Protein AF-0000000074480995 (afdb_homodimer)

Organism: Cyberlindnera jadinii (strain ATCC 18201 / CBS 1600 / BCRC 20928 / JCM 3617 / NBRC 0987 / NRRL Y-1542) (NCBI:txid983966)

Secondary structure (DSSP, 8-state):
--EEEEEGGG--HHHHHHHHH--EEEEEEE-TT--EEEEEEE-EEE-GGGS--SGGGS------TTS----EEEEEEETTSHHHHHHHH--EEEEEEE------------S---HHHHHHHHHHHHHHHS----EEEEEEEEEEE---HHHHHHHHHHHHHH-GGGHHHHSSTTEEEEEEEEEEEEEEETT-------/--EEEEEGGG--HHHHHHHHH--EEEEEEE-TT--EEEEEEE-EEE-GGGS--SGGGS------TTS----EEEEEEETTSHHHHHHHH--EEEEEEE------------S---HHHHHHHHHHHHHHHS-S--EEEEEEEEEEE---HHHHHHHHHHHHHH-GGGHHHHSSTTEEEEEEEEEEEEEEETT-------

Nearest PDB structures (foldseek):
  3tgv-assembly2_D  TM=7.905E-01  e=1.019E-07  Vibrio cholerae O395
  2hq9-assembly1_A  TM=5.924E-01  e=1.533E-06  Mesorhizobium loti
  9fd5-assembly2_C  TM=5.108E-01  e=3.070E-04  Streptomyces albogriseolus
  2r0x-assembly1_A-2  TM=4.442E-01  e=2.552E-04  Histophilus somni 129PT
  4aip-assembly1_C  TM=2.684E-01  e=5.194E+00  Neisseria meningitidis

pLDDT: mean 74.57, std 23.09, range [20.23, 98.88]

InterPro domains:
  IPR012349 FMN-binding split barrel [G3DSA:2.30.110.10] (9-196)
  IPR052841 Pyridoxamine phosphate oxidase-like [PTHR28040] (7-197)

Foldseek 3Di:
DDKDKDFQQDDDPVVVVLLQPDFKKWKWFAAPVRRIDTDIDGKHKDWPVLADDPCVVPVDDPPCPVPDGWTKMKDKDFCPDPRNVRCVHPQKMKIKTFQQQQQLLPPDQDPDPDPVSVVVVVVSVCSNPDPSPQKMKMWIWGKDWDDDPVNLVSVLVVVCVVPVVCCVRSDDPRMIMMMITTGMMIMGGPPPPPPPPD/DDKDKDFQQDDDPVVVVLLQPDFKKWKWFAAPVRRIDTDIDGKHKDWPVLADDPCVVPVDDPPCVCPDGWTKMKDKDFCPDPRNVRCVHPQKMKIKTFQQQQQLLPPPQDPDPDPVSVVVVVVSVCRNPDPSPQKMKMWIWGKDWDDDPVSLVSVLVVVCVVPVVCCVRSDDPRMIMMMITTGMMIMGGPVPPPPPPD

Structure (mmCIF, N/CA/C/O backbone):
data_AF-0000000074480995-model_v1
#
loop_
_entity.id
_entity.type
_entity.pdbx_description
1 polymer 'Uncharacterized protein'
#
loop_
_atom_site.group_PDB
_atom_site.id
_atom_site.type_symbol
_atom_site.label_atom_id
_atom_site.label_alt_id
_atom_site.label_comp_id
_atom_site.label_asym_id
_atom_site.label_entity_id
_atom_site.label_seq_id
_atom_site.pdbx_PDB_ins_code
_atom_site.Cartn_x
_atom_site.Cartn_y
_atom_site.Cartn_z
_atom_site.occupancy
_atom_site.B_iso_or_equiv
_atom_site.auth_seq_id
_atom_site.auth_comp_id
_atom_site.auth_asym_id
_atom_site.auth_atom_id
_atom_site.pdbx_PDB_model_num
ATOM 1 N N . MET A 1 1 ? 15.031 -2.41 -11.156 1 35.12 1 MET A N 1
ATOM 2 C CA . MET A 1 1 ? 14.844 -0.976 -10.961 1 35.12 1 MET A CA 1
ATOM 3 C C . MET A 1 1 ? 15.703 -0.469 -9.805 1 35.12 1 MET A C 1
ATOM 5 O O . MET A 1 1 ? 15.758 -1.095 -8.742 1 35.12 1 MET A O 1
ATOM 9 N N . SER A 1 2 ? 16.734 0.336 -10.188 1 44.62 2 SER A N 1
ATOM 10 C CA . SER A 1 2 ? 17.625 0.863 -9.164 1 44.62 2 SER A CA 1
ATOM 11 C C . SER A 1 2 ? 16.891 1.773 -8.195 1 44.62 2 SER A C 1
ATOM 13 O O . SER A 1 2 ? 16.031 2.553 -8.602 1 44.62 2 SER A O 1
ATOM 15 N N . SER A 1 3 ? 16.688 1.456 -6.961 1 51.78 3 SER A N 1
ATOM 16 C CA . SER A 1 3 ? 16.109 2.342 -5.953 1 51.78 3 SER A CA 1
ATOM 17 C C . SER A 1 3 ? 17.203 3.088 -5.191 1 51.78 3 SER A C 1
ATOM 19 O O . SER A 1 3 ? 18.312 2.566 -5.004 1 51.78 3 SER A O 1
ATOM 21 N N . VAL A 1 4 ? 17.156 4.461 -5.191 1 59.94 4 VAL A N 1
ATOM 22 C CA . VAL A 1 4 ? 18.031 5.289 -4.379 1 59.94 4 VAL A CA 1
ATOM 23 C C . VAL A 1 4 ? 17.344 5.676 -3.08 1 59.94 4 VAL A C 1
ATOM 25 O O . VAL A 1 4 ? 16.141 5.988 -3.078 1 59.94 4 VAL A O 1
ATOM 28 N N . THR A 1 5 ? 17.984 5.496 -1.944 1 64.06 5 THR A N 1
ATOM 29 C CA . THR A 1 5 ? 17.453 5.887 -0.646 1 64.06 5 THR A CA 1
ATOM 30 C C . THR A 1 5 ? 17.922 7.285 -0.263 1 64.06 5 THR A C 1
ATOM 32 O O . THR A 1 5 ? 19.125 7.586 -0.352 1 64.06 5 THR A O 1
ATOM 35 N N . TYR A 1 6 ? 17.016 8.125 -0.044 1 67.69 6 TYR A N 1
ATOM 36 C CA . TYR A 1 6 ? 17.312 9.492 0.361 1 67.69 6 TYR A CA 1
ATOM 37 C C . TYR A 1 6 ? 16.969 9.719 1.827 1 67.69 6 TYR A C 1
ATOM 39 O O . TYR A 1 6 ? 16.031 9.094 2.35 1 67.69 6 TYR A O 1
ATOM 47 N N . LYS A 1 7 ? 17.891 10.617 2.375 1 69.06 7 LYS A N 1
ATOM 48 C CA . LYS A 1 7 ? 17.547 11.062 3.721 1 69.06 7 LYS A CA 1
ATOM 49 C C . LYS A 1 7 ? 16.375 12.039 3.684 1 69.06 7 LYS A C 1
ATOM 51 O O . LYS A 1 7 ? 16.109 12.672 2.658 1 69.06 7 LYS A O 1
ATOM 56 N N . HIS A 1 8 ? 15.688 12.125 4.793 1 66.81 8 HIS A N 1
ATOM 57 C CA . HIS A 1 8 ? 14.453 12.891 4.918 1 66.81 8 HIS A CA 1
ATOM 58 C C . HIS A 1 8 ? 14.648 14.344 4.492 1 66.81 8 HIS A C 1
ATOM 60 O O . HIS A 1 8 ? 13.719 14.984 4.012 1 66.81 8 HIS A O 1
ATOM 66 N N . ASP A 1 9 ? 15.742 14.82 4.629 1 65.44 9 ASP A N 1
ATOM 67 C CA . ASP A 1 9 ? 15.992 16.234 4.355 1 65.44 9 ASP A CA 1
ATOM 68 C C . ASP A 1 9 ? 16.547 16.438 2.949 1 65.44 9 ASP A C 1
ATOM 70 O O . ASP A 1 9 ? 16.891 17.547 2.564 1 65.44 9 ASP A O 1
ATOM 74 N N . GLN A 1 10 ? 16.594 15.367 2.209 1 73.38 10 GLN A N 1
ATOM 75 C CA . GLN A 1 10 ? 17.188 15.438 0.875 1 73.38 10 GLN A CA 1
ATOM 76 C C . GLN A 1 10 ? 16.312 14.742 -0.154 1 73.38 10 GLN A C 1
ATOM 78 O O . GLN A 1 10 ? 16.812 14.031 -1.031 1 73.38 10 GLN A O 1
ATOM 83 N N . LEU A 1 11 ? 15.062 15 -0.008 1 78.88 11 LEU A N 1
ATOM 84 C CA . LEU A 1 11 ? 14.203 14.352 -0.989 1 78.88 11 LEU A CA 1
ATOM 85 C C . LEU A 1 11 ? 14.367 14.984 -2.365 1 78.88 11 LEU A C 1
ATOM 87 O O . LEU A 1 11 ? 14.359 16.219 -2.49 1 78.88 11 LEU A O 1
ATOM 91 N N . PRO A 1 12 ? 14.648 14.125 -3.338 1 81.38 12 PRO A N 1
ATOM 92 C CA . PRO A 1 12 ? 14.75 14.703 -4.68 1 81.38 12 PRO A CA 1
ATOM 93 C C . PRO A 1 12 ? 13.484 15.445 -5.105 1 81.38 12 PRO A C 1
ATOM 95 O O . PRO A 1 12 ? 12.406 15.195 -4.555 1 81.38 12 PRO A O 1
ATOM 98 N N . GLN A 1 13 ? 13.648 16.297 -6.023 1 82.44 13 GLN A N 1
ATOM 99 C CA . GLN A 1 13 ? 12.547 17.141 -6.496 1 82.44 13 GLN A CA 1
ATOM 100 C C . GLN A 1 13 ? 11.414 16.281 -7.051 1 82.44 13 GLN A C 1
ATOM 102 O O . GLN A 1 13 ? 10.242 16.656 -6.945 1 82.44 13 GLN A O 1
ATOM 107 N N . SER A 1 14 ? 11.75 15.156 -7.621 1 80.81 14 SER A N 1
ATOM 108 C CA . SER A 1 14 ? 10.719 14.273 -8.164 1 80.81 14 SER A CA 1
ATOM 109 C C . SER A 1 14 ? 9.781 13.773 -7.07 1 80.81 14 SER A C 1
ATOM 111 O O . SER A 1 14 ? 8.57 13.68 -7.281 1 80.81 14 SER A O 1
ATOM 113 N N . VAL A 1 15 ? 10.383 13.531 -5.941 1 84.25 15 VAL A N 1
ATOM 114 C CA . VAL A 1 15 ? 9.57 13.055 -4.824 1 84.25 15 VAL A CA 1
ATOM 115 C C . VAL A 1 15 ? 8.719 14.203 -4.277 1 84.25 15 VAL A C 1
ATOM 117 O O . VAL A 1 15 ? 7.535 14.023 -3.998 1 84.25 15 VAL A O 1
ATOM 120 N N . ILE A 1 16 ? 9.352 15.336 -4.172 1 83.94 16 ILE A N 1
ATOM 121 C CA . ILE A 1 16 ? 8.617 16.5 -3.68 1 83.94 16 ILE A CA 1
ATOM 122 C C . ILE A 1 16 ? 7.438 16.797 -4.605 1 83.94 16 ILE A C 1
ATOM 124 O O . ILE A 1 16 ? 6.328 17.062 -4.141 1 83.94 16 ILE A O 1
ATOM 128 N N . SER A 1 17 ? 7.652 16.719 -5.898 1 83.69 17 SER A N 1
ATOM 129 C CA . SER A 1 17 ? 6.586 16.938 -6.871 1 83.69 17 SER A CA 1
ATOM 130 C C . SER A 1 17 ? 5.477 15.898 -6.719 1 83.69 17 SER A C 1
ATOM 132 O O . SER A 1 17 ? 4.293 16.219 -6.824 1 83.69 17 SER A O 1
ATOM 134 N N . LEU A 1 18 ? 5.902 14.703 -6.469 1 84.75 18 LEU A N 1
ATOM 135 C CA . LEU A 1 18 ? 4.945 13.625 -6.254 1 84.75 18 LEU A CA 1
ATOM 136 C C . LEU A 1 18 ? 4.066 13.914 -5.039 1 84.75 18 LEU A C 1
ATOM 138 O O . LEU A 1 18 ? 2.844 13.766 -5.102 1 84.75 18 LEU A O 1
ATOM 142 N N . LEU A 1 19 ? 4.672 14.375 -3.98 1 88.81 19 LEU A N 1
ATOM 143 C CA . LEU A 1 19 ? 3.949 14.664 -2.748 1 88.81 19 LEU A CA 1
ATOM 144 C C . LEU A 1 19 ? 3.018 15.859 -2.93 1 88.81 19 LEU A C 1
ATOM 146 O O . LEU A 1 19 ? 1.911 15.875 -2.387 1 88.81 19 LEU A O 1
ATOM 150 N N . GLU A 1 20 ? 3.441 16.734 -3.719 1 85.31 20 GLU A N 1
ATOM 151 C CA . GLU A 1 20 ? 2.684 17.969 -3.893 1 85.31 20 GLU A CA 1
ATOM 152 C C . GLU A 1 20 ? 1.492 17.766 -4.824 1 85.31 20 GLU A C 1
ATOM 154 O O . GLU A 1 20 ? 0.444 18.391 -4.652 1 85.31 20 GLU A O 1
ATOM 159 N N . THR A 1 21 ? 1.636 16.875 -5.75 1 80.12 21 THR A N 1
ATOM 160 C CA . THR A 1 21 ? 0.613 16.75 -6.785 1 80.12 21 THR A CA 1
ATOM 161 C C . THR A 1 21 ? -0.286 15.547 -6.52 1 80.12 21 THR A C 1
ATOM 163 O O . THR A 1 21 ? -1.387 15.453 -7.066 1 80.12 21 THR A O 1
ATOM 166 N N . GLY A 1 22 ? 0.29 14.688 -5.695 1 79.06 22 GLY A N 1
ATOM 167 C CA . GLY A 1 22 ? -0.488 13.484 -5.438 1 79.06 22 GLY A CA 1
ATOM 168 C C . GLY A 1 22 ? -1.705 13.742 -4.566 1 79.06 22 GLY A C 1
ATOM 169 O O . GLY A 1 22 ? -1.766 14.742 -3.852 1 79.06 22 GLY A O 1
ATOM 170 N N . LYS A 1 23 ? -2.691 12.773 -4.742 1 79.88 23 LYS A N 1
ATOM 171 C CA . LYS A 1 23 ? -3.924 12.891 -3.965 1 79.88 23 LYS A CA 1
ATOM 172 C C . LYS A 1 23 ? -4.035 11.758 -2.945 1 79.88 23 LYS A C 1
ATOM 174 O O . LYS A 1 23 ? -4.602 11.945 -1.866 1 79.88 23 LYS A O 1
ATOM 179 N N . TYR A 1 24 ? -3.422 10.656 -3.305 1 86.38 24 TYR A N 1
ATOM 180 C CA . TYR A 1 24 ? -3.609 9.461 -2.492 1 86.38 24 TYR A CA 1
ATOM 181 C C . TYR A 1 24 ? -2.268 8.883 -2.066 1 86.38 24 TYR A C 1
ATOM 183 O O . TYR A 1 24 ? -1.26 9.055 -2.756 1 86.38 24 TYR A O 1
ATOM 191 N N . VAL A 1 25 ? -2.344 8.258 -0.978 1 92.69 25 VAL A N 1
ATOM 192 C CA . VAL A 1 25 ? -1.184 7.535 -0.46 1 92.69 25 VAL A CA 1
ATOM 193 C C . VAL A 1 25 ? -1.6 6.137 -0.01 1 92.69 25 VAL A C 1
ATOM 195 O O . VAL A 1 25 ? -2.715 5.941 0.48 1 92.69 25 VAL A O 1
ATOM 198 N N . HIS A 1 26 ? -0.788 5.219 -0.279 1 96.06 26 HIS A N 1
ATOM 199 C CA . HIS A 1 26 ? -0.907 3.904 0.344 1 96.06 26 HIS A CA 1
ATOM 200 C C . HIS A 1 26 ? -0.115 3.838 1.646 1 96.06 26 HIS A C 1
ATOM 202 O O . HIS A 1 26 ? 1.117 3.855 1.629 1 96.06 26 HIS A O 1
ATOM 208 N N . LEU A 1 27 ? -0.831 3.686 2.727 1 98.31 27 LEU A N 1
ATOM 209 C CA . LEU A 1 27 ? -0.235 3.705 4.059 1 98.31 27 LEU A CA 1
ATOM 210 C C . LEU A 1 27 ? -0.086 2.289 4.605 1 98.31 27 LEU A C 1
ATOM 212 O O . LEU A 1 27 ? -1.069 1.552 4.707 1 98.31 27 LEU A O 1
ATOM 216 N N . GLY A 1 28 ? 1.158 1.971 4.918 1 98.81 28 GLY A N 1
ATOM 217 C CA . GLY A 1 28 ? 1.419 0.731 5.633 1 98.81 28 GLY A CA 1
ATOM 218 C C . GLY A 1 28 ? 1.6 0.931 7.125 1 98.81 28 GLY A C 1
ATOM 219 O O . GLY A 1 28 ? 2.387 1.777 7.555 1 98.81 28 GLY A O 1
ATOM 220 N N . THR A 1 29 ? 0.859 0.236 7.906 1 98.88 29 THR A N 1
ATOM 221 C CA . THR A 1 29 ? 0.983 0.194 9.359 1 98.88 29 THR A CA 1
ATOM 222 C C . THR A 1 29 ? 1.094 -1.246 9.852 1 98.88 29 THR A C 1
ATOM 224 O O . THR A 1 29 ? 0.904 -2.188 9.078 1 98.88 29 THR A O 1
ATOM 227 N N . ALA A 1 30 ? 1.484 -1.447 11.102 1 98.88 30 ALA A N 1
ATOM 228 C CA . ALA A 1 30 ? 1.49 -2.76 11.742 1 98.88 30 ALA A CA 1
ATOM 229 C C . ALA A 1 30 ? 1.148 -2.646 13.227 1 98.88 30 ALA A C 1
ATOM 231 O O . ALA A 1 30 ? 1.499 -1.658 13.875 1 98.88 30 ALA A O 1
ATOM 232 N N . ASN A 1 31 ? 0.464 -3.639 13.688 1 98.56 31 ASN A N 1
ATOM 233 C CA . ASN A 1 31 ? 0.218 -3.643 15.125 1 98.56 31 ASN A CA 1
ATOM 234 C C . ASN A 1 31 ? 1.404 -4.215 15.898 1 98.56 31 ASN A C 1
ATOM 236 O O . ASN A 1 31 ? 2.467 -4.453 15.32 1 98.56 31 ASN A O 1
ATOM 240 N N . GLU A 1 32 ? 1.258 -4.402 17.141 1 97.44 32 GLU A N 1
ATOM 241 C CA . GLU A 1 32 ? 2.35 -4.848 18 1 97.44 32 GLU A CA 1
ATOM 242 C C . GLU A 1 32 ? 2.76 -6.281 17.672 1 97.44 32 GLU A C 1
ATOM 244 O O . GLU A 1 32 ? 3.885 -6.691 17.969 1 97.44 32 GLU A O 1
ATOM 249 N N . ASP A 1 33 ? 1.876 -7.062 17.078 1 98.12 33 ASP A N 1
ATOM 250 C CA . ASP A 1 33 ? 2.166 -8.445 16.703 1 98.12 33 ASP A CA 1
ATOM 251 C C . ASP A 1 33 ? 2.742 -8.523 15.297 1 98.12 33 ASP A C 1
ATOM 253 O O . ASP A 1 33 ? 2.812 -9.602 14.711 1 98.12 33 ASP A O 1
ATOM 257 N N . ALA A 1 34 ? 3.053 -7.398 14.711 1 98.44 34 ALA A N 1
ATOM 258 C CA . ALA A 1 34 ? 3.682 -7.273 13.398 1 98.44 34 ALA A CA 1
ATOM 259 C C . ALA A 1 34 ? 2.732 -7.723 12.289 1 98.44 34 ALA A C 1
ATOM 261 O O . ALA A 1 34 ? 3.168 -8.281 11.281 1 98.44 34 ALA A O 1
ATOM 262 N N . ILE A 1 35 ? 1.424 -7.574 12.539 1 98.75 35 ILE A N 1
ATOM 263 C CA . ILE A 1 35 ? 0.452 -7.797 11.477 1 98.75 35 ILE A CA 1
ATOM 264 C C . ILE A 1 35 ? 0.298 -6.527 10.648 1 98.75 35 ILE A C 1
ATOM 266 O O . ILE A 1 35 ? -0.182 -5.508 11.141 1 98.75 35 ILE A O 1
ATOM 270 N N . PRO A 1 36 ? 0.683 -6.57 9.406 1 98.81 36 PRO A N 1
ATOM 271 C CA . PRO A 1 36 ? 0.648 -5.359 8.578 1 98.81 36 PRO A CA 1
ATOM 272 C C . PRO A 1 36 ? -0.74 -5.07 8.016 1 98.81 36 PRO A C 1
ATOM 274 O O . PRO A 1 36 ? -1.557 -5.984 7.875 1 98.81 36 PRO A O 1
ATOM 277 N N . GLU A 1 37 ? -0.996 -3.838 7.738 1 98.38 37 GLU A N 1
ATOM 278 C CA . GLU A 1 37 ? -2.209 -3.35 7.086 1 98.38 37 GLU A CA 1
ATOM 279 C C . GLU A 1 37 ? -1.894 -2.217 6.113 1 98.38 37 GLU A C 1
ATOM 281 O O . GLU A 1 37 ? -1.164 -1.282 6.457 1 98.38 37 GLU A O 1
ATOM 286 N N . VAL A 1 38 ? -2.395 -2.375 4.918 1 98.31 38 VAL A N 1
ATOM 287 C CA . VAL A 1 38 ? -2.258 -1.297 3.945 1 98.31 38 VAL A CA 1
ATOM 288 C C . VAL A 1 38 ? -3.604 -0.598 3.756 1 98.31 38 VAL A C 1
ATOM 290 O O . VAL A 1 38 ? -4.641 -1.255 3.639 1 98.31 38 VAL A O 1
ATOM 293 N N . SER A 1 39 ? -3.6 0.676 3.727 1 95 39 SER A N 1
ATOM 294 C CA . SER A 1 39 ? -4.797 1.478 3.488 1 95 39 SER A CA 1
ATOM 295 C C . SER A 1 39 ? -4.547 2.535 2.418 1 95 39 SER A C 1
ATOM 297 O O . SER A 1 39 ? -3.443 3.074 2.314 1 95 39 SER A O 1
ATOM 299 N N . LEU A 1 40 ? -5.562 2.744 1.692 1 91.5 40 LEU A N 1
ATOM 300 C CA . LEU A 1 40 ? -5.586 3.842 0.733 1 91.5 40 LEU A CA 1
ATOM 301 C C . LEU A 1 40 ? -6.316 5.051 1.308 1 91.5 40 LEU A C 1
ATOM 303 O O . LEU A 1 40 ? -7.453 4.934 1.771 1 91.5 40 LEU A O 1
ATOM 307 N N . MET A 1 41 ? -5.633 6.215 1.267 1 87.75 41 MET A N 1
ATOM 308 C CA . MET A 1 41 ? -6.297 7.379 1.849 1 87.75 41 MET A CA 1
ATOM 309 C C . MET A 1 41 ? -5.723 8.672 1.28 1 87.75 41 MET A C 1
ATOM 311 O O . MET A 1 41 ? -4.68 8.656 0.624 1 87.75 41 MET A O 1
ATOM 315 N N . ASN A 1 42 ? -6.418 9.719 1.479 1 86.75 42 ASN A N 1
ATOM 316 C CA . ASN A 1 42 ? -5.902 11.055 1.164 1 86.75 42 ASN A CA 1
ATOM 317 C C . ASN A 1 42 ? -4.832 11.492 2.158 1 86.75 42 ASN A C 1
ATOM 319 O O . ASN A 1 42 ? -4.777 10.984 3.281 1 86.75 42 ASN A O 1
ATOM 323 N N . TYR A 1 43 ? -4.02 12.398 1.658 1 89.44 43 TYR A N 1
ATOM 324 C CA . TYR A 1 43 ? -2.979 12.961 2.51 1 89.44 43 TYR A CA 1
ATOM 325 C C . TYR A 1 43 ? -2.766 14.438 2.205 1 89.44 43 TYR A C 1
ATOM 327 O O . TYR A 1 43 ? -3.275 14.953 1.207 1 89.44 43 TYR A O 1
ATOM 335 N N . TYR A 1 44 ? -2.037 15.078 3.152 1 89.06 44 TYR A N 1
ATOM 336 C CA . TYR A 1 44 ? -1.602 16.453 2.943 1 89.06 44 TYR A CA 1
ATOM 337 C C . TYR A 1 44 ? -0.105 16.594 3.189 1 89.06 44 TYR A C 1
ATOM 339 O O . TYR A 1 44 ? 0.392 16.234 4.258 1 89.06 44 TYR A O 1
ATOM 347 N N . TYR A 1 45 ? 0.511 17.047 2.154 1 90.88 45 TYR A N 1
ATOM 348 C CA . TYR A 1 45 ? 1.933 17.344 2.285 1 90.88 45 TYR A CA 1
ATOM 349 C C . TYR A 1 45 ? 2.148 18.625 3.078 1 90.88 45 TYR A C 1
ATOM 351 O O . TYR A 1 45 ? 1.524 19.641 2.797 1 90.88 45 TYR A O 1
ATOM 359 N N . LEU A 1 46 ? 3.002 18.562 4.086 1 88.44 46 LEU A N 1
ATOM 360 C CA . LEU A 1 46 ? 3.287 19.703 4.957 1 88.44 46 LEU A CA 1
ATOM 361 C C . LEU A 1 46 ? 4.773 20.047 4.938 1 88.44 46 LEU A C 1
ATOM 363 O O . LEU A 1 46 ? 5.574 19.375 5.602 1 88.44 46 LEU A O 1
ATOM 367 N N . PRO A 1 47 ? 5.105 21.109 4.262 1 80.69 47 PRO A N 1
ATOM 368 C CA . PRO A 1 47 ? 6.504 21.531 4.32 1 80.69 47 PRO A CA 1
ATOM 369 C C . PRO A 1 47 ? 6.953 21.906 5.734 1 80.69 47 PRO A C 1
ATOM 371 O O . PRO A 1 47 ? 6.137 22.344 6.551 1 80.69 47 PRO A O 1
ATOM 374 N N . SER A 1 48 ? 8.211 21.797 5.988 1 80.56 48 SER A N 1
ATOM 375 C CA . SER A 1 48 ? 8.766 22 7.32 1 80.56 48 SER A CA 1
ATOM 376 C C . SER A 1 48 ? 8.422 23.375 7.863 1 80.56 48 SER A C 1
ATOM 378 O O . SER A 1 48 ? 8.172 23.547 9.055 1 80.56 48 SER A O 1
ATOM 380 N N . LYS A 1 49 ? 8.383 24.391 6.965 1 78.75 49 LYS A N 1
ATOM 381 C CA . LYS A 1 49 ? 8.148 25.766 7.387 1 78.75 49 LYS A CA 1
ATOM 382 C C . LYS A 1 49 ? 6.719 25.938 7.898 1 78.75 49 LYS A C 1
ATOM 384 O O . LYS A 1 49 ? 6.418 26.922 8.578 1 78.75 49 LYS A O 1
ATOM 389 N N . GLU A 1 50 ? 5.867 25 7.598 1 86.38 50 GLU A N 1
ATOM 390 C CA . GLU A 1 50 ? 4.465 25.109 7.98 1 86.38 50 GLU A CA 1
ATOM 391 C C . GLU A 1 50 ? 4.156 24.219 9.195 1 86.38 50 GLU A C 1
ATOM 393 O O . GLU A 1 50 ? 2.992 24.062 9.57 1 86.38 50 GLU A O 1
ATOM 398 N N . LEU A 1 51 ? 5.121 23.688 9.812 1 89.88 51 LEU A N 1
ATOM 399 C CA . LEU A 1 51 ? 4.914 22.906 11.023 1 89.88 51 LEU A CA 1
ATOM 400 C C . LEU A 1 51 ? 4.418 23.797 12.164 1 89.88 51 LEU A C 1
ATOM 402 O O . LEU A 1 51 ? 4.906 24.906 12.344 1 89.88 51 LEU A O 1
ATOM 406 N N . TYR A 1 52 ? 3.523 23.281 12.938 1 90.88 52 TYR A N 1
ATOM 407 C CA . TYR A 1 52 ? 3.006 23.984 14.102 1 90.88 52 TYR A CA 1
ATOM 408 C C . TYR A 1 52 ? 4.113 24.266 15.117 1 90.88 52 TYR A C 1
ATOM 410 O O . TYR A 1 52 ? 4.906 23.375 15.43 1 90.88 52 TYR A O 1
ATOM 418 N N . SER A 1 53 ? 4.293 25.484 15.492 1 85.38 53 SER A N 1
ATOM 419 C CA . SER A 1 53 ? 5.168 25.906 16.578 1 85.38 53 SER A CA 1
ATOM 420 C C . SER A 1 53 ? 4.414 26.75 17.609 1 85.38 53 SER A C 1
ATOM 422 O O . SER A 1 53 ? 3.773 27.75 17.25 1 85.38 53 SER A O 1
ATOM 424 N N . PRO A 1 54 ? 4.34 26.234 18.859 1 76.06 54 PRO A N 1
ATOM 425 C CA . PRO A 1 54 ? 3.654 27.062 19.859 1 76.06 54 PRO A CA 1
ATOM 426 C C . PRO A 1 54 ? 4.176 28.5 19.891 1 76.06 54 PRO A C 1
ATOM 428 O O . PRO A 1 54 ? 3.404 29.438 20.109 1 76.06 54 PRO A O 1
ATOM 431 N N . GLU A 1 55 ? 5.59 28.594 19.969 1 59.06 55 GLU A N 1
ATOM 432 C CA . GLU A 1 55 ? 6.152 29.938 20.016 1 59.06 55 GLU A CA 1
ATOM 433 C C . GLU A 1 55 ? 5.871 30.703 18.734 1 59.06 55 GLU A C 1
ATOM 435 O O . GLU A 1 55 ? 6.039 31.922 18.688 1 59.06 55 GLU A O 1
ATOM 440 N N . ALA A 1 56 ? 5.758 30.094 17.656 1 53.38 56 ALA A N 1
ATOM 441 C CA . ALA A 1 56 ? 5.543 30.797 16.391 1 53.38 56 ALA A CA 1
ATOM 442 C C . ALA A 1 56 ? 4.348 31.734 16.484 1 53.38 56 ALA A C 1
ATOM 444 O O . ALA A 1 56 ? 4.082 32.5 15.555 1 53.38 56 ALA A O 1
ATOM 445 N N . GLU A 1 57 ? 3.391 31.516 17.469 1 45.22 57 GLU A N 1
ATOM 446 C CA . GLU A 1 57 ? 2.467 32.625 17.656 1 45.22 57 GLU A CA 1
ATOM 447 C C . GLU A 1 57 ? 3.217 33.938 17.859 1 45.22 57 GLU A C 1
ATOM 449 O O . GLU A 1 57 ? 2.646 35.031 17.688 1 45.22 57 GLU A O 1
ATOM 454 N N . GLU A 1 58 ? 4.352 33.969 18.641 1 41.34 58 GLU A N 1
ATOM 455 C CA . GLU A 1 58 ? 5.047 35.25 18.781 1 41.34 58 GLU A CA 1
ATOM 456 C C . GLU A 1 58 ? 6.02 35.469 17.625 1 41.34 58 GLU A C 1
ATOM 458 O O . GLU A 1 58 ? 6.688 34.531 17.172 1 41.34 58 GLU A O 1
ATOM 463 N N . GLU A 1 59 ? 5.727 36.406 16.672 1 40.19 59 GLU A N 1
ATOM 464 C CA . GLU A 1 59 ? 6.453 36.938 15.523 1 40.19 59 GLU A CA 1
ATOM 465 C C . GLU A 1 59 ? 7.961 36.875 15.758 1 40.19 59 GLU A C 1
ATOM 467 O O . GLU A 1 59 ? 8.586 37.938 15.961 1 40.19 59 GLU A O 1
ATOM 472 N N . GLY A 1 60 ? 8.461 36.312 16.875 1 39.25 60 GLY A N 1
ATOM 473 C CA . GLY A 1 60 ? 9.891 36.562 16.953 1 39.25 60 GLY A CA 1
ATOM 474 C C . GLY A 1 60 ? 10.656 36 15.773 1 39.25 60 GLY A C 1
ATOM 475 O O . GLY A 1 60 ? 10.07 35.375 14.883 1 39.25 60 GLY A O 1
ATOM 476 N N . PRO A 1 61 ? 12.055 36.406 15.82 1 40.16 61 PRO A N 1
ATOM 477 C CA . PRO A 1 61 ? 12.953 36.281 14.672 1 40.16 61 PRO A CA 1
ATOM 478 C C . PRO A 1 61 ? 12.922 34.875 14.055 1 40.16 61 PRO A C 1
ATOM 480 O O . PRO A 1 61 ? 12.594 33.906 14.742 1 40.16 61 PRO A O 1
ATOM 483 N N . GLU A 1 62 ? 12.977 34.875 12.805 1 42.47 62 GLU A N 1
ATOM 484 C CA . GLU A 1 62 ? 13.195 33.688 11.969 1 42.47 62 GLU A CA 1
ATOM 485 C C . GLU A 1 62 ? 14.109 32.688 12.656 1 42.47 62 GLU A C 1
ATOM 487 O O . GLU A 1 62 ? 15.305 32.938 12.82 1 42.47 62 GLU A O 1
ATOM 492 N N . VAL A 1 63 ? 13.828 32.344 13.938 1 41.31 63 VAL A N 1
ATOM 493 C CA . VAL A 1 63 ? 14.727 31.266 14.367 1 41.31 63 VAL A CA 1
ATOM 494 C C . VAL A 1 63 ? 15.188 30.453 13.156 1 41.31 63 VAL A C 1
ATOM 496 O O . VAL A 1 63 ? 14.383 30.156 12.266 1 41.31 63 VAL A O 1
ATOM 499 N N . ASP A 1 64 ? 16.391 30.641 12.812 1 42.47 64 ASP A N 1
ATOM 500 C CA . ASP A 1 64 ? 17.188 29.891 11.836 1 42.47 64 ASP A CA 1
ATOM 501 C C . ASP A 1 64 ? 16.734 28.438 11.773 1 42.47 64 ASP A C 1
ATOM 503 O O . ASP A 1 64 ? 17.344 27.562 12.406 1 42.47 64 ASP A O 1
ATOM 507 N N . VAL A 1 65 ? 15.609 28.266 12.055 1 40.28 65 VAL A N 1
ATOM 508 C CA . VAL A 1 65 ? 15.156 26.891 11.906 1 40.28 65 VAL A CA 1
ATOM 509 C C . VAL A 1 65 ? 15.672 26.312 10.586 1 40.28 65 VAL A C 1
ATOM 511 O O . VAL A 1 65 ? 14.953 26.297 9.586 1 40.28 65 VAL A O 1
ATOM 514 N N . ILE A 1 66 ? 16.578 27.031 10.008 1 42.16 66 ILE A N 1
ATOM 515 C CA . ILE A 1 66 ? 17.344 26.422 8.914 1 42.16 66 ILE A CA 1
ATOM 516 C C . ILE A 1 66 ? 17.391 24.906 9.094 1 42.16 66 ILE A C 1
ATOM 518 O O . ILE A 1 66 ? 17.672 24.172 8.148 1 42.16 66 ILE A O 1
ATOM 522 N N . SER A 1 67 ? 17.719 24.469 10.398 1 47.22 67 SER A N 1
ATOM 523 C CA . SER A 1 67 ? 18.203 23.109 10.531 1 47.22 67 SER A CA 1
ATOM 524 C C . SER A 1 67 ? 17.281 22.125 9.812 1 47.22 67 SER A C 1
ATOM 526 O O . SER A 1 67 ? 17.453 21.891 8.609 1 47.22 67 SER A O 1
ATOM 528 N N . LYS A 1 68 ? 16.656 21.094 10.695 1 53.38 68 LYS A N 1
ATOM 529 C CA . LYS A 1 68 ? 16.344 19.75 10.227 1 53.38 68 LYS A CA 1
ATOM 530 C C . LYS A 1 68 ? 15.07 19.734 9.383 1 53.38 68 LYS A C 1
ATOM 532 O O . LYS A 1 68 ? 13.969 19.641 9.922 1 53.38 68 LYS A O 1
ATOM 537 N N . GLN A 1 69 ? 15.195 20.422 8.203 1 69 69 GLN A N 1
ATOM 538 C CA . GLN A 1 69 ? 14.086 20.359 7.258 1 69 69 GLN A CA 1
ATOM 539 C C . GLN A 1 69 ? 13.555 18.938 7.121 1 69 69 GLN A C 1
ATOM 541 O O . GLN A 1 69 ? 14.305 18.016 6.758 1 69 69 GLN A O 1
ATOM 546 N N . HIS A 1 70 ? 12.586 18.75 7.906 1 79.5 70 HIS A N 1
ATOM 547 C CA . HIS A 1 70 ? 11.93 17.453 7.773 1 79.5 70 HIS A CA 1
ATOM 548 C C . HIS A 1 70 ? 10.688 17.562 6.887 1 79.5 70 HIS A C 1
ATOM 550 O O . HIS A 1 70 ? 10.141 18.641 6.699 1 79.5 70 HIS A O 1
ATOM 556 N N . THR A 1 71 ? 10.516 16.547 6.25 1 86.62 71 THR A N 1
ATOM 557 C CA . THR A 1 71 ? 9.281 16.422 5.48 1 86.62 71 THR A CA 1
ATOM 558 C C . THR A 1 71 ? 8.18 15.789 6.324 1 86.62 71 THR A C 1
ATOM 560 O O . THR A 1 71 ? 8.438 14.828 7.062 1 86.62 71 THR A O 1
ATOM 563 N N . TYR A 1 72 ? 6.988 16.469 6.246 1 92.62 72 TYR A N 1
ATOM 564 C CA . TYR A 1 72 ? 5.863 15.93 7.004 1 92.62 72 TYR A CA 1
ATOM 565 C C . TYR A 1 72 ? 4.668 15.672 6.102 1 92.62 72 TYR A C 1
ATOM 567 O O . TYR A 1 72 ? 4.508 16.328 5.066 1 92.62 72 TYR A O 1
ATOM 575 N N . VAL A 1 73 ? 3.875 14.727 6.551 1 94.62 73 VAL A N 1
ATOM 576 C CA . VAL A 1 73 ? 2.588 14.406 5.945 1 94.62 73 VAL A CA 1
ATOM 577 C C . VAL A 1 73 ? 1.502 14.375 7.02 1 94.62 73 VAL A C 1
ATOM 579 O O . VAL A 1 73 ? 1.714 13.852 8.109 1 94.62 73 VAL A O 1
ATOM 582 N N . ILE A 1 74 ? 0.398 15.008 6.672 1 95.06 74 ILE A N 1
ATOM 583 C CA . ILE A 1 74 ? -0.742 14.953 7.578 1 95.06 74 ILE A CA 1
ATOM 584 C C . ILE A 1 74 ? -1.792 13.984 7.035 1 95.06 74 ILE A C 1
ATOM 586 O O . ILE A 1 74 ? -2.109 14.008 5.844 1 95.06 74 ILE A O 1
ATOM 590 N N . LEU A 1 75 ? -2.293 13.164 7.969 1 93.94 75 LEU A N 1
ATOM 591 C CA . LEU A 1 75 ? -3.375 12.234 7.664 1 93.94 75 LEU A CA 1
ATOM 592 C C . LEU A 1 75 ? -4.566 12.461 8.586 1 93.94 75 LEU A C 1
ATOM 594 O O . LEU A 1 75 ? -4.398 12.898 9.727 1 93.94 75 LEU A O 1
ATOM 598 N N . ALA A 1 76 ? -5.754 12.18 8.047 1 92.94 76 ALA A N 1
ATOM 599 C CA . ALA A 1 76 ? -6.973 12.133 8.844 1 92.94 76 ALA A CA 1
ATOM 600 C C . ALA A 1 76 ? -7.598 10.734 8.82 1 92.94 76 ALA A C 1
ATOM 602 O O . ALA A 1 76 ? -7.742 10.133 7.754 1 92.94 76 ALA A O 1
ATOM 603 N N . SER A 1 77 ? -7.891 10.234 9.984 1 92.62 77 SER A N 1
ATOM 604 C CA . SER A 1 77 ? -8.406 8.867 10.062 1 92.62 77 SER A CA 1
ATOM 605 C C . SER A 1 77 ? -9.438 8.734 11.18 1 92.62 77 SER A C 1
ATOM 607 O O . SER A 1 77 ? -9.305 9.359 12.234 1 92.62 77 SER A O 1
ATOM 609 N N . SER A 1 78 ? -10.445 7.91 10.891 1 93.62 78 SER A N 1
ATOM 610 C CA . SER A 1 78 ? -11.367 7.539 11.969 1 93.62 78 SER A CA 1
ATOM 611 C C . SER A 1 78 ? -10.641 6.789 13.078 1 93.62 78 SER A C 1
ATOM 613 O O . SER A 1 78 ? -9.773 5.949 12.805 1 93.62 78 SER A O 1
ATOM 615 N N . LYS A 1 79 ? -11.062 7.039 14.312 1 96.06 79 LYS A N 1
ATOM 616 C CA . LYS A 1 79 ? -10.477 6.359 15.461 1 96.06 79 LYS A CA 1
ATOM 617 C C . LYS A 1 79 ? -10.883 4.887 15.492 1 96.06 79 LYS A C 1
ATOM 619 O O . LYS A 1 79 ? -10.305 4.098 16.25 1 96.06 79 LYS A O 1
ATOM 624 N N . LEU A 1 80 ? -11.781 4.48 14.648 1 94.06 80 LEU A N 1
ATOM 625 C CA . LEU A 1 80 ? -12.242 3.098 14.594 1 94.06 80 LEU A CA 1
ATOM 626 C C . LEU A 1 80 ? -11.445 2.303 13.562 1 94.06 80 LEU A C 1
ATOM 628 O O . LEU A 1 80 ? -11.516 1.072 13.539 1 94.06 80 LEU A O 1
ATOM 632 N N . SER A 1 81 ? -10.703 2.979 12.742 1 93 81 SER A N 1
ATOM 633 C CA . SER A 1 81 ? -9.977 2.32 11.664 1 93 81 SER A CA 1
ATOM 634 C C . SER A 1 81 ? -8.82 1.48 12.203 1 93 81 SER A C 1
ATOM 636 O O . SER A 1 81 ? -8.305 1.753 13.289 1 93 81 SER A O 1
ATOM 638 N N . LEU A 1 82 ? -8.422 0.542 11.5 1 95.31 82 LEU A N 1
ATOM 639 C CA . LEU A 1 82 ? -7.281 -0.287 11.867 1 95.31 82 LEU A CA 1
ATOM 640 C C . LEU A 1 82 ? -5.992 0.522 11.844 1 95.31 82 LEU A C 1
ATOM 642 O O . LEU A 1 82 ? -5.113 0.332 12.688 1 95.31 82 LEU A O 1
ATOM 646 N N . LYS A 1 83 ? -5.867 1.408 10.844 1 96.38 83 LYS A N 1
ATOM 647 C CA . LYS A 1 83 ? -4.645 2.205 10.766 1 96.38 83 LYS A CA 1
ATOM 648 C C . LYS A 1 83 ? -4.473 3.062 12.023 1 96.38 83 LYS A C 1
ATOM 650 O O . LYS A 1 83 ? -3.365 3.184 12.547 1 96.38 83 LYS A O 1
ATOM 655 N N . TYR A 1 84 ? -5.59 3.578 12.531 1 97.44 84 TYR A N 1
ATOM 656 C CA . TYR A 1 84 ? -5.52 4.352 13.766 1 97.44 84 TYR A CA 1
ATOM 657 C C . TYR A 1 84 ? -5.098 3.469 14.938 1 97.44 84 TYR A C 1
ATOM 659 O O . TYR A 1 84 ? -4.211 3.834 15.711 1 97.44 84 TYR A O 1
ATOM 667 N N . LYS A 1 85 ? -5.738 2.385 15.031 1 98.44 85 LYS A N 1
ATOM 668 C CA . LYS A 1 85 ? -5.422 1.463 16.109 1 98.44 85 LYS A CA 1
ATOM 669 C C . LYS A 1 85 ? -3.965 1.015 16.047 1 98.44 85 LYS A C 1
ATOM 671 O O . LYS A 1 85 ? -3.275 0.968 17.062 1 98.44 85 LYS A O 1
ATOM 676 N N . ASN A 1 86 ? -3.496 0.712 14.906 1 98.75 86 ASN A N 1
ATOM 677 C CA . ASN A 1 86 ? -2.105 0.305 14.734 1 98.75 86 ASN A CA 1
ATOM 678 C C . ASN A 1 86 ? -1.144 1.417 15.141 1 98.75 86 ASN A C 1
ATOM 680 O O . ASN A 1 86 ? -0.198 1.182 15.898 1 98.75 86 ASN A O 1
ATOM 684 N N . ILE A 1 87 ? -1.417 2.621 14.664 1 98.69 87 ILE A N 1
ATOM 685 C CA . ILE A 1 87 ? -0.534 3.756 14.906 1 98.69 87 ILE A CA 1
ATOM 686 C C . ILE A 1 87 ? -0.509 4.078 16.391 1 98.69 87 ILE A C 1
ATOM 688 O O . ILE A 1 87 ? 0.521 4.492 16.938 1 98.69 87 ILE A O 1
ATOM 692 N N . SER A 1 88 ? -1.581 3.834 17.062 1 98.56 88 SER A N 1
ATOM 693 C CA . SER A 1 88 ? -1.672 4.117 18.5 1 98.56 88 SER A CA 1
ATOM 694 C C . SER A 1 88 ? -0.699 3.256 19.297 1 98.56 88 SER A C 1
ATOM 696 O O . SER A 1 88 ? -0.321 3.611 20.422 1 98.56 88 SER A O 1
ATOM 698 N N . VAL A 1 89 ? -0.234 2.096 18.75 1 98.56 89 VAL A N 1
ATOM 699 C CA . VAL A 1 89 ? 0.615 1.189 19.516 1 98.56 89 VAL A CA 1
ATOM 700 C C . VAL A 1 89 ? 1.965 1.035 18.828 1 98.56 89 VAL A C 1
ATOM 702 O O . VAL A 1 89 ? 2.924 0.535 19.422 1 98.56 89 VAL A O 1
ATOM 705 N N . ASN A 1 90 ? 2.082 1.414 17.578 1 98.75 90 ASN A N 1
ATOM 706 C CA . ASN A 1 90 ? 3.277 1.328 16.75 1 98.75 90 ASN A CA 1
ATOM 707 C C . ASN A 1 90 ? 3.393 2.521 15.805 1 98.75 90 ASN A C 1
ATOM 709 O O . ASN A 1 90 ? 2.693 2.59 14.789 1 98.75 90 ASN A O 1
ATOM 713 N N . PRO A 1 91 ? 4.258 3.445 16.109 1 98.75 91 PRO A N 1
ATOM 714 C CA . PRO A 1 91 ? 4.309 4.699 15.344 1 98.75 91 PRO A CA 1
ATOM 715 C C . PRO A 1 91 ? 4.953 4.531 13.969 1 98.75 91 PRO A C 1
ATOM 717 O O . PRO A 1 91 ? 4.914 5.449 13.148 1 98.75 91 PRO A O 1
ATOM 720 N N . HIS A 1 92 ? 5.574 3.387 13.734 1 98.81 92 HIS A N 1
ATOM 721 C CA . HIS A 1 92 ? 6.246 3.189 12.453 1 98.81 92 HIS A CA 1
ATOM 722 C C . HIS A 1 92 ? 5.238 3.035 11.32 1 98.81 92 HIS A C 1
ATOM 724 O O . HIS A 1 92 ? 4.277 2.271 11.438 1 98.81 92 HIS A O 1
ATOM 730 N N . VAL A 1 93 ? 5.465 3.797 10.258 1 98.88 93 VAL A N 1
ATOM 731 C CA . VAL A 1 93 ? 4.594 3.691 9.094 1 98.88 93 VAL A CA 1
ATOM 732 C C . VAL A 1 93 ? 5.43 3.684 7.816 1 98.88 93 VAL A C 1
ATOM 734 O O . VAL A 1 93 ? 6.59 4.105 7.824 1 98.88 93 VAL A O 1
ATOM 737 N N . SER A 1 94 ? 4.93 3.146 6.781 1 98.75 94 SER A N 1
ATOM 738 C CA . SER A 1 94 ? 5.441 3.209 5.414 1 98.75 94 SER A CA 1
ATOM 739 C C . SER A 1 94 ? 4.434 3.875 4.48 1 98.75 94 SER A C 1
ATOM 741 O O . SER A 1 94 ? 3.24 3.578 4.531 1 98.75 94 SER A O 1
ATOM 743 N N . LEU A 1 95 ? 4.871 4.77 3.682 1 97.88 95 LEU A N 1
ATOM 744 C CA . LEU A 1 95 ? 4.027 5.523 2.76 1 97.88 95 LEU A CA 1
ATOM 745 C C . LEU A 1 95 ? 4.496 5.34 1.32 1 97.88 95 LEU A C 1
ATOM 747 O O . LEU A 1 95 ? 5.641 5.66 0.99 1 97.88 95 LEU A O 1
ATOM 751 N N . LEU A 1 96 ? 3.629 4.812 0.521 1 96.44 96 LEU A N 1
ATOM 752 C CA . LEU A 1 96 ? 3.965 4.66 -0.891 1 96.44 96 LEU A CA 1
ATOM 753 C C . LEU A 1 96 ? 3.139 5.609 -1.752 1 96.44 96 LEU A C 1
ATOM 755 O O . LEU A 1 96 ? 1.908 5.605 -1.687 1 96.44 96 LEU A O 1
ATOM 759 N N . PHE A 1 97 ? 3.85 6.418 -2.432 1 92.38 97 PHE A N 1
ATOM 760 C CA . PHE A 1 97 ? 3.283 7.359 -3.393 1 92.38 97 PHE A CA 1
ATOM 761 C C . PHE A 1 97 ? 3.584 6.922 -4.82 1 92.38 97 PHE A C 1
ATOM 763 O O . PHE A 1 97 ? 4.699 6.496 -5.125 1 92.38 97 PHE A O 1
ATOM 770 N N . HIS A 1 98 ? 2.535 6.926 -5.555 1 84.38 98 HIS A N 1
ATOM 771 C CA . HIS A 1 98 ? 2.693 6.543 -6.953 1 84.38 98 HIS A CA 1
ATOM 772 C C . HIS A 1 98 ? 1.85 7.422 -7.867 1 84.38 98 HIS A C 1
ATOM 774 O O . HIS A 1 98 ? 0.693 7.719 -7.555 1 84.38 98 HIS A O 1
ATOM 780 N N . ASP A 1 99 ? 2.424 7.918 -8.875 1 74.5 99 ASP A N 1
ATOM 781 C CA . ASP A 1 99 ? 1.695 8.688 -9.875 1 74.5 99 ASP A CA 1
ATOM 782 C C . ASP A 1 99 ? 1.011 7.766 -10.883 1 74.5 99 ASP A C 1
ATOM 784 O O . ASP A 1 99 ? 1.658 7.242 -11.797 1 74.5 99 ASP A O 1
ATOM 788 N N . TRP A 1 100 ? -0.314 7.461 -10.641 1 64.81 100 TRP A N 1
ATOM 789 C CA . TRP A 1 100 ? -1.059 6.539 -11.492 1 64.81 100 TRP A CA 1
ATOM 790 C C . TRP A 1 100 ? -1.61 7.254 -12.719 1 64.81 100 TRP A C 1
ATOM 792 O O . TRP A 1 100 ? -2.176 6.621 -13.617 1 64.81 100 TRP A O 1
ATOM 802 N N . THR A 1 101 ? -1.725 8.477 -12.797 1 55.62 101 THR A N 1
ATOM 803 C CA . THR A 1 101 ? -2.359 9.25 -13.859 1 55.62 101 THR A CA 1
ATOM 804 C C . THR A 1 101 ? -1.795 8.859 -15.219 1 55.62 101 THR A C 1
ATOM 806 O O . THR A 1 101 ? -2.01 9.562 -16.219 1 55.62 101 THR A O 1
ATOM 809 N N . THR A 1 102 ? -1.593 7.371 -15.234 1 44.84 102 THR A N 1
ATOM 810 C CA . THR A 1 102 ? -1.24 7.117 -16.625 1 44.84 102 THR A CA 1
ATOM 811 C C . THR A 1 102 ? -2.463 7.258 -17.531 1 44.84 102 THR A C 1
ATOM 813 O O . THR A 1 102 ? -3.59 6.996 -17.094 1 44.84 102 THR A O 1
ATOM 816 N N . ALA A 1 103 ? -2.498 7.922 -18.578 1 40.53 103 ALA A N 1
ATOM 817 C CA . ALA A 1 103 ? -3.441 8.07 -19.672 1 40.53 103 ALA A CA 1
ATOM 818 C C . ALA A 1 103 ? -3.873 6.707 -20.219 1 40.53 103 ALA A C 1
ATOM 820 O O . ALA A 1 103 ? -3.059 5.961 -20.766 1 40.53 103 ALA A O 1
ATOM 821 N N . LYS A 1 104 ? -4.613 5.754 -19.438 1 37.41 104 LYS A N 1
ATOM 822 C CA . LYS A 1 104 ? -5.062 4.586 -20.188 1 37.41 104 LYS A CA 1
ATOM 823 C C . LYS A 1 104 ? -5.82 5 -21.453 1 37.41 104 LYS A C 1
ATOM 825 O O . LYS A 1 104 ? -6.906 5.582 -21.359 1 37.41 104 LYS A O 1
ATOM 830 N N . SER A 1 105 ? -5.48 5.582 -22.406 1 34.75 105 SER A N 1
ATOM 831 C CA . SER A 1 105 ? -6.27 5.812 -23.609 1 34.75 105 SER A CA 1
ATOM 832 C C . SER A 1 105 ? -6.562 4.508 -24.344 1 34.75 105 SER A C 1
ATOM 834 O O . SER A 1 105 ? -5.652 3.883 -24.891 1 34.75 105 SER A O 1
ATOM 836 N N . ASN A 1 106 ? -7.328 3.602 -23.719 1 35.78 106 ASN A N 1
ATOM 837 C CA . ASN A 1 106 ? -7.809 2.525 -24.578 1 35.78 106 ASN A CA 1
ATOM 838 C C . ASN A 1 106 ? -8.617 3.066 -25.75 1 35.78 106 ASN A C 1
ATOM 840 O O . ASN A 1 106 ? -9.844 3.135 -25.688 1 35.78 106 ASN A O 1
ATOM 844 N N . PHE A 1 107 ? -8.344 4.059 -26.391 1 34.56 107 PHE A N 1
ATOM 845 C CA . PHE A 1 107 ? -9.156 4.426 -27.547 1 34.56 107 PHE A CA 1
ATOM 846 C C . PHE A 1 107 ? -9.07 3.365 -28.625 1 34.56 107 PHE A C 1
ATOM 848 O O . PHE A 1 107 ? -7.98 3.059 -29.125 1 34.56 107 PHE A O 1
ATOM 855 N N . LYS A 1 108 ? -9.914 2.465 -28.531 1 36.25 108 LYS A N 1
ATOM 856 C CA . LYS A 1 108 ? -10.156 1.675 -29.734 1 36.25 108 LYS A CA 1
ATOM 857 C C . LYS A 1 108 ? -10.375 2.574 -30.938 1 36.25 108 LYS A C 1
ATOM 859 O O . LYS A 1 108 ? -11.203 3.488 -30.906 1 36.25 108 LYS A O 1
ATOM 864 N N . ALA A 1 109 ? -9.477 2.562 -31.906 1 37.75 109 ALA A N 1
ATOM 865 C CA . ALA A 1 109 ? -9.562 3.301 -33.156 1 37.75 109 ALA A CA 1
ATOM 866 C C . ALA A 1 109 ? -10.914 3.092 -33.812 1 37.75 109 ALA A C 1
ATOM 868 O O . ALA A 1 109 ? -11.391 1.959 -33.938 1 37.75 109 ALA A O 1
ATOM 869 N N . PRO A 1 110 ? -11.773 4.113 -33.812 1 39.28 110 PRO A N 1
ATOM 870 C CA . PRO A 1 110 ? -12.867 3.812 -34.75 1 39.28 110 PRO A CA 1
ATOM 871 C C . PRO A 1 110 ? -12.367 3.32 -36.125 1 39.28 110 PRO A C 1
ATOM 873 O O . PRO A 1 110 ? -11.25 3.656 -36.531 1 39.28 110 PRO A O 1
ATOM 876 N N . SER A 1 111 ? -12.844 2.234 -36.594 1 39.28 111 SER A N 1
ATOM 877 C CA . SER A 1 111 ? -12.602 1.603 -37.906 1 39.28 111 SER A CA 1
ATOM 878 C C . SER A 1 111 ? -12.492 2.643 -39 1 39.28 111 SER A C 1
ATOM 880 O O . SER A 1 111 ? -12.227 2.299 -40.156 1 39.28 111 SER A O 1
ATOM 882 N N . ASP A 1 112 ? -13.133 3.844 -38.875 1 43.28 112 ASP A N 1
ATOM 883 C CA . ASP A 1 112 ? -13.234 4.562 -40.156 1 43.28 112 ASP A CA 1
ATOM 884 C C . ASP A 1 112 ? -11.906 5.23 -40.5 1 43.28 112 ASP A C 1
ATOM 886 O O . ASP A 1 112 ? -11.234 5.793 -39.625 1 43.28 112 ASP A O 1
ATOM 890 N N . ASN A 1 113 ? -11.227 4.93 -41.719 1 43.91 113 ASN A N 1
ATOM 891 C CA . ASN A 1 113 ? -10.039 5.195 -42.531 1 43.91 113 ASN A CA 1
ATOM 892 C C . ASN A 1 113 ? -9.719 6.688 -42.562 1 43.91 113 ASN A C 1
ATOM 894 O O . ASN A 1 113 ? -8.953 7.133 -43.438 1 43.91 113 ASN A O 1
ATOM 898 N N . SER A 1 114 ? -10.586 7.598 -42.031 1 47.06 114 SER A N 1
ATOM 899 C CA . SER A 1 114 ? -10.141 8.922 -42.438 1 47.06 114 SER A CA 1
ATOM 900 C C . SER A 1 114 ? -8.914 9.375 -41.656 1 47.06 114 SER A C 1
ATOM 902 O O . SER A 1 114 ? -8.68 8.906 -40.562 1 47.06 114 SER A O 1
ATOM 904 N N . GLU A 1 115 ? -7.922 10.07 -42.344 1 49.5 115 GLU A N 1
ATOM 905 C CA . GLU A 1 115 ? -6.641 10.633 -41.906 1 49.5 115 GLU A CA 1
ATOM 906 C C . GLU A 1 115 ? -6.734 11.211 -40.5 1 49.5 115 GLU A C 1
ATOM 908 O O . GLU A 1 115 ? -5.793 11.094 -39.719 1 49.5 115 GLU A O 1
ATOM 913 N N . ASP A 1 116 ? -7.832 11.797 -40.281 1 49.53 116 ASP A N 1
ATOM 914 C CA . ASP A 1 116 ? -8.039 12.492 -39 1 49.53 116 ASP A CA 1
ATOM 915 C C . ASP A 1 116 ? -8.125 11.5 -37.844 1 49.53 116 ASP A C 1
ATOM 917 O O . ASP A 1 116 ? -7.727 11.812 -36.719 1 49.53 116 ASP A O 1
ATOM 921 N N . GLN A 1 117 ? -8.523 10.32 -38.156 1 48.44 117 GLN A N 1
ATOM 922 C CA . GLN A 1 117 ? -8.688 9.297 -37.156 1 48.44 117 GLN A CA 1
ATOM 923 C C . GLN A 1 117 ? -7.34 8.711 -36.719 1 48.44 117 GLN A C 1
ATOM 925 O O . GLN A 1 117 ? -7.141 8.375 -35.562 1 48.44 117 GLN A O 1
ATOM 930 N N . SER A 1 118 ? -6.391 8.688 -37.656 1 52.16 118 SER A N 1
ATOM 931 C CA . SER A 1 118 ? -5.062 8.172 -37.344 1 52.16 118 SER A CA 1
ATOM 932 C C . SER A 1 118 ? -4.383 9 -36.281 1 52.16 118 SER A C 1
ATOM 934 O O . SER A 1 118 ? -3.74 8.453 -35.375 1 52.16 118 SER A O 1
ATOM 936 N N . ASN A 1 119 ? -4.453 10.375 -36.438 1 50.56 119 ASN A N 1
ATOM 937 C CA . ASN A 1 119 ? -3.803 11.242 -35.469 1 50.56 119 ASN A CA 1
ATOM 938 C C . ASN A 1 119 ? -4.457 11.117 -34.094 1 50.56 119 ASN A C 1
ATOM 940 O O . ASN A 1 119 ? -3.768 11.117 -33.062 1 50.56 119 ASN A O 1
ATOM 944 N N . ILE A 1 120 ? -5.723 10.984 -34 1 47.44 120 ILE A N 1
ATOM 945 C CA . ILE A 1 120 ? -6.418 10.844 -32.719 1 47.44 120 ILE A CA 1
ATOM 946 C C . ILE A 1 120 ? -6.082 9.484 -32.094 1 47.44 120 ILE A C 1
ATOM 948 O O . ILE A 1 120 ? -5.824 9.391 -30.906 1 47.44 120 ILE A O 1
ATOM 952 N N . LEU A 1 121 ? -5.926 8.516 -33.031 1 48.16 121 LEU A N 1
ATOM 953 C CA . LEU A 1 121 ? -5.539 7.195 -32.562 1 48.16 121 LEU A CA 1
ATOM 954 C C . LEU A 1 121 ? -4.137 7.227 -31.953 1 48.16 121 LEU A C 1
ATOM 956 O O . LEU A 1 121 ? -3.891 6.617 -30.906 1 48.16 121 LEU A O 1
ATOM 960 N N . THR A 1 122 ? -3.227 7.758 -32.75 1 48.88 122 THR A N 1
ATOM 961 C CA . THR A 1 122 ? -1.873 7.891 -32.219 1 48.88 122 THR A CA 1
ATOM 962 C C . THR A 1 122 ? -1.875 8.68 -30.922 1 48.88 122 THR A C 1
ATOM 964 O O . THR A 1 122 ? -1.162 8.336 -29.984 1 48.88 122 THR A O 1
ATOM 967 N N . LEU A 1 123 ? -2.656 9.719 -30.844 1 44.62 123 LEU A N 1
ATOM 968 C CA . LEU A 1 123 ? -2.74 10.5 -29.609 1 44.62 123 LEU A CA 1
ATOM 969 C C . LEU A 1 123 ? -3.363 9.68 -28.484 1 44.62 123 LEU A C 1
ATOM 971 O O . LEU A 1 123 ? -2.859 9.68 -27.359 1 44.62 123 LEU A O 1
ATOM 975 N N . LEU A 1 124 ? -4.359 9.008 -28.891 1 46.56 124 LEU A N 1
ATOM 976 C CA . LEU A 1 124 ? -5.043 8.195 -27.891 1 46.56 124 LEU A CA 1
ATOM 977 C C . LEU A 1 124 ? -4.176 7.02 -27.453 1 46.56 124 LEU A C 1
ATOM 979 O O . LEU A 1 124 ? -4.152 6.664 -26.281 1 46.56 124 LEU A O 1
ATOM 983 N N . LYS A 1 125 ? -3.566 6.395 -28.438 1 45.84 125 LYS A N 1
ATOM 984 C CA . LYS A 1 125 ? -2.582 5.359 -28.125 1 45.84 125 LYS A CA 1
ATOM 985 C C . LYS A 1 125 ? -1.485 5.902 -27.203 1 45.84 125 LYS A C 1
ATOM 987 O O . LYS A 1 125 ? -1.026 5.207 -26.297 1 45.84 125 LYS A O 1
ATOM 992 N N . ASN A 1 126 ? -0.927 7.047 -27.609 1 44.03 126 ASN A N 1
ATOM 993 C CA . ASN A 1 126 ? 0.079 7.676 -26.766 1 44.03 126 ASN A CA 1
ATOM 994 C C . ASN A 1 126 ? -0.479 8.008 -25.375 1 44.03 126 ASN A C 1
ATOM 996 O O . ASN A 1 126 ? 0.247 7.957 -24.391 1 44.03 126 ASN A O 1
ATOM 1000 N N . LEU A 1 127 ? -1.709 8.336 -25.359 1 41.47 127 LEU A N 1
ATOM 1001 C CA . LEU A 1 127 ? -2.355 8.594 -24.078 1 41.47 127 LEU A CA 1
ATOM 1002 C C . LEU A 1 127 ? -2.438 7.316 -23.25 1 41.47 127 LEU A C 1
ATOM 1004 O O . LEU A 1 127 ? -2.244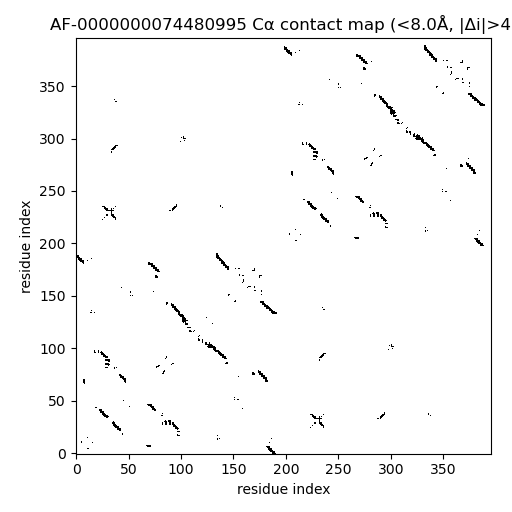 7.348 -22.031 1 41.47 127 LEU A O 1
ATOM 1008 N N . ASN A 1 128 ? -2.949 6.184 -23.844 1 39.44 128 ASN A N 1
ATOM 1009 C CA . ASN A 1 128 ? -3.062 4.918 -23.125 1 39.44 128 ASN A CA 1
ATOM 1010 C C . ASN A 1 128 ? -1.7 4.418 -22.656 1 39.44 128 ASN A C 1
ATOM 1012 O O . ASN A 1 128 ? -1.598 3.807 -21.594 1 39.44 128 ASN A O 1
ATOM 1016 N N . GLN A 1 129 ? -0.797 4.223 -23.531 1 39.47 129 GLN A N 1
ATOM 1017 C CA . GLN A 1 129 ? 0.54 3.717 -23.25 1 39.47 129 GLN A CA 1
ATOM 1018 C C . GLN A 1 129 ? 1.277 4.637 -22.281 1 39.47 129 GLN A C 1
ATOM 1020 O O . GLN A 1 129 ? 2.391 4.324 -21.844 1 39.47 129 GLN A O 1
ATOM 1025 N N . SER A 1 130 ? 0.893 5.98 -22.469 1 35.78 130 SER A N 1
ATOM 1026 C CA . SER A 1 130 ? 1.776 6.879 -21.734 1 35.78 130 SER A CA 1
ATOM 1027 C C . SER A 1 130 ? 2.027 6.371 -20.328 1 35.78 130 SER A C 1
ATOM 1029 O O . SER A 1 130 ? 1.416 5.391 -19.891 1 35.78 130 SER A O 1
ATOM 1031 N N . GLU A 1 131 ? 1.97 7.547 -19.297 1 38.03 131 GLU A N 1
ATOM 1032 C CA . GLU A 1 131 ? 2.771 7.914 -18.125 1 38.03 131 GLU A CA 1
ATOM 1033 C C . GLU A 1 131 ? 2.346 7.125 -16.891 1 38.03 131 GLU A C 1
ATOM 1035 O O . GLU A 1 131 ? 1.482 7.57 -16.141 1 38.03 131 GLU A O 1
ATOM 1040 N N . LEU A 1 132 ? 1.583 6.109 -17.094 1 42.69 132 LEU A N 1
ATOM 1041 C CA . LEU A 1 1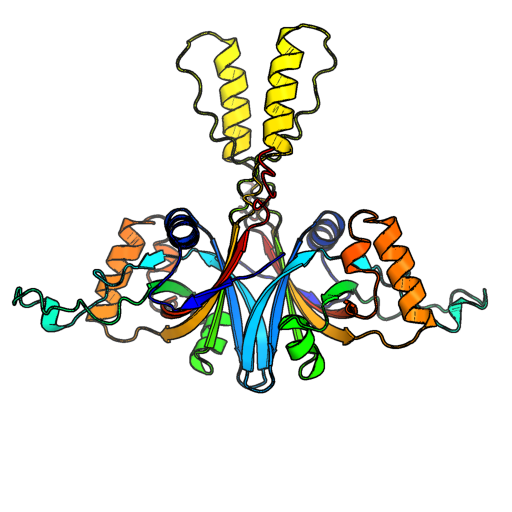32 ? 1.629 5.66 -15.703 1 42.69 132 LEU A CA 1
ATOM 1042 C C . LEU A 1 132 ? 2.93 6.09 -15.031 1 42.69 132 LEU A C 1
ATOM 1044 O O . LEU A 1 132 ? 4.016 5.758 -15.508 1 42.69 132 LEU A O 1
ATOM 1048 N N . SER A 1 133 ? 2.852 7.258 -14.773 1 47.97 133 SER A N 1
ATOM 1049 C CA . SER A 1 133 ? 3.939 7.969 -14.102 1 47.97 133 SER A CA 1
ATOM 1050 C C . SER A 1 133 ? 4.746 7.027 -13.211 1 47.97 133 SER A C 1
ATOM 1052 O O . SER A 1 133 ? 4.184 6.176 -12.531 1 47.97 133 SER A O 1
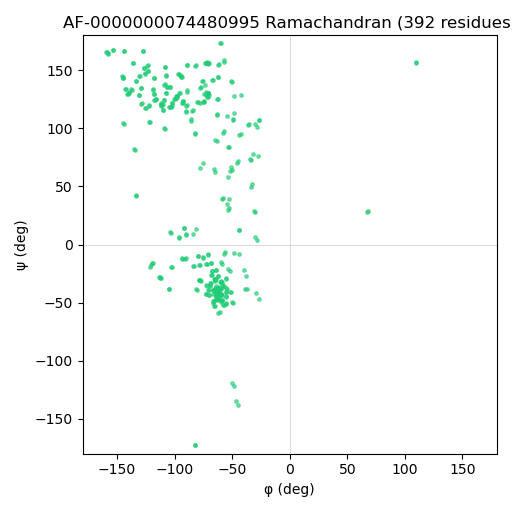ATOM 1054 N N . ARG A 1 134 ? 5.957 6.617 -13.781 1 58.06 134 ARG A N 1
ATOM 1055 C CA . ARG A 1 134 ? 7.062 5.707 -13.508 1 58.06 134 ARG A CA 1
ATOM 1056 C C . ARG A 1 134 ? 7.688 6 -12.148 1 58.06 134 ARG A C 1
ATOM 1058 O O . ARG A 1 134 ? 8.57 5.266 -11.695 1 58.06 134 ARG A O 1
ATOM 1065 N N . VAL A 1 135 ? 7.129 7.234 -11.508 1 72.12 135 VAL A N 1
ATOM 1066 C CA . VAL A 1 135 ? 7.91 7.469 -10.297 1 72.12 135 VAL A CA 1
ATOM 1067 C C . VAL A 1 135 ? 7.121 7.008 -9.078 1 72.12 135 VAL A C 1
ATOM 1069 O O . VAL A 1 135 ? 5.934 7.32 -8.945 1 72.12 135 VAL A O 1
ATOM 1072 N N . SER A 1 136 ? 7.617 6.152 -8.438 1 84.31 136 SER A N 1
ATOM 1073 C CA . SER A 1 136 ? 7.07 5.777 -7.137 1 84.31 136 SER A CA 1
ATOM 1074 C C . SER A 1 136 ? 8.086 6.02 -6.023 1 84.31 136 SER A C 1
ATOM 1076 O O . SER A 1 136 ? 9.289 6.035 -6.27 1 84.31 136 SER A O 1
ATOM 1078 N N . ALA A 1 137 ? 7.602 6.418 -4.953 1 91.31 137 ALA A N 1
ATOM 1079 C CA . ALA A 1 137 ? 8.445 6.609 -3.775 1 91.31 137 ALA A CA 1
ATOM 1080 C C . ALA A 1 137 ? 7.84 5.938 -2.549 1 91.31 137 ALA A C 1
ATOM 1082 O O . ALA A 1 137 ? 6.645 6.074 -2.285 1 91.31 137 ALA A O 1
ATOM 1083 N N . THR A 1 138 ? 8.641 5.168 -1.91 1 94.06 138 THR A N 1
ATOM 1084 C CA . THR A 1 138 ? 8.273 4.621 -0.61 1 94.06 138 THR A CA 1
ATOM 1085 C C . THR A 1 138 ? 9.016 5.34 0.512 1 94.06 138 THR A C 1
ATOM 1087 O O . THR A 1 138 ? 10.25 5.305 0.571 1 94.06 138 THR A O 1
ATOM 1090 N N . LEU A 1 139 ? 8.273 5.945 1.327 1 95.31 139 LEU A N 1
ATOM 1091 C CA . LEU A 1 139 ? 8.844 6.703 2.434 1 95.31 139 LEU A CA 1
ATOM 1092 C C . LEU A 1 139 ? 8.594 5.996 3.762 1 95.31 139 LEU A C 1
ATOM 1094 O O . LEU A 1 139 ? 7.512 5.457 3.992 1 95.31 139 LEU A O 1
ATOM 1098 N N . SER A 1 140 ? 9.586 5.977 4.586 1 96.5 140 SER A N 1
ATOM 1099 C CA . SER A 1 140 ? 9.414 5.562 5.977 1 96.5 140 SER A CA 1
ATOM 1100 C C . SER A 1 140 ? 9.172 6.766 6.883 1 96.5 140 SER A C 1
ATOM 1102 O O . SER A 1 140 ? 9.719 7.844 6.652 1 96.5 140 SER A O 1
ATOM 1104 N N . GLY A 1 141 ? 8.297 6.469 7.887 1 97.38 141 GLY A N 1
ATOM 1105 C CA . GLY A 1 141 ? 8.008 7.59 8.766 1 97.38 141 GLY A CA 1
ATOM 1106 C C . GLY A 1 141 ? 7.602 7.16 10.164 1 97.38 141 GLY A C 1
ATOM 1107 O O . GLY A 1 141 ? 7.398 5.969 10.422 1 97.38 141 GLY A O 1
ATOM 1108 N N . LEU A 1 142 ? 7.602 8.188 11.031 1 98.25 142 LEU A N 1
ATOM 1109 C CA . LEU A 1 142 ? 7.078 8.062 12.391 1 98.25 142 LEU A CA 1
ATOM 1110 C C . LEU A 1 142 ? 5.805 8.875 12.562 1 98.25 142 LEU A C 1
ATOM 1112 O O . LEU A 1 142 ? 5.82 10.102 12.398 1 98.25 142 LEU A O 1
ATOM 1116 N N . ALA A 1 143 ? 4.746 8.172 12.883 1 98.69 143 ALA A N 1
ATOM 1117 C CA . ALA A 1 143 ? 3.436 8.805 13.016 1 98.69 143 ALA A CA 1
ATOM 1118 C C . ALA A 1 143 ? 3.148 9.18 14.469 1 98.69 143 ALA A C 1
ATOM 1120 O O . ALA A 1 143 ? 3.523 8.453 15.391 1 98.69 143 ALA A O 1
ATOM 1121 N N . ARG A 1 144 ? 2.469 10.273 14.602 1 97.94 144 ARG A N 1
ATOM 1122 C CA . ARG A 1 144 ? 1.984 10.727 15.898 1 97.94 144 ARG A CA 1
ATOM 1123 C C . ARG A 1 144 ? 0.551 11.242 15.797 1 97.94 144 ARG A C 1
ATOM 1125 O O . ARG A 1 144 ? 0.216 11.992 14.883 1 97.94 144 ARG A O 1
ATOM 1132 N N . ILE A 1 145 ? -0.238 10.781 16.734 1 98.06 145 ILE A N 1
ATOM 1133 C CA . ILE A 1 145 ? -1.601 11.297 16.812 1 98.06 145 ILE A CA 1
ATOM 1134 C C . ILE A 1 145 ? -1.597 12.656 17.5 1 98.06 145 ILE A C 1
ATOM 1136 O O . ILE A 1 145 ? -1.118 12.781 18.641 1 98.06 145 ILE A O 1
ATOM 1140 N N . VAL A 1 146 ? -2.111 13.664 16.828 1 97.25 146 VAL A N 1
ATOM 1141 C CA . VAL A 1 146 ? -2.119 15.023 17.375 1 97.25 146 VAL A CA 1
ATOM 1142 C C . VAL A 1 146 ? -3.182 15.133 18.469 1 97.25 146 VAL A C 1
ATOM 1144 O O . VAL A 1 146 ? -4.359 14.859 18.234 1 97.25 146 VAL A O 1
ATOM 1147 N N . SER A 1 147 ? -2.816 15.508 19.609 1 94.12 147 SER A N 1
ATOM 1148 C CA . SER A 1 147 ? -3.748 15.547 20.734 1 94.12 147 SER A CA 1
ATOM 1149 C C . SER A 1 147 ? -3.855 16.953 21.312 1 94.12 147 SER A C 1
ATOM 1151 O O . SER A 1 147 ? -4.828 17.266 22 1 94.12 147 SER A O 1
ATOM 1153 N N . ASN A 1 148 ? -2.898 17.812 21.047 1 92 148 ASN A N 1
ATOM 1154 C CA . ASN A 1 148 ? -2.938 19.203 21.5 1 92 148 ASN A CA 1
ATOM 1155 C C . ASN A 1 148 ? -4.008 20.016 20.766 1 92 148 ASN A C 1
ATOM 1157 O O . ASN A 1 148 ? -4.023 20.047 19.547 1 92 148 ASN A O 1
ATOM 1161 N N . GLY A 1 149 ? -4.801 20.672 21.531 1 92.44 149 GLY A N 1
ATOM 1162 C CA . GLY A 1 149 ? -5.934 21.391 20.938 1 92.44 149 GLY A CA 1
ATOM 1163 C C . GLY A 1 149 ? -5.523 22.438 19.922 1 92.44 149 GLY A C 1
ATOM 1164 O O . GLY A 1 149 ? -6.078 22.484 18.828 1 92.44 149 GLY A O 1
ATOM 1165 N N . ALA A 1 150 ? -4.535 23.297 20.312 1 93.56 150 ALA A N 1
ATOM 1166 C CA . ALA A 1 150 ? -4.094 24.375 19.422 1 93.56 150 ALA A CA 1
ATOM 1167 C C . ALA A 1 150 ? -3.469 23.812 18.156 1 93.56 150 ALA A C 1
ATOM 1169 O O . ALA A 1 150 ? -3.746 24.281 17.047 1 93.56 150 ALA A O 1
ATOM 1170 N N . GLU A 1 151 ? -2.617 22.844 18.297 1 94.19 151 GLU A N 1
ATOM 1171 C CA . GLU A 1 151 ? -1.986 22.188 17.156 1 94.19 151 GLU A CA 1
ATOM 1172 C C . GLU A 1 151 ? -3.023 21.5 16.266 1 94.19 151 GLU A C 1
ATOM 1174 O O . GLU A 1 151 ? -2.959 21.609 15.039 1 94.19 151 GLU A O 1
ATOM 1179 N N . LEU A 1 152 ? -3.959 20.828 16.922 1 94.56 152 LEU A N 1
ATOM 1180 C CA . LEU A 1 152 ? -5.035 20.141 16.203 1 94.56 152 LEU A CA 1
ATOM 1181 C C . LEU A 1 152 ? -5.828 21.125 15.352 1 94.56 152 LEU A C 1
ATOM 1183 O O . LEU A 1 152 ? -6.07 20.875 14.164 1 94.56 152 LEU A O 1
ATOM 1187 N N . ASN A 1 153 ? -6.188 22.219 15.945 1 92.25 153 ASN A N 1
ATOM 1188 C CA . ASN A 1 153 ? -6.953 23.234 15.219 1 92.25 153 ASN A CA 1
ATOM 1189 C C . ASN A 1 153 ? -6.156 23.812 14.055 1 92.25 153 ASN A C 1
ATOM 1191 O O . ASN A 1 153 ? -6.715 24.094 12.992 1 92.25 153 ASN A O 1
ATOM 1195 N N . TYR A 1 154 ? -4.938 24.016 14.281 1 92.81 154 TYR A N 1
ATOM 1196 C CA . TYR A 1 154 ? -4.055 24.531 13.242 1 92.81 154 TYR A CA 1
ATOM 1197 C C . TYR A 1 154 ? -4.066 23.625 12.016 1 92.81 154 TYR A C 1
ATOM 1199 O O . TYR A 1 154 ? -4.316 24.078 10.898 1 92.81 154 TYR A O 1
ATOM 1207 N N . TYR A 1 155 ? -3.836 22.328 12.211 1 93.31 155 TYR A N 1
ATOM 1208 C CA . TYR A 1 155 ? -3.756 21.391 11.094 1 93.31 155 TYR A CA 1
ATOM 1209 C C . TYR A 1 155 ? -5.129 21.172 10.469 1 93.31 155 TYR A C 1
ATOM 1211 O O . TYR A 1 155 ? -5.246 21.031 9.25 1 93.31 155 TYR A O 1
ATOM 1219 N N . LYS A 1 156 ? -6.172 21.094 11.25 1 91.06 156 LYS A N 1
ATOM 1220 C CA . LYS A 1 156 ? -7.516 20.969 10.703 1 91.06 156 LYS A CA 1
ATOM 1221 C C . LYS A 1 156 ? -7.836 22.094 9.734 1 91.06 156 LYS A C 1
ATOM 1223 O O . LYS A 1 156 ? -8.406 21.875 8.664 1 91.06 156 LYS A O 1
ATOM 1228 N N . THR A 1 157 ? -7.477 23.312 10.148 1 87.88 157 THR A N 1
ATOM 1229 C CA . THR A 1 157 ? -7.715 24.484 9.312 1 87.88 157 THR A CA 1
ATOM 1230 C C . THR A 1 157 ? -6.969 24.359 7.984 1 87.88 157 THR A C 1
ATOM 1232 O O . THR A 1 157 ? -7.523 24.656 6.926 1 87.88 157 THR A O 1
ATOM 1235 N N . LYS A 1 158 ? -5.773 23.922 8.047 1 85.88 158 LYS A N 1
ATOM 1236 C CA . LYS A 1 158 ? -4.965 23.75 6.84 1 85.88 158 LYS A CA 1
ATOM 1237 C C . LYS A 1 158 ? -5.57 22.688 5.926 1 85.88 158 LYS A C 1
ATOM 1239 O O . LYS A 1 158 ? -5.652 22.875 4.711 1 85.88 158 LYS A O 1
ATOM 1244 N N . LEU A 1 159 ? -6 21.547 6.5 1 85.12 159 LEU A N 1
ATOM 1245 C CA . LEU A 1 159 ? -6.574 20.438 5.75 1 85.12 159 LEU A CA 1
ATOM 1246 C C . LEU A 1 159 ? -7.871 20.859 5.07 1 85.12 159 LEU A C 1
ATOM 1248 O O . LEU A 1 159 ? -8.102 20.531 3.904 1 85.12 159 LEU A O 1
ATOM 1252 N N . LEU A 1 160 ? -8.648 21.609 5.762 1 84.56 160 LEU A N 1
ATOM 1253 C CA . LEU A 1 160 ? -9.953 22.016 5.25 1 84.56 160 LEU A CA 1
ATOM 1254 C C . LEU A 1 160 ? -9.797 23.062 4.145 1 84.56 160 LEU A C 1
ATOM 1256 O O . LEU A 1 160 ? -10.609 23.109 3.217 1 84.56 160 LEU A O 1
ATOM 1260 N N . LYS A 1 161 ? -8.789 23.922 4.285 1 81.25 161 LYS A N 1
ATOM 1261 C CA . LYS A 1 161 ? -8.508 24.891 3.236 1 81.25 161 LYS A CA 1
ATOM 1262 C C . LYS A 1 161 ? -8.156 24.203 1.921 1 81.25 161 LYS A C 1
ATOM 1264 O O . LYS A 1 161 ? -8.594 24.625 0.852 1 81.25 161 LYS A O 1
ATOM 1269 N N . GLU A 1 162 ? -7.422 23.109 2.021 1 74.31 162 GLU A N 1
ATOM 1270 C CA . GLU A 1 162 ? -6.973 22.391 0.838 1 74.31 162 GLU A CA 1
ATOM 1271 C C . GLU A 1 162 ? -8.07 21.469 0.3 1 74.31 162 GLU A C 1
ATOM 1273 O O . GLU A 1 162 ? -8.18 21.266 -0.911 1 74.31 162 GLU A O 1
ATOM 1278 N N . ASN A 1 163 ? -8.789 20.859 1.207 1 75.94 163 ASN A N 1
ATOM 1279 C CA . ASN A 1 163 ? -9.867 19.953 0.814 1 75.94 163 ASN A CA 1
ATOM 1280 C C . ASN A 1 163 ? -11.133 20.188 1.629 1 75.94 163 ASN A C 1
ATOM 1282 O O . ASN A 1 163 ? -11.461 19.406 2.521 1 75.94 163 ASN A O 1
ATOM 1286 N N . PRO A 1 164 ? -11.875 21.156 1.225 1 78 164 PRO A N 1
ATOM 1287 C CA . PRO A 1 164 ? -13.086 21.484 1.976 1 78 164 PRO A CA 1
ATOM 1288 C C . PRO A 1 164 ? -14.094 20.328 1.991 1 78 164 PRO A C 1
ATOM 1290 O O . PRO A 1 164 ? -14.836 20.172 2.961 1 78 164 PRO A O 1
ATOM 1293 N N . GLU A 1 165 ? -14.047 19.5 0.97 1 72.56 165 GLU A N 1
ATOM 1294 C CA . GLU A 1 165 ? -15.008 18.406 0.846 1 72.56 165 GLU A CA 1
ATOM 1295 C C . GLU A 1 165 ? -14.719 17.297 1.86 1 72.56 165 GLU A C 1
ATOM 1297 O O . GLU A 1 165 ? -15.594 16.484 2.158 1 72.56 165 GLU A O 1
ATOM 1302 N N . ALA A 1 166 ? -13.57 17.359 2.363 1 73.19 166 ALA A N 1
ATOM 1303 C CA . ALA A 1 166 ? -13.18 16.297 3.289 1 73.19 166 ALA A CA 1
ATOM 1304 C C . ALA A 1 166 ? -13.508 16.672 4.73 1 73.19 166 ALA A C 1
ATOM 1306 O O . ALA A 1 166 ? -13.008 16.047 5.672 1 73.19 166 ALA A O 1
ATOM 1307 N N . LYS A 1 167 ? -14.32 17.703 4.898 1 80.88 167 LYS A N 1
ATOM 1308 C CA . LYS A 1 167 ? -14.648 18.219 6.227 1 80.88 167 LYS A CA 1
ATOM 1309 C C . LYS A 1 167 ? -15.203 17.109 7.121 1 80.88 167 LYS A C 1
ATOM 1311 O O . LYS A 1 167 ? -14.859 17.031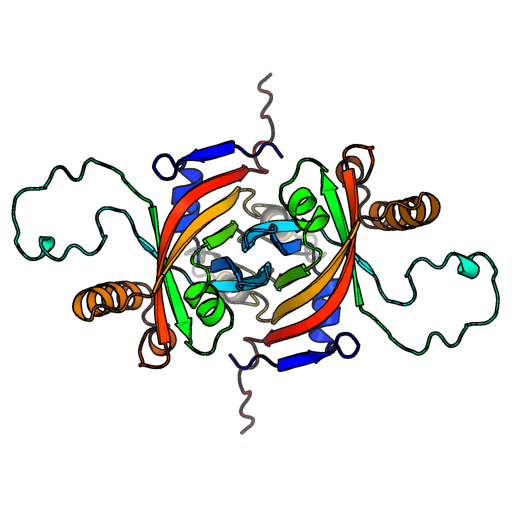 8.305 1 80.88 167 LYS A O 1
ATOM 1316 N N . VAL A 1 168 ? -15.984 16.234 6.559 1 78.44 168 VAL A N 1
ATOM 1317 C CA . VAL A 1 168 ? -16.641 15.188 7.336 1 78.44 168 VAL A CA 1
ATOM 1318 C C . VAL A 1 168 ? -15.586 14.242 7.91 1 78.44 168 VAL A C 1
ATOM 1320 O O . VAL A 1 168 ? -15.781 13.672 8.984 1 78.44 168 VAL A O 1
ATOM 1323 N N . TYR A 1 169 ? -14.445 14.047 7.262 1 79.19 169 TYR A N 1
ATOM 1324 C CA . TYR A 1 169 ? -13.406 13.125 7.699 1 79.19 169 TYR A CA 1
ATOM 1325 C C . TYR A 1 169 ? -12.398 13.828 8.594 1 79.19 169 TYR A C 1
ATOM 1327 O O . TYR A 1 169 ? -11.539 13.188 9.203 1 79.19 169 TYR A O 1
ATOM 1335 N N . ILE A 1 170 ? -12.477 15.062 8.609 1 84.69 170 ILE A N 1
ATOM 1336 C CA . ILE A 1 170 ? -11.469 15.844 9.32 1 84.69 170 ILE A CA 1
ATOM 1337 C C . ILE A 1 170 ? -12.062 16.359 10.633 1 84.69 170 ILE A C 1
ATOM 1339 O O . ILE A 1 170 ? -11.422 16.281 11.68 1 84.69 170 ILE A O 1
ATOM 1343 N N . ASP A 1 171 ? -13.328 16.688 10.367 1 82.88 171 ASP A N 1
ATOM 1344 C CA . ASP A 1 171 ? -13.977 17.266 11.539 1 82.88 171 ASP A CA 1
ATOM 1345 C C . ASP A 1 171 ? -14.633 16.188 12.391 1 82.88 171 ASP A C 1
ATOM 1347 O O . ASP A 1 171 ? -14.82 15.055 11.938 1 82.88 171 ASP A O 1
ATOM 1351 N N . GLY A 1 172 ? -14.836 16.359 13.688 1 86.12 172 GLY A N 1
ATOM 1352 C CA . GLY A 1 172 ? -15.523 15.445 14.586 1 86.12 172 GLY A CA 1
ATOM 1353 C C . GLY A 1 172 ? -14.594 14.766 15.57 1 86.12 172 GLY A C 1
ATOM 1354 O O . GLY A 1 172 ? -13.445 14.445 15.234 1 86.12 172 GLY A O 1
ATOM 1355 N N . ASP A 1 173 ? -15.164 14.352 16.594 1 89.62 173 ASP A N 1
ATOM 1356 C CA . ASP A 1 173 ? -14.391 13.734 17.656 1 89.62 173 ASP A CA 1
ATOM 1357 C C . ASP A 1 173 ? -14.039 12.289 17.328 1 89.62 173 ASP A C 1
ATOM 1359 O O . ASP A 1 173 ? -13.141 11.703 17.938 1 89.62 173 ASP A O 1
ATOM 1363 N N . GLU A 1 174 ? -14.711 11.727 16.406 1 93.19 174 GLU A N 1
ATOM 1364 C CA . GLU A 1 174 ? -14.469 10.352 16 1 93.19 174 GLU A CA 1
ATOM 1365 C C . GLU A 1 174 ? -13.266 10.242 15.07 1 93.19 174 GLU A C 1
ATOM 1367 O O . GLU A 1 174 ? -12.773 9.148 14.812 1 93.19 174 GLU A O 1
ATOM 1372 N N . ASN A 1 175 ? -12.82 11.398 14.664 1 93.62 175 ASN A N 1
ATOM 1373 C CA . ASN A 1 175 ? -11.68 11.422 13.75 1 93.62 175 ASN A CA 1
ATOM 1374 C C . ASN A 1 175 ? -10.414 11.922 14.438 1 93.62 175 ASN A C 1
ATOM 1376 O O . ASN A 1 175 ? -10.492 12.625 15.445 1 93.62 175 ASN A O 1
ATOM 1380 N N . ALA A 1 176 ? -9.312 11.5 13.953 1 95.94 176 ALA A N 1
ATOM 1381 C CA . ALA A 1 176 ? -8.016 11.922 14.469 1 95.94 176 ALA A CA 1
ATOM 1382 C C . ALA A 1 176 ? -7.145 12.492 13.352 1 95.94 176 ALA A C 1
ATOM 1384 O O . ALA A 1 176 ? -7.258 12.086 12.195 1 95.94 176 ALA A O 1
ATOM 1385 N N . ILE A 1 177 ? -6.336 13.453 13.727 1 95.94 177 ILE A N 1
ATOM 1386 C CA . ILE A 1 177 ? -5.285 13.969 12.859 1 95.94 177 ILE A CA 1
ATOM 1387 C C . ILE A 1 177 ? -3.951 13.32 13.219 1 95.94 177 ILE A C 1
ATOM 1389 O O . ILE A 1 177 ? -3.576 13.258 14.391 1 95.94 177 ILE A O 1
ATOM 1393 N N . ILE A 1 178 ? -3.338 12.805 12.227 1 97.5 178 ILE A N 1
ATOM 1394 C CA . ILE A 1 178 ? -2.068 12.109 12.398 1 97.5 178 ILE A CA 1
ATOM 1395 C C . ILE A 1 178 ? -0.965 12.859 11.648 1 97.5 178 ILE A C 1
ATOM 1397 O O . ILE A 1 178 ? -1.108 13.164 10.469 1 97.5 178 ILE A O 1
ATOM 1401 N N . LEU A 1 179 ? 0.07 13.195 12.336 1 97.12 179 LEU A N 1
ATOM 1402 C CA . LEU A 1 179 ? 1.257 13.812 11.75 1 97.12 179 LEU A CA 1
ATOM 1403 C C . LEU A 1 179 ? 2.363 12.781 11.555 1 97.12 179 LEU A C 1
ATOM 1405 O O . LEU A 1 179 ? 2.76 12.102 12.5 1 97.12 179 LEU A O 1
ATOM 1409 N N . VAL A 1 180 ? 2.832 12.688 10.352 1 97.44 180 VAL A N 1
ATOM 1410 C CA . VAL A 1 180 ? 3.889 11.727 10.055 1 97.44 180 VAL A CA 1
ATOM 1411 C C . VAL A 1 180 ? 5.184 12.469 9.734 1 97.44 180 VAL A C 1
ATOM 1413 O O . VAL A 1 180 ? 5.234 13.258 8.789 1 97.44 180 VAL A O 1
ATOM 1416 N N . LYS A 1 181 ? 6.16 12.195 10.477 1 95 181 LYS A N 1
ATOM 1417 C CA . LYS A 1 181 ? 7.512 12.672 10.188 1 95 181 LYS A CA 1
ATOM 1418 C C . LYS A 1 181 ? 8.266 11.68 9.305 1 95 181 LYS A C 1
ATOM 1420 O O . LYS A 1 181 ? 8.508 10.539 9.703 1 95 181 LYS A O 1
ATOM 1425 N N . ILE A 1 182 ? 8.688 12.109 8.125 1 94 182 ILE A N 1
ATOM 1426 C CA . ILE A 1 182 ? 9.375 11.219 7.195 1 94 182 ILE A CA 1
ATOM 1427 C C . ILE A 1 182 ? 10.828 11.039 7.637 1 94 182 ILE A C 1
ATOM 1429 O O . ILE A 1 182 ? 11.516 12.016 7.949 1 94 182 ILE A O 1
ATOM 1433 N N . THR A 1 183 ? 11.297 9.836 7.629 1 93.06 183 THR A N 1
ATOM 1434 C CA . THR A 1 183 ? 12.641 9.539 8.109 1 93.06 183 THR A CA 1
ATOM 1435 C C . THR A 1 183 ? 13.539 9.086 6.965 1 93.06 183 THR A C 1
ATOM 1437 O O . THR A 1 183 ? 14.758 9.273 7.02 1 93.06 183 THR A O 1
ATOM 1440 N N . SER A 1 184 ? 12.969 8.469 5.926 1 90.94 184 SER A N 1
ATOM 1441 C CA . SER A 1 184 ? 13.734 8.039 4.758 1 90.94 184 SER A CA 1
ATOM 1442 C C . SER A 1 184 ? 12.828 7.848 3.549 1 90.94 184 SER A C 1
ATOM 1444 O O . SER A 1 184 ? 11.602 7.828 3.68 1 90.94 184 SER A O 1
ATOM 1446 N N . ALA A 1 185 ? 13.5 7.762 2.416 1 90.25 185 ALA A N 1
ATOM 1447 C CA . ALA A 1 185 ? 12.758 7.59 1.168 1 90.25 185 ALA A CA 1
ATOM 1448 C C . ALA A 1 185 ? 13.5 6.656 0.216 1 90.25 185 ALA A C 1
ATOM 1450 O O . ALA A 1 185 ? 14.727 6.727 0.102 1 90.25 185 ALA A O 1
ATOM 1451 N N . 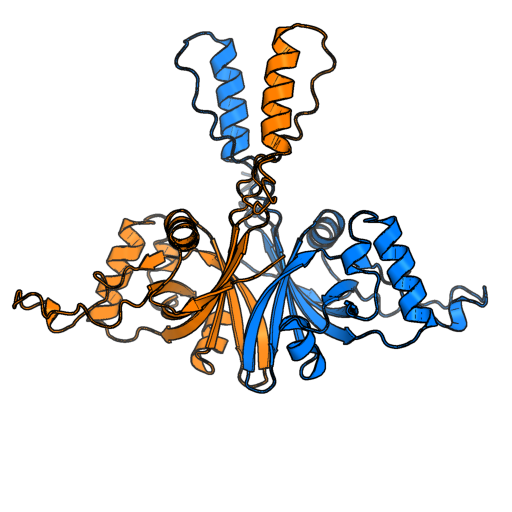LYS A 1 186 ? 12.766 5.75 -0.329 1 89.12 186 LYS A N 1
ATOM 1452 C CA . LYS A 1 186 ? 13.203 4.938 -1.459 1 89.12 186 LYS A CA 1
ATOM 1453 C C . LYS A 1 186 ? 12.461 5.316 -2.734 1 89.12 186 LYS A C 1
ATOM 1455 O O . LYS A 1 186 ? 11.227 5.254 -2.777 1 89.12 186 LYS A O 1
ATOM 1460 N N . VAL A 1 187 ? 13.188 5.645 -3.76 1 85.69 187 VAL A N 1
ATOM 1461 C CA . VAL A 1 187 ? 12.562 6.156 -4.977 1 85.69 187 VAL A CA 1
ATOM 1462 C C . VAL A 1 187 ? 12.844 5.207 -6.141 1 85.69 187 VAL A C 1
ATOM 1464 O O . VAL A 1 187 ? 13.984 4.793 -6.348 1 85.69 187 VAL A O 1
ATOM 1467 N N . CYS A 1 188 ? 11.711 4.762 -6.766 1 77.31 188 CYS A N 1
ATOM 1468 C CA . CYS A 1 188 ? 11.805 3.961 -7.98 1 77.31 188 CYS A CA 1
ATOM 1469 C C . CYS A 1 188 ? 11.32 4.75 -9.195 1 77.31 188 CYS A C 1
ATOM 1471 O O . CYS A 1 188 ? 10.211 5.285 -9.188 1 77.31 188 CYS A O 1
ATOM 1473 N N . ASP A 1 189 ? 12.211 5.012 -10.117 1 61.88 189 ASP A N 1
ATOM 1474 C CA . ASP A 1 189 ? 11.875 5.719 -11.352 1 61.88 189 ASP A CA 1
ATOM 1475 C C . ASP A 1 189 ? 11.906 4.777 -12.555 1 61.88 189 ASP A C 1
ATOM 1477 O O . ASP A 1 189 ? 12.969 4.258 -12.906 1 61.88 189 ASP A O 1
ATOM 1481 N N . GLU A 1 190 ? 10.812 4.293 -13.008 1 53.56 190 GLU A N 1
ATOM 1482 C CA . GLU A 1 190 ? 10.828 3.441 -14.195 1 53.56 190 GLU A CA 1
ATOM 1483 C C . GLU A 1 190 ? 11.305 4.215 -15.422 1 53.56 190 GLU A C 1
ATOM 1485 O O . GLU A 1 190 ? 11.82 3.621 -16.375 1 53.56 190 GLU A O 1
ATOM 1490 N N . GLN A 1 191 ? 10.945 5.539 -15.531 1 45.91 191 GLN A N 1
ATOM 1491 C CA . GLN A 1 191 ? 11.445 6.25 -16.703 1 45.91 191 GLN A CA 1
ATOM 1492 C C . GLN A 1 191 ? 12.969 6.242 -16.75 1 45.91 191 GLN A C 1
ATOM 1494 O O . GLN A 1 191 ? 13.57 6.75 -17.703 1 45.91 191 GLN A O 1
ATOM 1499 N N . ASN A 1 192 ? 13.664 5.934 -15.773 1 37.78 192 ASN A N 1
ATOM 1500 C CA . ASN A 1 192 ? 15.07 5.953 -16.156 1 37.78 192 ASN A CA 1
ATOM 1501 C C . ASN A 1 192 ? 15.336 5.07 -17.375 1 37.78 192 ASN A C 1
ATOM 1503 O O . ASN A 1 192 ? 15.719 3.908 -17.234 1 37.78 192 ASN A O 1
ATOM 1507 N N . ASN A 1 193 ? 14.523 4.953 -18.266 1 34.75 193 ASN A N 1
ATOM 1508 C CA . ASN A 1 193 ? 15.078 4.688 -19.578 1 34.75 193 ASN A CA 1
ATOM 1509 C C . ASN A 1 193 ? 16.391 5.422 -19.797 1 34.75 193 ASN A C 1
ATOM 1511 O O . ASN A 1 193 ? 16.5 6.617 -19.5 1 34.75 193 ASN A O 1
ATOM 1515 N N . PHE A 1 194 ? 17.469 4.801 -19.719 1 29.78 194 PHE A N 1
ATOM 1516 C CA . PHE A 1 194 ? 18.797 5.117 -20.266 1 29.78 194 PHE A CA 1
ATOM 1517 C C . PHE A 1 194 ? 18.672 5.828 -21.609 1 29.78 194 PHE A C 1
ATOM 1519 O O . PHE A 1 194 ? 18.094 5.285 -22.562 1 29.78 194 PHE A O 1
ATOM 1526 N N . THR A 1 195 ? 18.297 6.969 -21.703 1 27.98 195 THR A N 1
ATOM 1527 C CA . THR A 1 195 ? 18.688 7.727 -22.891 1 27.98 195 THR A CA 1
ATOM 1528 C C . THR A 1 195 ? 20.172 7.52 -23.203 1 27.98 195 THR A C 1
ATOM 1530 O O . THR A 1 195 ? 21.031 7.938 -22.422 1 27.98 195 THR A O 1
ATOM 1533 N N . VAL A 1 196 ? 20.516 6.414 -23.656 1 23.42 196 VAL A N 1
ATOM 1534 C CA . VAL A 1 196 ? 21.797 6.32 -24.344 1 23.42 196 VAL A CA 1
ATOM 1535 C C . VAL A 1 196 ? 21.875 7.371 -25.453 1 23.42 196 VAL A C 1
ATOM 1537 O O . VAL A 1 196 ? 21.062 7.355 -26.375 1 23.42 196 VAL A O 1
ATOM 1540 N N . TYR A 1 197 ? 22.25 8.492 -24.953 1 20.23 197 TYR A N 1
ATOM 1541 C CA . TYR A 1 197 ? 22.766 9.414 -25.969 1 20.23 197 TYR A CA 1
ATOM 1542 C C . TYR A 1 197 ? 23.938 8.812 -26.719 1 20.23 197 TYR A C 1
ATOM 1544 O O . TYR A 1 197 ? 24.891 8.312 -26.109 1 20.23 197 TYR A O 1
ATOM 1552 N N . HIS A 1 198 ? 23.609 8.227 -27.875 1 22.73 198 HIS A N 1
ATOM 1553 C CA . HIS A 1 198 ? 24.688 8.195 -28.844 1 22.73 198 HIS A CA 1
ATOM 1554 C C . HIS A 1 198 ? 25.016 9.594 -29.359 1 22.73 198 HIS A C 1
ATOM 1556 O O . HIS A 1 198 ? 24.125 10.414 -29.547 1 22.73 198 HIS A O 1
ATOM 1562 N N . MET B 1 1 ? -17.109 5.34 4.273 1 36.06 1 MET B N 1
ATOM 1563 C CA . MET B 1 1 ? -17.219 4.227 3.336 1 36.06 1 MET B CA 1
ATOM 1564 C C . MET B 1 1 ? -17.391 2.906 4.082 1 36.06 1 MET B C 1
ATOM 1566 O O . MET B 1 1 ? -16.672 2.637 5.047 1 36.06 1 MET B O 1
ATOM 1570 N N . SER B 1 2 ? -18.625 2.338 3.951 1 44.62 2 SER B N 1
ATOM 1571 C CA . SER B 1 2 ? -18.891 1.075 4.633 1 44.62 2 SER B CA 1
ATOM 1572 C C . SER B 1 2 ? -18 -0.041 4.105 1 44.62 2 SER B C 1
ATOM 1574 O O . SER B 1 2 ? -17.734 -0.118 2.904 1 44.62 2 SER B O 1
ATOM 1576 N N . SER B 1 3 ? -17.078 -0.577 4.812 1 51.44 3 SER B N 1
ATOM 1577 C CA . SER B 1 3 ? -16.281 -1.733 4.422 1 51.44 3 SER B CA 1
ATOM 1578 C C . SER B 1 3 ? -16.891 -3.031 4.93 1 51.44 3 SER B C 1
ATOM 1580 O O . SER B 1 3 ? -17.531 -3.051 5.988 1 51.44 3 SER B O 1
ATOM 1582 N N . VAL B 1 4 ? -17.188 -3.996 4.004 1 59.62 4 VAL B N 1
ATOM 1583 C CA . VAL B 1 4 ? -17.625 -5.336 4.371 1 59.62 4 VAL B CA 1
ATOM 1584 C C . VAL B 1 4 ? -16.438 -6.289 4.383 1 59.62 4 VAL B C 1
ATOM 1586 O O . VAL B 1 4 ? -15.57 -6.227 3.504 1 59.62 4 VAL B O 1
ATOM 1589 N N . THR B 1 5 ? -16.266 -7.066 5.441 1 63.09 5 THR B N 1
ATOM 1590 C CA . THR B 1 5 ? -15.211 -8.062 5.539 1 63.09 5 THR B CA 1
ATOM 1591 C C . THR B 1 5 ? -15.711 -9.43 5.082 1 63.09 5 THR B C 1
ATOM 1593 O O . THR B 1 5 ? -16.766 -9.883 5.512 1 63.09 5 THR B O 1
ATOM 1596 N N . TYR B 1 6 ? -15.086 -9.945 4.129 1 67.25 6 TYR B N 1
ATOM 1597 C CA . TYR B 1 6 ? -15.414 -11.266 3.6 1 67.25 6 TYR B CA 1
ATOM 1598 C C . TYR B 1 6 ? -14.367 -12.297 3.99 1 67.25 6 TYR B C 1
ATOM 1600 O O . TYR B 1 6 ? -13.188 -11.961 4.137 1 67.25 6 TYR B O 1
ATOM 1608 N N . LYS B 1 7 ? -15 -13.531 4.207 1 68.44 7 LYS B N 1
ATOM 1609 C CA . LYS B 1 7 ? -14.07 -14.648 4.383 1 68.44 7 LYS B CA 1
ATOM 1610 C C . LYS B 1 7 ? -13.414 -15.031 3.061 1 68.44 7 LYS B C 1
ATOM 1612 O O . LYS B 1 7 ? -13.953 -14.75 1.989 1 68.44 7 LYS B O 1
ATOM 1617 N N . HIS B 1 8 ? -12.273 -15.641 3.168 1 66.25 8 HIS B N 1
ATOM 1618 C CA . HIS B 1 8 ? -11.414 -15.953 2.029 1 66.25 8 HIS B CA 1
ATOM 1619 C C . HIS B 1 8 ? -12.172 -16.75 0.977 1 66.25 8 HIS B C 1
ATOM 1621 O O . HIS B 1 8 ? -11.875 -16.656 -0.216 1 66.25 8 HIS B O 1
ATOM 1627 N N . ASP B 1 9 ? -13.062 -17.469 1.346 1 65.06 9 ASP B N 1
ATOM 1628 C CA . ASP B 1 9 ? -13.758 -18.359 0.417 1 65.06 9 ASP B CA 1
ATOM 1629 C C . ASP B 1 9 ? -15.047 -17.719 -0.093 1 65.06 9 ASP B C 1
ATOM 1631 O O . ASP B 1 9 ? -15.82 -18.344 -0.822 1 65.06 9 ASP B O 1
ATOM 1635 N N . GLN B 1 10 ? -15.25 -16.5 0.255 1 73.06 10 GLN B N 1
ATOM 1636 C CA . GLN B 1 10 ? -16.484 -15.812 -0.119 1 73.06 10 GLN B CA 1
ATOM 1637 C C . GLN B 1 10 ? -16.203 -14.422 -0.681 1 73.06 10 GLN B C 1
ATOM 1639 O O . GLN B 1 10 ? -16.922 -13.469 -0.384 1 73.06 10 GLN B O 1
ATOM 1644 N N . LEU B 1 11 ? -15.203 -14.398 -1.476 1 78.62 11 LEU B N 1
ATOM 1645 C CA . LEU B 1 11 ? -14.922 -13.078 -2.027 1 78.62 11 LEU B CA 1
ATOM 1646 C C . LEU B 1 11 ? -15.984 -12.672 -3.043 1 78.62 11 LEU B C 1
ATOM 1648 O O . LEU B 1 11 ? -16.344 -13.469 -3.914 1 78.62 11 LEU B O 1
ATOM 1652 N N . PRO B 1 12 ? -16.547 -11.484 -2.805 1 80.94 12 PRO B N 1
ATOM 1653 C CA . PRO B 1 12 ? -17.531 -11.039 -3.797 1 80.94 12 PRO B CA 1
ATOM 1654 C C . PRO B 1 12 ? -16.953 -10.977 -5.211 1 80.94 12 PRO B C 1
ATOM 1656 O O . PRO B 1 12 ? -15.727 -10.898 -5.379 1 80.94 12 PRO B O 1
ATOM 1659 N N . GLN B 1 13 ? -17.812 -11.047 -6.152 1 82.19 13 GLN B N 1
ATOM 1660 C CA . GLN B 1 13 ? -17.406 -11.062 -7.559 1 82.19 13 GLN B CA 1
ATOM 1661 C C . GLN B 1 13 ? -16.625 -9.805 -7.918 1 82.19 13 GLN B C 1
ATOM 1663 O O . GLN B 1 13 ? -15.727 -9.852 -8.766 1 82.19 13 GLN B O 1
ATOM 1668 N N . SER B 1 14 ? -16.938 -8.703 -7.277 1 80.56 14 SER B N 1
ATOM 1669 C CA . SER B 1 14 ? -16.219 -7.465 -7.555 1 80.56 14 SER B CA 1
ATOM 1670 C C . SER B 1 14 ? -14.742 -7.59 -7.203 1 80.56 14 SER B C 1
ATOM 1672 O O . SER B 1 14 ? -13.875 -7.082 -7.93 1 80.56 14 SER B O 1
ATOM 1674 N N . VAL B 1 15 ? -14.508 -8.312 -6.137 1 83.94 15 VAL B N 1
ATOM 1675 C CA . VAL B 1 15 ? -13.125 -8.5 -5.711 1 83.94 15 VAL B CA 1
ATOM 1676 C C . VAL B 1 15 ? -12.422 -9.461 -6.664 1 83.94 15 VAL B C 1
ATOM 1678 O O . VAL B 1 15 ? -11.281 -9.227 -7.074 1 83.94 15 VAL B O 1
ATOM 1681 N N . ILE B 1 16 ? -13.125 -10.492 -7 1 83.94 16 ILE B N 1
ATOM 1682 C CA . ILE B 1 16 ? -12.555 -11.469 -7.922 1 83.94 16 ILE B CA 1
ATOM 1683 C C . ILE B 1 16 ? -12.219 -10.789 -9.25 1 83.94 16 ILE B C 1
ATOM 1685 O O . ILE B 1 16 ? -11.141 -11.008 -9.812 1 83.94 16 ILE B O 1
ATOM 1689 N N . SER B 1 17 ? -13.109 -9.945 -9.727 1 83.56 17 SER B N 1
ATOM 1690 C CA . SER B 1 17 ? -12.867 -9.203 -10.961 1 83.56 17 SER B CA 1
ATOM 1691 C C . SER B 1 17 ? -11.656 -8.289 -10.828 1 83.56 17 SER B C 1
ATOM 1693 O O . SER B 1 17 ? -10.859 -8.156 -11.766 1 83.56 17 SER B O 1
ATOM 1695 N N . LEU B 1 18 ? -11.562 -7.699 -9.688 1 84.44 18 LEU B N 1
ATOM 1696 C CA . LEU B 1 18 ? -10.43 -6.828 -9.406 1 84.44 18 LEU B CA 1
ATOM 1697 C C . LEU B 1 18 ? -9.117 -7.602 -9.477 1 84.44 18 LEU B C 1
ATOM 1699 O O . LEU B 1 18 ? -8.148 -7.148 -10.102 1 84.44 18 LEU B O 1
ATOM 1703 N N . LEU B 1 19 ? -9.102 -8.781 -8.906 1 88.69 19 LEU B N 1
ATOM 1704 C CA . LEU B 1 19 ? -7.898 -9.609 -8.883 1 88.69 19 LEU B CA 1
ATOM 1705 C C . LEU B 1 19 ? -7.559 -10.117 -10.281 1 88.69 19 LEU B C 1
ATOM 1707 O O . LEU B 1 19 ? -6.387 -10.211 -10.648 1 88.69 19 LEU B O 1
ATOM 1711 N N . GLU B 1 20 ? -8.555 -10.344 -11.016 1 84.88 20 GLU B N 1
ATOM 1712 C CA . GLU B 1 20 ? -8.352 -10.93 -12.336 1 84.88 20 GLU B CA 1
ATOM 1713 C C . GLU B 1 20 ? -7.895 -9.875 -13.336 1 84.88 20 GLU B C 1
ATOM 1715 O O . GLU B 1 20 ? -7.121 -10.172 -14.25 1 84.88 20 GLU B O 1
ATOM 1720 N N . THR B 1 21 ? -8.312 -8.664 -13.141 1 79.81 21 THR B N 1
ATOM 1721 C CA . THR B 1 21 ? -8.062 -7.652 -14.164 1 79.81 21 THR B CA 1
ATOM 1722 C C . THR B 1 21 ? -6.91 -6.742 -13.75 1 79.81 21 THR B C 1
ATOM 1724 O O . THR B 1 21 ? -6.332 -6.047 -14.586 1 79.81 21 THR B O 1
ATOM 1727 N N . GLY B 1 22 ? -6.688 -6.805 -12.453 1 78.88 22 GLY B N 1
ATOM 1728 C CA . GLY B 1 22 ? -5.633 -5.93 -11.977 1 78.88 22 GLY B CA 1
ATOM 1729 C C . GLY B 1 22 ? -4.246 -6.379 -12.391 1 78.88 22 GLY B C 1
ATOM 1730 O O . GLY B 1 22 ? -4.039 -7.551 -12.719 1 78.88 22 GLY B O 1
ATOM 1731 N N . LYS B 1 23 ? -3.344 -5.328 -12.406 1 79.62 23 LYS B N 1
ATOM 1732 C CA . LYS B 1 23 ? -1.962 -5.609 -12.789 1 79.62 23 LYS B CA 1
ATOM 1733 C C . LYS B 1 23 ? -1.021 -5.449 -11.602 1 79.62 23 LYS B C 1
ATOM 1735 O O . LYS B 1 23 ? -0.011 -6.148 -11.5 1 79.62 23 LYS B O 1
ATOM 1740 N N . TYR B 1 24 ? -1.425 -4.574 -10.711 1 86.19 24 TYR B N 1
ATOM 1741 C CA . TYR B 1 24 ? -0.525 -4.211 -9.625 1 86.19 24 TYR B CA 1
ATOM 1742 C C . TYR B 1 24 ? -1.199 -4.402 -8.273 1 86.19 24 TYR B C 1
ATOM 1744 O O . TYR B 1 24 ? -2.426 -4.324 -8.164 1 86.19 24 TYR B O 1
ATOM 1752 N N . VAL B 1 25 ? -0.377 -4.652 -7.352 1 92.62 25 VAL B N 1
ATOM 1753 C CA . VAL B 1 25 ? -0.825 -4.762 -5.969 1 92.62 25 VAL B CA 1
ATOM 1754 C C . VAL B 1 25 ? 0.102 -3.957 -5.059 1 92.62 25 VAL B C 1
ATOM 1756 O O . VAL B 1 25 ? 1.305 -3.867 -5.312 1 92.62 25 VAL B O 1
ATOM 1759 N N . HIS B 1 26 ? -0.464 -3.33 -4.133 1 96.06 26 HIS B N 1
ATOM 1760 C CA . HIS B 1 26 ? 0.306 -2.771 -3.025 1 96.06 26 HIS B CA 1
ATOM 1761 C C . HIS B 1 26 ? 0.433 -3.771 -1.881 1 96.06 26 HIS B C 1
ATOM 1763 O O . HIS B 1 26 ? -0.553 -4.078 -1.208 1 96.06 26 HIS B O 1
ATOM 1769 N N . LEU B 1 27 ? 1.644 -4.191 -1.64 1 98.31 27 LEU B N 1
ATOM 1770 C CA . LEU B 1 27 ? 1.921 -5.223 -0.647 1 98.31 27 LEU B CA 1
ATOM 1771 C C . LEU B 1 27 ? 2.461 -4.609 0.64 1 98.31 27 LEU B C 1
ATOM 1773 O O . LEU B 1 27 ? 3.477 -3.91 0.62 1 98.31 27 LEU B O 1
ATOM 1777 N N . GLY B 1 28 ? 1.73 -4.895 1.707 1 98.81 28 GLY B N 1
ATOM 1778 C CA . GLY B 1 28 ? 2.232 -4.543 3.025 1 98.81 28 GLY B CA 1
ATOM 1779 C C . GLY B 1 28 ? 2.887 -5.707 3.744 1 98.81 28 GLY B C 1
ATOM 1780 O O . GLY B 1 28 ? 2.303 -6.789 3.844 1 98.81 28 GLY B O 1
ATOM 1781 N N . THR B 1 29 ? 4.082 -5.535 4.172 1 98.88 29 THR B N 1
ATOM 1782 C CA . THR B 1 29 ? 4.816 -6.488 5 1 98.88 29 THR B CA 1
ATOM 1783 C C . THR B 1 29 ? 5.363 -5.812 6.254 1 98.88 29 THR B C 1
ATOM 1785 O O . THR B 1 29 ? 5.312 -4.586 6.371 1 98.88 29 THR B O 1
ATOM 1788 N N . ALA B 1 30 ? 5.805 -6.598 7.234 1 98.88 30 ALA B N 1
ATOM 1789 C CA . ALA B 1 30 ? 6.484 -6.082 8.422 1 98.88 30 ALA B CA 1
ATOM 1790 C C . ALA B 1 30 ? 7.566 -7.047 8.898 1 98.88 30 ALA B C 1
ATOM 1792 O O . ALA B 1 30 ? 7.418 -8.266 8.773 1 98.88 30 ALA B O 1
ATOM 1793 N N . ASN B 1 31 ? 8.617 -6.469 9.383 1 98.56 31 ASN B N 1
ATOM 1794 C CA . ASN B 1 31 ? 9.625 -7.344 9.969 1 98.56 31 ASN B CA 1
ATOM 1795 C C . ASN B 1 31 ? 9.266 -7.727 11.406 1 98.56 31 ASN B C 1
ATOM 1797 O O . ASN B 1 31 ? 8.164 -7.438 11.875 1 98.56 31 ASN B O 1
ATOM 1801 N N . GLU B 1 32 ? 10.125 -8.367 12.07 1 97.5 32 GLU B N 1
ATOM 1802 C CA . GLU B 1 32 ? 9.859 -8.883 13.414 1 97.5 32 GLU B CA 1
ATOM 1803 C C . GLU B 1 32 ? 9.703 -7.746 14.422 1 97.5 32 GLU B C 1
ATOM 1805 O O . GLU B 1 32 ? 9.086 -7.922 15.469 1 97.5 32 GLU B O 1
ATOM 1810 N N . ASP B 1 33 ? 10.258 -6.582 14.133 1 98.12 33 ASP B N 1
ATOM 1811 C CA . ASP B 1 33 ? 10.156 -5.422 15.008 1 98.12 33 ASP B CA 1
ATOM 1812 C C . ASP B 1 33 ? 8.93 -4.582 14.672 1 98.12 33 ASP B C 1
ATOM 1814 O O . ASP B 1 33 ? 8.805 -3.439 15.117 1 98.12 33 ASP B O 1
ATOM 1818 N N . ALA B 1 34 ? 8.078 -5.086 13.828 1 98.5 34 ALA B N 1
ATOM 1819 C CA . ALA B 1 34 ? 6.812 -4.473 13.438 1 98.5 34 ALA B CA 1
ATOM 1820 C C . ALA B 1 34 ? 7.043 -3.193 12.641 1 98.5 34 ALA B C 1
ATOM 1822 O O . ALA B 1 34 ? 6.27 -2.238 12.742 1 98.5 34 ALA B O 1
ATOM 1823 N N . ILE B 1 35 ? 8.188 -3.137 11.938 1 98.75 35 ILE B N 1
ATOM 1824 C CA . ILE B 1 35 ? 8.398 -2.041 11 1 98.75 35 ILE B CA 1
ATOM 1825 C C . ILE B 1 35 ? 7.738 -2.369 9.664 1 98.75 35 ILE B C 1
ATOM 1827 O O . ILE B 1 35 ? 8.148 -3.307 8.977 1 98.75 35 ILE B O 1
ATOM 1831 N N . PRO B 1 36 ? 6.742 -1.61 9.281 1 98.81 36 PRO B N 1
ATOM 1832 C CA . PRO B 1 36 ? 6.008 -1.93 8.055 1 98.81 36 PRO B CA 1
ATOM 1833 C C . PRO B 1 36 ? 6.707 -1.423 6.797 1 98.81 36 PRO B C 1
ATOM 1835 O O . PRO B 1 36 ? 7.496 -0.477 6.867 1 98.81 36 PRO B O 1
ATOM 1838 N N . GLU B 1 37 ? 6.457 -2.062 5.707 1 98.44 37 GLU B N 1
ATOM 1839 C CA . GLU B 1 37 ? 6.918 -1.688 4.375 1 98.44 37 GLU B CA 1
ATOM 1840 C C . GLU B 1 37 ? 5.836 -1.933 3.328 1 98.44 37 GLU B C 1
ATOM 1842 O O . GLU B 1 37 ? 5.211 -2.996 3.309 1 98.44 37 GLU B O 1
ATOM 1847 N N . VAL B 1 38 ? 5.602 -0.915 2.543 1 98.31 38 VAL B N 1
ATOM 1848 C CA . VAL B 1 38 ? 4.68 -1.08 1.425 1 98.31 38 VAL B CA 1
ATOM 1849 C C . VAL B 1 38 ? 5.461 -1.123 0.113 1 98.31 38 VAL B C 1
ATOM 1851 O O . VAL B 1 38 ? 6.367 -0.315 -0.104 1 98.31 38 VAL B O 1
ATOM 1854 N N . SER B 1 39 ? 5.133 -2.023 -0.728 1 95.06 39 SER B N 1
ATOM 1855 C CA . SER B 1 39 ? 5.742 -2.145 -2.047 1 95.06 39 SER B CA 1
ATOM 1856 C C . SER B 1 39 ? 4.684 -2.262 -3.139 1 95.06 39 SER B C 1
ATOM 1858 O O . SER B 1 39 ? 3.623 -2.852 -2.92 1 95.06 39 SER B O 1
ATOM 1860 N N . LEU B 1 40 ? 5.027 -1.686 -4.207 1 91.56 40 LEU B N 1
ATOM 1861 C CA . LEU B 1 40 ? 4.23 -1.836 -5.422 1 91.56 40 LEU B CA 1
ATOM 1862 C C . LEU B 1 40 ? 4.832 -2.898 -6.336 1 91.56 40 LEU B C 1
ATOM 1864 O O . LEU B 1 40 ? 6.02 -2.842 -6.664 1 91.56 40 LEU B O 1
ATOM 1868 N N . MET B 1 41 ? 3.98 -3.863 -6.738 1 87.81 41 MET B N 1
ATOM 1869 C CA . MET B 1 41 ? 4.547 -4.914 -7.578 1 87.81 41 MET B CA 1
ATOM 1870 C C . MET B 1 41 ? 3.455 -5.605 -8.391 1 87.81 41 MET B C 1
ATOM 1872 O O . MET B 1 41 ? 2.266 -5.426 -8.125 1 87.81 41 MET B O 1
ATOM 1876 N N . ASN B 1 42 ? 3.865 -6.312 -9.375 1 86.75 42 ASN B N 1
ATOM 1877 C CA . ASN B 1 42 ? 2.959 -7.18 -10.117 1 86.75 42 ASN B CA 1
ATOM 1878 C C . ASN B 1 42 ? 2.568 -8.406 -9.297 1 86.75 42 ASN B C 1
ATOM 1880 O O . ASN B 1 42 ? 3.281 -8.797 -8.375 1 86.75 42 ASN B O 1
ATOM 1884 N N . TYR B 1 43 ? 1.422 -8.938 -9.68 1 89.19 43 TYR B N 1
ATOM 1885 C CA . TYR B 1 43 ? 0.943 -10.156 -9.039 1 89.19 43 TYR B CA 1
ATOM 1886 C C . TYR B 1 43 ? 0.239 -11.062 -10.039 1 89.19 43 TYR B C 1
ATOM 1888 O O . TYR B 1 43 ? -0.049 -10.648 -11.164 1 89.19 43 TYR B O 1
ATOM 1896 N N . TYR B 1 44 ? 0.041 -12.328 -9.57 1 89.06 44 TYR B N 1
ATOM 1897 C CA . TYR B 1 44 ? -0.764 -13.273 -10.336 1 89.06 44 TYR B CA 1
ATOM 1898 C C . TYR B 1 44 ? -1.839 -13.906 -9.461 1 89.06 44 TYR B C 1
ATOM 1900 O O . TYR B 1 44 ? -1.537 -14.477 -8.406 1 89.06 44 TYR B O 1
ATOM 1908 N N . TYR B 1 45 ? -3.025 -13.68 -9.914 1 90.88 45 TYR B N 1
ATOM 1909 C CA . TYR B 1 45 ? -4.145 -14.336 -9.242 1 90.88 45 TYR B CA 1
ATOM 1910 C C . TYR B 1 45 ? -4.18 -15.828 -9.562 1 90.88 45 TYR B C 1
ATOM 1912 O O . TYR B 1 45 ? -4.102 -16.219 -10.734 1 90.88 45 TYR B O 1
ATOM 1920 N N . LEU B 1 46 ? -4.254 -16.656 -8.547 1 88.44 46 LEU B N 1
ATOM 1921 C CA . LEU B 1 46 ? -4.258 -18.109 -8.688 1 88.44 46 LEU B CA 1
ATOM 1922 C C . LEU B 1 46 ? -5.523 -18.703 -8.086 1 88.44 46 LEU B C 1
ATOM 1924 O O . LEU B 1 46 ? -5.621 -18.875 -6.871 1 88.44 46 LEU B O 1
ATOM 1928 N N . PRO B 1 47 ? -6.438 -19.125 -8.938 1 80.75 47 PRO B N 1
ATOM 1929 C CA . PRO B 1 47 ? -7.613 -19.812 -8.406 1 80.75 47 PRO B CA 1
ATOM 1930 C C . PRO B 1 47 ? -7.262 -21.094 -7.672 1 80.75 47 PRO B C 1
ATOM 1932 O O . PRO B 1 47 ? -6.262 -21.75 -8.008 1 80.75 47 PRO B O 1
ATOM 1935 N N . SER B 1 48 ? -8.07 -21.516 -6.777 1 80.69 48 SER B N 1
ATOM 1936 C CA . SER B 1 48 ? -7.812 -22.672 -5.922 1 80.69 48 SER B CA 1
ATOM 1937 C C . SER B 1 48 ? -7.578 -23.922 -6.754 1 80.69 48 SER B C 1
ATOM 1939 O O . SER B 1 48 ? -6.746 -24.766 -6.395 1 80.69 48 SER B O 1
ATOM 1941 N N . LYS B 1 49 ? -8.297 -24.031 -7.879 1 78.69 49 LYS B N 1
ATOM 1942 C CA . LYS B 1 49 ? -8.211 -25.234 -8.703 1 78.69 49 LYS B CA 1
ATOM 1943 C C . LYS B 1 49 ? -6.84 -25.344 -9.367 1 78.69 49 LYS B C 1
ATOM 1945 O O . LYS B 1 49 ? -6.453 -26.406 -9.844 1 78.69 49 LYS B O 1
ATOM 1950 N N . GLU B 1 50 ? -6.105 -24.266 -9.375 1 86.38 50 GLU B N 1
ATOM 1951 C CA . GLU B 1 50 ? -4.809 -24.25 -10.047 1 86.38 50 GLU B CA 1
ATOM 1952 C C . GLU B 1 50 ? -3.668 -24.328 -9.031 1 86.38 50 GLU B C 1
ATOM 1954 O O . GLU B 1 50 ? -2.5 -24.172 -9.391 1 86.38 50 GLU B O 1
ATOM 1959 N N . LEU B 1 51 ? -3.953 -24.609 -7.824 1 89.88 51 LEU B N 1
ATOM 1960 C CA . LEU B 1 51 ? -2.912 -24.797 -6.82 1 89.88 51 LEU B CA 1
ATOM 1961 C C . LEU B 1 51 ? -2.092 -26.047 -7.109 1 89.88 51 LEU B C 1
ATOM 1963 O O . LEU B 1 51 ? -2.646 -27.094 -7.48 1 89.88 51 LEU B O 1
ATOM 1967 N N . TYR B 1 52 ? -0.833 -25.969 -6.887 1 90.94 52 TYR B N 1
ATOM 1968 C CA . TYR B 1 52 ? 0.057 -27.109 -7.066 1 90.94 52 TYR B CA 1
ATOM 1969 C C . TYR B 1 52 ? -0.308 -28.234 -6.113 1 90.94 52 TYR B C 1
ATOM 1971 O O . TYR B 1 52 ? -0.541 -28 -4.922 1 90.94 52 TYR B O 1
ATOM 1979 N N . SER B 1 53 ? -0.539 -29.422 -6.633 1 85.44 53 SER B N 1
ATOM 1980 C CA . SER B 1 53 ? -0.714 -30.641 -5.867 1 85.44 53 SER B CA 1
ATOM 1981 C C . SER B 1 53 ? 0.25 -31.734 -6.34 1 85.44 53 SER B C 1
ATOM 1983 O O . SER B 1 53 ? 0.314 -32.031 -7.531 1 85.44 53 SER B O 1
ATOM 1985 N N . PRO B 1 54 ? 1.147 -32.156 -5.398 1 75.94 54 PRO B N 1
ATOM 1986 C CA . PRO B 1 54 ? 2.047 -33.25 -5.832 1 75.94 54 PRO B CA 1
ATOM 1987 C C . PRO B 1 54 ? 1.303 -34.406 -6.469 1 75.94 54 PRO B C 1
ATOM 1989 O O . PRO B 1 54 ? 1.811 -35.031 -7.406 1 75.94 54 PRO B O 1
ATOM 1992 N N . GLU B 1 55 ? 0.207 -34.875 -5.695 1 59.19 55 GLU B N 1
ATOM 1993 C CA . GLU B 1 55 ? -0.533 -36.031 -6.238 1 59.19 55 GLU B CA 1
ATOM 1994 C C . GLU B 1 55 ? -1.226 -35.656 -7.547 1 59.19 55 GLU B C 1
ATOM 1996 O O . GLU B 1 55 ? -1.688 -36.531 -8.281 1 59.19 55 GLU B O 1
ATOM 2001 N N . ALA B 1 56 ? -1.6 -34.5 -7.766 1 53.28 56 ALA B N 1
ATOM 2002 C CA . ALA B 1 56 ? -2.309 -34.094 -8.984 1 53.28 56 ALA B CA 1
ATOM 2003 C C . ALA B 1 56 ? -1.543 -34.562 -10.227 1 53.28 56 ALA B C 1
ATOM 2005 O O . ALA B 1 56 ? -2.037 -34.406 -11.344 1 53.28 56 ALA B O 1
ATOM 2006 N N . GLU B 1 57 ? -0.192 -34.812 -10.125 1 45.31 57 GLU B N 1
ATOM 2007 C CA . GLU B 1 57 ? 0.372 -35.531 -11.266 1 45.31 57 GLU B CA 1
ATOM 2008 C C . GLU B 1 57 ? -0.438 -36.781 -11.594 1 45.31 57 GLU B C 1
ATOM 2010 O O . GLU B 1 57 ? -0.348 -37.312 -12.703 1 45.31 57 GLU B O 1
ATOM 2015 N N . GLU B 1 58 ? -0.909 -37.562 -10.586 1 41.84 58 GLU B N 1
ATOM 2016 C CA . GLU B 1 58 ? -1.688 -38.75 -10.945 1 41.84 58 GLU B CA 1
ATOM 2017 C C . GLU B 1 58 ? -3.16 -38.406 -11.141 1 41.84 58 GLU B C 1
ATOM 2019 O O . GLU B 1 58 ? -3.719 -37.594 -10.391 1 41.84 58 GLU B O 1
ATOM 2024 N N . GLU B 1 59 ? -3.678 -38.375 -12.391 1 40.47 59 GLU B N 1
ATOM 2025 C CA . GLU B 1 59 ? -5.027 -38.188 -12.914 1 40.47 59 GLU B CA 1
ATOM 2026 C C . GLU B 1 59 ? -6.082 -38.719 -11.938 1 40.47 59 GLU B C 1
ATOM 2028 O O . GLU B 1 59 ? -6.793 -39.656 -12.234 1 40.47 59 GLU B O 1
ATOM 2033 N N . GLY B 1 60 ? -5.711 -39.156 -10.711 1 39.75 60 GLY B N 1
ATOM 2034 C CA . GLY B 1 60 ? -6.852 -39.75 -10.023 1 39.75 60 GLY B CA 1
ATOM 2035 C C . GLY B 1 60 ? -7.988 -38.75 -9.812 1 39.75 60 GLY B C 1
ATOM 2036 O O . GLY B 1 60 ? -7.879 -37.594 -10.18 1 39.75 60 GLY B O 1
ATOM 2037 N N . PRO B 1 61 ? -9.164 -39.438 -9.258 1 40.78 61 PRO B N 1
ATOM 2038 C CA . PRO B 1 61 ? -10.484 -38.781 -9.23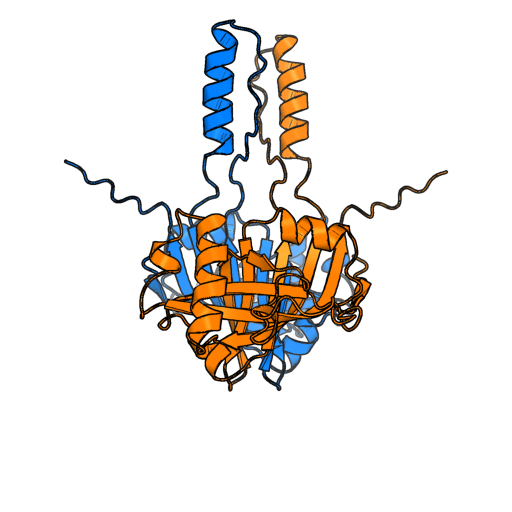4 1 40.78 61 PRO B CA 1
ATOM 2039 C C . PRO B 1 61 ? -10.461 -37.375 -8.648 1 40.78 61 PRO B C 1
ATOM 2041 O O . PRO B 1 61 ? -9.578 -37.062 -7.852 1 40.78 61 PRO B O 1
ATOM 2044 N N . GLU B 1 62 ? -11.18 -36.562 -9.242 1 42.62 62 GLU B N 1
ATOM 2045 C CA . GLU B 1 62 ? -11.508 -35.219 -8.766 1 42.62 62 GLU B CA 1
ATOM 2046 C C . GLU B 1 62 ? -11.586 -35.188 -7.238 1 42.62 62 GLU B C 1
ATOM 2048 O O . GLU B 1 62 ? -12.477 -35.781 -6.641 1 42.62 62 GLU B O 1
ATOM 2053 N N . VAL B 1 63 ? -10.539 -35.688 -6.527 1 41.41 63 VAL B N 1
ATOM 2054 C CA . VAL B 1 63 ? -10.727 -35.406 -5.105 1 41.41 63 VAL B CA 1
ATOM 2055 C C . VAL B 1 63 ? -11.586 -34.156 -4.926 1 41.41 63 VAL B C 1
ATOM 2057 O O . VAL B 1 63 ? -11.414 -33.188 -5.637 1 41.41 63 VAL B O 1
ATOM 2060 N N . ASP B 1 64 ? -12.781 -34.406 -4.512 1 42.38 64 ASP B N 1
ATOM 2061 C CA . ASP B 1 64 ? -13.773 -33.438 -4.066 1 42.38 64 ASP B CA 1
ATOM 2062 C C . ASP B 1 64 ? -13.094 -32.219 -3.416 1 42.38 64 ASP B C 1
ATOM 2064 O O . ASP B 1 64 ? -12.977 -32.156 -2.191 1 42.38 64 ASP B O 1
ATOM 2068 N N . VAL B 1 65 ? -12.016 -32 -3.846 1 39.66 65 VAL B N 1
ATOM 2069 C CA . VAL B 1 65 ? -11.43 -30.781 -3.287 1 39.66 65 VAL B CA 1
ATOM 2070 C C . VAL B 1 65 ? -12.469 -29.672 -3.256 1 39.66 65 VAL B C 1
ATOM 2072 O O . VAL B 1 65 ? -12.516 -28.828 -4.156 1 39.66 65 VAL B O 1
ATOM 2075 N N . ILE B 1 66 ? -13.695 -30.062 -3.467 1 41.91 66 ILE B N 1
ATOM 2076 C CA . ILE B 1 66 ? -14.75 -29.094 -3.146 1 41.91 66 ILE B CA 1
ATOM 2077 C C . ILE B 1 66 ? -14.289 -28.188 -2.012 1 41.91 66 ILE B C 1
ATOM 2079 O O . ILE B 1 66 ? -14.953 -27.188 -1.697 1 41.91 66 ILE B O 1
ATOM 2083 N N . SER B 1 67 ? -13.609 -28.812 -0.957 1 46.69 67 SER B N 1
ATOM 2084 C CA . SER B 1 67 ? -13.477 -28.047 0.283 1 46.69 67 SER B CA 1
ATOM 2085 C C . SER B 1 67 ? -13.023 -26.625 0.009 1 46.69 67 SER B C 1
ATOM 2087 O O . SER B 1 67 ? -12.883 -26.219 -1.148 1 46.69 67 SER B O 1
ATOM 2089 N N . LYS B 1 68 ? -11.93 -26.125 0.917 1 53.38 68 LYS B N 1
ATOM 2090 C CA . LYS B 1 68 ? -11.734 -24.75 1.348 1 53.38 68 LYS B CA 1
ATOM 2091 C C . LYS B 1 68 ? -11.148 -23.891 0.225 1 53.38 68 LYS B C 1
ATOM 2093 O O . LYS B 1 68 ? -9.938 -23.906 0.001 1 53.38 68 LYS B O 1
ATOM 2098 N N . GLN B 1 69 ? -12.031 -23.656 -0.812 1 68.5 69 GLN B N 1
ATOM 2099 C CA . GLN B 1 69 ? -11.648 -22.734 -1.875 1 68.5 69 GLN B CA 1
ATOM 2100 C C . GLN B 1 69 ? -10.961 -21.5 -1.308 1 68.5 69 GLN B C 1
ATOM 2102 O O . GLN B 1 69 ? -11.523 -20.797 -0.462 1 68.5 69 GLN B O 1
ATOM 2107 N N . HIS B 1 70 ? -9.688 -21.656 -1.341 1 79.38 70 HIS B N 1
ATOM 2108 C CA . HIS B 1 70 ? -8.93 -20.484 -0.933 1 79.38 70 HIS B CA 1
ATOM 2109 C C . HIS B 1 70 ? -8.484 -19.672 -2.143 1 79.38 70 HIS B C 1
ATOM 2111 O O . HIS B 1 70 ? -8.445 -20.188 -3.264 1 79.38 70 HIS B O 1
ATOM 2117 N N . THR B 1 71 ? -8.461 -18.5 -1.904 1 86.62 71 THR B N 1
ATOM 2118 C CA . THR B 1 71 ? -7.895 -17.594 -2.902 1 86.62 71 THR B CA 1
ATOM 2119 C C . THR B 1 71 ? -6.395 -17.422 -2.678 1 86.62 71 THR B C 1
ATOM 2121 O O . THR B 1 71 ? -5.945 -17.281 -1.54 1 86.62 71 THR B O 1
ATOM 2124 N N . TYR B 1 72 ? -5.668 -17.578 -3.84 1 92.69 72 TYR B N 1
ATOM 2125 C CA . TYR B 1 72 ? -4.223 -17.406 -3.734 1 92.69 72 TYR B CA 1
ATOM 2126 C C . TYR B 1 72 ? -3.725 -16.328 -4.691 1 92.69 72 TYR B C 1
ATOM 2128 O O . TYR B 1 72 ? -4.34 -16.078 -5.73 1 92.69 72 TYR B O 1
ATOM 2136 N N . VAL B 1 73 ? -2.617 -15.758 -4.297 1 94.69 73 VAL B N 1
ATOM 2137 C CA . VAL B 1 73 ? -1.868 -14.812 -5.121 1 94.69 73 VAL B CA 1
ATOM 2138 C C . VAL B 1 73 ? -0.4 -15.227 -5.18 1 94.69 73 VAL B C 1
ATOM 2140 O O . VAL B 1 73 ? 0.181 -15.617 -4.164 1 94.69 73 VAL B O 1
ATOM 2143 N N . ILE B 1 74 ? 0.13 -15.18 -6.383 1 95.06 74 ILE B N 1
ATOM 2144 C CA . ILE B 1 74 ? 1.554 -15.453 -6.539 1 95.06 74 ILE B CA 1
ATOM 2145 C C . ILE B 1 74 ? 2.311 -14.148 -6.77 1 95.06 74 ILE B C 1
ATOM 2147 O O . ILE B 1 74 ? 1.881 -13.305 -7.559 1 95.06 74 ILE B O 1
ATOM 2151 N N . LEU B 1 75 ? 3.434 -14.047 -6.055 1 93.94 75 LEU B N 1
ATOM 2152 C CA . LEU B 1 75 ? 4.34 -12.914 -6.207 1 93.94 75 LEU B CA 1
ATOM 2153 C C . LEU B 1 75 ? 5.742 -13.383 -6.57 1 93.94 75 LEU B C 1
ATOM 2155 O O . LEU B 1 75 ? 6.16 -14.469 -6.176 1 93.94 75 LEU B O 1
ATOM 2159 N N . ALA B 1 76 ? 6.441 -12.531 -7.32 1 92.94 76 ALA B N 1
ATOM 2160 C CA . ALA B 1 76 ? 7.863 -12.711 -7.582 1 92.94 76 ALA B CA 1
ATOM 2161 C C . ALA B 1 76 ? 8.68 -11.547 -7.027 1 92.94 76 ALA B C 1
ATOM 2163 O O . ALA B 1 76 ? 8.336 -10.383 -7.246 1 92.94 76 ALA B O 1
ATOM 2164 N N . SER B 1 77 ? 9.695 -11.883 -6.285 1 92.62 77 SER B N 1
ATOM 2165 C CA . SER B 1 77 ? 10.477 -10.836 -5.633 1 92.62 77 SER B CA 1
ATOM 2166 C C . SER B 1 77 ? 11.953 -11.211 -5.57 1 92.62 77 SER B C 1
ATOM 2168 O O . SER B 1 77 ? 12.297 -12.375 -5.383 1 92.62 77 SER B O 1
ATOM 2170 N N . SER B 1 78 ? 12.781 -10.18 -5.738 1 93.75 78 SER B N 1
ATOM 2171 C CA . SER B 1 78 ? 14.203 -10.391 -5.473 1 93.75 78 SER B CA 1
ATOM 2172 C C . SER B 1 78 ? 14.445 -10.758 -4.016 1 93.75 78 SER B C 1
ATOM 2174 O O . SER B 1 78 ? 13.82 -10.195 -3.113 1 93.75 78 SER B O 1
ATOM 2176 N N . LYS B 1 79 ? 15.422 -11.641 -3.807 1 96 79 LYS B N 1
ATOM 2177 C CA . LYS B 1 79 ? 15.781 -12.062 -2.455 1 96 79 LYS B CA 1
ATOM 2178 C C . LYS B 1 79 ? 16.469 -10.938 -1.698 1 96 79 LYS B C 1
ATOM 2180 O O . LYS B 1 79 ? 16.641 -11.008 -0.479 1 96 79 LYS B O 1
ATOM 2185 N N . LEU B 1 80 ? 16.812 -9.859 -2.365 1 94 80 LEU B N 1
ATOM 2186 C CA . LEU B 1 80 ? 17.484 -8.719 -1.747 1 94 80 LEU B CA 1
ATOM 2187 C C . LEU B 1 80 ? 16.469 -7.672 -1.297 1 94 80 LEU B C 1
ATOM 2189 O O . LEU B 1 80 ? 16.812 -6.754 -0.545 1 94 80 LEU B O 1
ATOM 2193 N N . SER B 1 81 ? 15.242 -7.82 -1.729 1 92.88 81 SER B N 1
ATOM 2194 C CA . SER B 1 81 ? 14.219 -6.824 -1.426 1 92.88 81 SER B CA 1
ATOM 2195 C C . SER B 1 81 ? 13.828 -6.863 0.048 1 92.88 81 SER B C 1
ATOM 2197 O O . SER B 1 81 ? 13.969 -7.898 0.704 1 92.88 81 SER B O 1
ATOM 2199 N N . LEU B 1 82 ? 13.352 -5.82 0.534 1 95.38 82 LEU B N 1
ATOM 2200 C CA . LEU B 1 82 ? 12.867 -5.754 1.908 1 95.38 82 LEU B CA 1
ATOM 2201 C C . LEU B 1 82 ? 11.633 -6.633 2.094 1 95.38 82 LEU B C 1
ATOM 2203 O O . LEU B 1 82 ? 11.469 -7.266 3.139 1 95.38 82 LEU B O 1
ATOM 2207 N N . LYS B 1 83 ? 10.742 -6.641 1.083 1 96.31 83 LYS B N 1
ATOM 2208 C CA . LYS B 1 83 ? 9.547 -7.465 1.213 1 96.31 83 LYS B CA 1
ATOM 2209 C C . LYS B 1 83 ? 9.906 -8.938 1.377 1 96.31 83 LYS B C 1
ATOM 2211 O O . LYS B 1 83 ? 9.305 -9.641 2.188 1 96.31 83 LYS B O 1
ATOM 2216 N N . TYR B 1 84 ? 10.945 -9.367 0.664 1 97.5 84 TYR B N 1
ATOM 2217 C CA . TYR B 1 84 ? 11.398 -10.742 0.82 1 97.5 84 TYR B CA 1
ATOM 2218 C C . TYR B 1 84 ? 11.953 -10.984 2.223 1 97.5 84 TYR B C 1
ATOM 2220 O O . TYR B 1 84 ? 11.602 -11.969 2.873 1 97.5 84 TYR B O 1
ATOM 2228 N N . LYS B 1 85 ? 12.781 -10.117 2.617 1 98.44 85 LYS B N 1
ATOM 2229 C CA . LYS B 1 85 ? 13.375 -10.242 3.945 1 98.44 85 LYS B CA 1
ATOM 2230 C C . LYS B 1 85 ? 12.297 -10.242 5.027 1 98.44 85 LYS B C 1
ATOM 2232 O O . LYS B 1 85 ? 12.344 -11.047 5.961 1 98.44 85 LYS B O 1
ATOM 2237 N N . ASN B 1 86 ? 11.352 -9.391 4.922 1 98.75 86 ASN B N 1
ATOM 2238 C CA . ASN B 1 86 ? 10.266 -9.336 5.891 1 98.75 86 ASN B CA 1
ATOM 2239 C C . ASN B 1 86 ? 9.461 -10.641 5.906 1 98.75 86 ASN B C 1
ATOM 2241 O O . ASN B 1 86 ? 9.211 -11.203 6.973 1 98.75 86 ASN B O 1
ATOM 2245 N N . ILE B 1 87 ? 9.109 -11.117 4.719 1 98.69 87 ILE B N 1
ATOM 2246 C CA . ILE B 1 87 ? 8.273 -12.305 4.598 1 98.69 87 ILE B CA 1
ATOM 2247 C C . ILE B 1 87 ? 9.023 -13.516 5.148 1 98.69 87 ILE B C 1
ATOM 2249 O O . ILE B 1 87 ? 8.414 -14.422 5.73 1 98.69 87 ILE B O 1
ATOM 2253 N N . SER B 1 88 ? 10.305 -13.508 5.035 1 98.56 88 SER B N 1
ATOM 2254 C CA . SER B 1 88 ? 11.117 -14.625 5.516 1 98.56 88 SER B CA 1
ATOM 2255 C C . SER B 1 88 ? 11.008 -14.773 7.031 1 98.56 88 SER B C 1
ATOM 2257 O O . SER B 1 88 ? 11.258 -15.852 7.57 1 98.56 88 SER B O 1
ATOM 2259 N N . VAL B 1 89 ? 10.625 -13.711 7.785 1 98.56 89 VAL B N 1
ATOM 2260 C CA . VAL B 1 89 ? 10.609 -13.773 9.242 1 98.56 89 VAL B CA 1
ATOM 2261 C C . VAL B 1 89 ? 9.195 -13.547 9.758 1 98.56 89 VAL B C 1
ATOM 2263 O O . VAL B 1 89 ? 8.898 -13.82 10.922 1 98.56 89 VAL B O 1
ATOM 2266 N N . ASN B 1 90 ? 8.305 -13.039 8.953 1 98.75 90 ASN B N 1
ATOM 2267 C CA . ASN B 1 90 ? 6.914 -12.727 9.266 1 98.75 90 ASN B CA 1
ATOM 2268 C C . ASN B 1 90 ? 5.996 -12.984 8.078 1 98.75 90 ASN B C 1
ATOM 2270 O O . ASN B 1 90 ? 5.957 -12.195 7.133 1 98.75 90 ASN B O 1
ATOM 2274 N N . PRO B 1 91 ? 5.25 -14.055 8.109 1 98.75 91 PRO B N 1
ATOM 2275 C CA . PRO B 1 91 ? 4.477 -14.461 6.934 1 98.75 91 PRO B CA 1
ATOM 2276 C C . PRO B 1 91 ? 3.232 -13.602 6.719 1 98.75 91 PRO B C 1
ATOM 2278 O O . PRO B 1 91 ? 2.574 -13.711 5.68 1 98.75 91 PRO B O 1
ATOM 2281 N N . HIS B 1 92 ? 2.883 -12.773 7.699 1 98.81 92 HIS B N 1
ATOM 2282 C CA . HIS B 1 92 ? 1.68 -11.961 7.566 1 98.81 92 HIS B CA 1
ATOM 2283 C C . HIS B 1 92 ? 1.871 -10.859 6.531 1 98.81 92 HIS B C 1
ATOM 2285 O O . HIS B 1 92 ? 2.883 -10.156 6.547 1 98.81 92 HIS B O 1
ATOM 2291 N N . VAL B 1 93 ? 0.908 -10.766 5.629 1 98.88 93 VAL B N 1
ATOM 2292 C CA . VAL B 1 93 ? 0.966 -9.711 4.617 1 98.88 93 VAL B CA 1
ATOM 2293 C C . VAL B 1 93 ? -0.412 -9.07 4.453 1 98.88 93 VAL B C 1
ATOM 2295 O O . VAL B 1 93 ? -1.425 -9.664 4.836 1 98.88 93 VAL B O 1
ATOM 2298 N N . SER B 1 94 ? -0.47 -7.891 3.998 1 98.75 94 SER B N 1
ATOM 2299 C CA . SER B 1 94 ? -1.66 -7.168 3.561 1 98.75 94 SER B CA 1
ATOM 2300 C C . SER B 1 94 ? -1.561 -6.781 2.09 1 98.75 94 SER B C 1
ATOM 2302 O O . SER B 1 94 ? -0.519 -6.301 1.638 1 98.75 94 SER B O 1
ATOM 2304 N N . LEU B 1 95 ? -2.574 -7.004 1.347 1 97.94 95 LEU B N 1
ATOM 2305 C CA . LEU B 1 95 ? -2.615 -6.727 -0.084 1 97.94 95 LEU B CA 1
ATOM 2306 C C . LEU B 1 95 ? -3.752 -5.77 -0.421 1 97.94 95 LEU B C 1
ATOM 2308 O O . LEU B 1 95 ? -4.918 -6.062 -0.147 1 97.94 95 LEU B O 1
ATOM 2312 N N . LEU B 1 96 ? -3.393 -4.652 -0.972 1 96.44 96 LEU B N 1
ATOM 2313 C CA . LEU B 1 96 ? -4.414 -3.699 -1.388 1 96.44 96 LEU B CA 1
ATOM 2314 C C . LEU B 1 96 ? -4.488 -3.607 -2.908 1 96.44 96 LEU B C 1
ATOM 2316 O O . LEU B 1 96 ? -3.479 -3.34 -3.566 1 96.44 96 LEU B O 1
ATOM 2320 N N . PHE B 1 97 ? -5.625 -3.918 -3.377 1 92.38 97 PHE B N 1
ATOM 2321 C CA . PHE B 1 97 ? -5.949 -3.818 -4.793 1 92.38 97 PHE B CA 1
ATOM 2322 C C . PHE B 1 97 ? -6.887 -2.645 -5.055 1 92.38 97 PHE B C 1
ATOM 2324 O O . PHE B 1 97 ? -7.836 -2.422 -4.301 1 92.38 97 PHE B O 1
ATOM 2331 N N . HIS B 1 98 ? -6.477 -1.902 -6.012 1 84.25 98 HIS B N 1
ATOM 2332 C CA . HIS B 1 98 ? -7.301 -0.75 -6.367 1 84.25 98 HIS B CA 1
ATOM 2333 C C . HIS B 1 98 ? -7.367 -0.568 -7.879 1 84.25 98 HIS B C 1
ATOM 2335 O O . HIS B 1 98 ? -6.355 -0.684 -8.57 1 84.25 98 HIS B O 1
ATOM 2341 N N . ASP B 1 99 ? -8.5 -0.418 -8.398 1 74.44 99 ASP B N 1
ATOM 2342 C CA . ASP B 1 99 ? -8.68 -0.13 -9.812 1 74.44 99 ASP B CA 1
ATOM 2343 C C . ASP B 1 99 ? -8.5 1.359 -10.102 1 74.44 99 ASP B C 1
ATOM 2345 O O . ASP B 1 99 ? -9.406 2.158 -9.859 1 74.44 99 ASP B O 1
ATOM 2349 N N . TRP B 1 100 ? -7.242 1.745 -10.523 1 64.88 100 TRP B N 1
ATOM 2350 C CA . TRP B 1 100 ? -6.926 3.148 -10.773 1 64.88 100 TRP B CA 1
ATOM 2351 C C . TRP B 1 100 ? -7.367 3.57 -12.172 1 64.88 100 TRP B C 1
ATOM 2353 O O . TRP B 1 100 ? -7.285 4.746 -12.523 1 64.88 100 TRP B O 1
ATOM 2363 N N . THR B 1 101 ? -7.602 2.748 -13.07 1 55.75 101 THR B N 1
ATOM 2364 C CA . THR B 1 101 ? -7.895 3.033 -14.469 1 55.75 101 THR B CA 1
ATOM 2365 C C . THR B 1 101 ? -9.047 4.02 -14.594 1 55.75 101 THR B C 1
ATOM 2367 O O . THR B 1 101 ? -9.602 4.207 -15.68 1 55.75 101 THR B O 1
ATOM 2370 N N . THR B 1 102 ? -9.078 4.906 -13.445 1 44.62 102 THR B N 1
ATOM 2371 C CA . THR B 1 102 ? -10.125 5.848 -13.844 1 44.62 102 THR B CA 1
ATOM 2372 C C . THR B 1 102 ? -9.617 6.793 -14.922 1 44.62 102 THR B C 1
ATOM 2374 O O . THR B 1 102 ? -8.422 7.09 -14.992 1 44.62 102 THR B O 1
ATOM 2377 N N . ALA B 1 103 ? -10.305 7.141 -15.984 1 40.47 103 ALA B N 1
ATOM 2378 C CA . ALA B 1 103 ? -10.164 8.031 -17.141 1 40.47 103 ALA B CA 1
ATOM 2379 C C . ALA B 1 103 ? -9.781 9.438 -16.688 1 40.47 103 ALA B C 1
ATOM 2381 O O . ALA B 1 103 ? -10.57 10.125 -16.031 1 40.47 103 ALA B O 1
ATOM 2382 N N . LYS B 1 104 ? -8.539 9.812 -16.078 1 37.53 104 LYS B N 1
ATOM 2383 C CA . LYS B 1 104 ? -8.344 11.242 -15.891 1 37.53 104 LYS B CA 1
ATOM 2384 C C . LYS B 1 104 ? -8.531 12.008 -17.203 1 37.53 104 LYS B C 1
ATOM 2386 O O . LYS B 1 104 ? -7.703 11.914 -18.094 1 37.53 104 LYS B O 1
ATOM 2391 N N . SER B 1 105 ? -9.461 12.055 -17.922 1 34.47 105 SER B N 1
ATOM 2392 C CA . SER B 1 105 ? -9.547 12.891 -19.109 1 34.47 105 SER B CA 1
ATOM 2393 C C . SER B 1 105 ? -9.523 14.367 -18.75 1 34.47 105 SER B C 1
ATOM 2395 O O . SER B 1 105 ? -10.453 14.875 -18.125 1 34.47 105 SER B O 1
ATOM 2397 N N . ASN B 1 106 ? -8.414 14.836 -18.141 1 35.81 106 ASN B N 1
ATOM 2398 C CA . ASN B 1 106 ? -8.359 16.297 -18.094 1 35.81 106 ASN B CA 1
ATOM 2399 C C . ASN B 1 106 ? -8.398 16.891 -19.5 1 35.81 106 ASN B C 1
ATOM 2401 O O . ASN B 1 106 ? -7.352 17.219 -20.062 1 35.81 106 ASN B O 1
ATOM 2405 N N . PHE B 1 107 ? -9.094 16.453 -20.406 1 34.72 107 PHE B N 1
ATOM 2406 C CA . PHE B 1 107 ? -9.062 17.156 -21.688 1 34.72 107 PHE B CA 1
ATOM 2407 C C . PHE B 1 107 ? -9.633 18.562 -21.547 1 34.72 107 PHE B C 1
ATOM 2409 O O . PHE B 1 107 ? -10.781 18.734 -21.109 1 34.72 107 PHE B O 1
ATOM 2416 N N . LYS B 1 108 ? -8.766 19.406 -21.25 1 34.72 108 LYS B N 1
ATOM 2417 C CA . LYS B 1 108 ? -9.188 20.781 -21.516 1 34.72 108 LYS B CA 1
ATOM 2418 C C . LYS B 1 108 ? -9.641 20.953 -22.953 1 34.72 108 LYS B C 1
ATOM 2420 O O . LYS B 1 108 ? -8.898 20.625 -23.891 1 34.72 108 LYS B O 1
ATOM 2425 N N . ALA B 1 109 ? -10.922 21.156 -23.188 1 37.38 109 ALA B N 1
ATOM 2426 C CA . ALA B 1 109 ? -11.539 21.422 -24.484 1 37.38 109 ALA B CA 1
ATOM 2427 C C . ALA B 1 109 ? -10.789 22.531 -25.219 1 37.38 109 ALA B C 1
ATOM 2429 O O . ALA B 1 109 ? -10.453 23.562 -24.641 1 37.38 109 ALA B O 1
ATOM 2430 N N . PRO B 1 110 ? -10.047 22.188 -26.234 1 39.97 110 PRO B N 1
ATOM 2431 C CA . PRO B 1 110 ? -9.648 23.375 -26.984 1 39.97 110 PRO B CA 1
ATOM 2432 C C . PRO B 1 110 ? -10.789 24.375 -27.156 1 39.97 110 PRO B C 1
ATOM 2434 O O . PRO B 1 110 ? -11.961 23.984 -27.141 1 39.97 110 PRO B O 1
ATOM 2437 N N . SER B 1 111 ? -10.602 25.609 -26.844 1 39.5 111 SER B N 1
ATOM 2438 C CA . SER B 1 111 ? -11.484 26.75 -27 1 39.5 111 SER B CA 1
ATOM 2439 C C . SER B 1 111 ? -12.234 26.688 -28.328 1 39.5 111 SER B C 1
ATOM 2441 O O . SER B 1 111 ? -13.031 27.578 -28.641 1 39.5 111 SER B O 1
ATOM 2443 N N . ASP B 1 112 ? -11.734 25.938 -29.359 1 43.41 112 ASP B N 1
ATOM 2444 C CA . ASP B 1 112 ? -12.414 26.25 -30.609 1 43.41 112 ASP B CA 1
ATOM 2445 C C . ASP B 1 112 ? -13.805 25.625 -30.656 1 43.41 112 ASP B C 1
ATOM 2447 O O . ASP B 1 112 ? -13.992 24.484 -30.234 1 43.41 112 ASP B O 1
ATOM 2451 N N . ASN B 1 113 ? -14.953 26.422 -30.844 1 43.91 113 ASN B N 1
ATOM 2452 C CA . ASN B 1 113 ? -16.406 26.422 -30.906 1 43.91 113 ASN B CA 1
ATOM 2453 C C . ASN B 1 113 ? -16.922 25.312 -31.812 1 43.91 113 ASN B C 1
ATOM 2455 O O . ASN B 1 113 ? -18.094 25.328 -32.219 1 43.91 113 ASN B O 1
ATOM 2459 N N . SER B 1 114 ? -16.047 24.562 -32.562 1 47.31 114 SER B N 1
ATOM 2460 C CA . SER B 1 114 ? -16.875 23.781 -33.469 1 47.31 114 SER B CA 1
ATOM 2461 C C . SER B 1 114 ? -17.531 22.609 -32.75 1 47.31 114 SER B C 1
ATOM 2463 O O . SER B 1 114 ? -17.047 22.141 -31.719 1 47.31 114 SER B O 1
ATOM 2465 N N . GLU B 1 115 ? -18.844 22.297 -33.094 1 49.72 115 GLU B N 1
ATOM 2466 C CA . GLU B 1 115 ? -19.766 21.281 -32.594 1 49.72 115 GLU B CA 1
ATOM 2467 C C . GLU B 1 115 ? -19.031 19.969 -32.312 1 49.72 115 GLU B C 1
ATOM 2469 O O . GLU B 1 115 ? -19.344 19.281 -31.328 1 49.72 115 GLU B O 1
ATOM 2474 N N . ASP B 1 116 ? -18.141 19.688 -33.156 1 49.66 116 ASP B N 1
ATOM 2475 C CA . ASP B 1 116 ? -17.406 18.422 -33.062 1 49.66 116 ASP B CA 1
ATOM 2476 C C . ASP B 1 116 ? -16.516 18.391 -31.812 1 49.66 116 ASP B C 1
ATOM 2478 O O . ASP B 1 116 ? -16.297 17.344 -31.219 1 49.66 116 ASP B O 1
ATOM 2482 N N . GLN B 1 117 ? -16.141 19.578 -31.391 1 48.78 117 GLN B N 1
ATOM 2483 C CA . GLN B 1 117 ? -15.25 19.688 -30.25 1 48.78 117 GLN B CA 1
ATOM 2484 C C . GLN B 1 117 ? -16.016 19.469 -28.938 1 48.78 117 GLN B C 1
ATOM 2486 O O . GLN B 1 117 ? -15.469 18.906 -27.984 1 48.78 117 GLN B O 1
ATOM 2491 N N . SER B 1 118 ? -17.297 19.844 -28.938 1 52.34 118 SER B N 1
ATOM 2492 C CA . SER B 1 118 ? -18.109 19.672 -27.734 1 52.34 118 SER B CA 1
ATOM 2493 C C . SER B 1 118 ? -18.234 18.203 -27.359 1 52.34 118 SER B C 1
ATOM 2495 O O . SER B 1 118 ? -18.172 17.859 -26.172 1 52.34 118 SER B O 1
ATOM 2497 N N . ASN B 1 119 ? -18.562 17.359 -28.406 1 50.41 119 ASN B N 1
ATOM 2498 C CA . ASN B 1 119 ? -18.734 15.938 -28.109 1 50.41 119 ASN B CA 1
ATOM 2499 C C . ASN B 1 119 ? -17.422 15.305 -27.641 1 50.41 119 ASN B C 1
ATOM 2501 O O . ASN B 1 119 ? -17.422 14.469 -26.734 1 50.41 119 ASN B O 1
ATOM 2505 N N . ILE B 1 120 ? -16.312 15.656 -28.156 1 47.75 120 ILE B N 1
ATOM 2506 C CA . ILE B 1 120 ? -15.016 15.117 -27.75 1 47.75 120 ILE B CA 1
ATOM 2507 C C . ILE B 1 120 ? -14.68 15.609 -26.344 1 47.75 120 ILE B C 1
ATOM 2509 O O . ILE B 1 120 ? -14.219 14.836 -25.5 1 47.75 120 ILE B O 1
ATOM 2513 N N . LEU B 1 121 ? -15.102 16.859 -26.109 1 48.19 121 LEU B N 1
ATOM 2514 C CA . LEU B 1 121 ? -14.891 17.406 -24.781 1 48.19 121 LEU B CA 1
ATOM 2515 C C . LEU B 1 121 ? -15.711 16.641 -23.734 1 48.19 121 LEU B C 1
ATOM 2517 O O . LEU B 1 121 ? -15.219 16.344 -22.641 1 48.19 121 LEU B O 1
ATOM 2521 N N . THR B 1 122 ? -17 16.562 -24.047 1 48.38 122 THR B N 1
ATOM 2522 C CA . THR B 1 122 ? -17.844 15.789 -23.141 1 48.38 122 THR B CA 1
ATOM 2523 C C . THR B 1 122 ? -17.297 14.375 -22.969 1 48.38 122 THR B C 1
ATOM 2525 O O . THR B 1 122 ? -17.297 13.844 -21.859 1 48.38 122 THR B O 1
ATOM 2528 N N . LEU B 1 123 ? -16.844 13.758 -24.016 1 44.53 123 LEU B N 1
ATOM 2529 C CA . LEU B 1 123 ? -16.266 12.422 -23.922 1 44.53 123 LEU B CA 1
ATOM 2530 C C . LEU B 1 123 ? -14.977 12.445 -23.094 1 44.53 123 LEU B C 1
ATOM 2532 O O . LEU B 1 123 ? -14.773 11.594 -22.234 1 44.53 123 LEU B O 1
ATOM 2536 N N . LEU B 1 124 ? -14.25 13.453 -23.375 1 46.56 124 LEU B N 1
ATOM 2537 C CA . LEU B 1 124 ? -12.992 13.57 -22.656 1 46.56 124 LEU B CA 1
ATOM 2538 C C . LEU B 1 124 ? -13.234 13.922 -21.188 1 46.56 124 LEU B C 1
ATOM 2540 O O . LEU B 1 124 ? -12.539 13.414 -20.312 1 46.56 124 LEU B O 1
ATOM 2544 N N . LYS B 1 125 ? -14.125 14.836 -20.984 1 45.88 125 LYS B N 1
ATOM 2545 C CA . LYS B 1 125 ? -14.539 15.148 -19.625 1 45.88 125 LYS B CA 1
ATOM 2546 C C . LYS B 1 125 ? -15.039 13.898 -18.891 1 45.88 125 LYS B C 1
ATOM 2548 O O . LYS B 1 125 ? -14.773 13.719 -17.703 1 45.88 125 LYS B O 1
ATOM 2553 N N . ASN B 1 126 ? -15.961 13.195 -19.562 1 43.66 126 ASN B N 1
ATOM 2554 C CA . ASN B 1 126 ? -16.453 11.945 -18.984 1 43.66 126 ASN B CA 1
ATOM 2555 C C . ASN B 1 126 ? -15.312 10.953 -18.75 1 43.66 126 ASN B C 1
ATOM 2557 O O . ASN B 1 126 ? -15.352 10.164 -17.797 1 43.66 126 ASN B O 1
ATOM 2561 N N . LEU B 1 127 ? -14.375 11.031 -19.594 1 41.28 127 LEU B N 1
ATOM 2562 C CA . LEU B 1 127 ? -13.203 10.18 -19.406 1 41.28 127 LEU B CA 1
ATOM 2563 C C . LEU B 1 127 ? -12.43 10.578 -18.156 1 41.28 127 LEU B C 1
ATOM 2565 O O . LEU B 1 127 ? -11.914 9.711 -17.438 1 41.28 127 LEU B O 1
ATOM 2569 N N . ASN B 1 128 ? -12.141 11.914 -17.969 1 39.28 128 ASN B N 1
ATOM 2570 C CA . ASN B 1 128 ? -11.383 12.383 -16.828 1 39.28 128 ASN B CA 1
ATOM 2571 C C . ASN B 1 128 ? -12.109 12.078 -15.516 1 39.28 128 ASN B C 1
ATOM 2573 O O . ASN B 1 128 ? -11.477 11.812 -14.492 1 39.28 128 ASN B O 1
ATOM 2577 N N . GLN B 1 129 ? -13.289 12.562 -15.336 1 39.22 129 GLN B N 1
ATOM 2578 C CA . GLN B 1 129 ? -14.078 12.453 -14.109 1 39.22 129 GLN B CA 1
ATOM 2579 C C . GLN B 1 129 ? -14.312 10.992 -13.734 1 39.22 129 GLN B C 1
ATOM 2581 O O . GLN B 1 129 ? -14.781 10.695 -12.633 1 39.22 129 GLN B O 1
ATOM 2586 N N . SER B 1 130 ? -14.516 10.195 -14.867 1 35.62 130 SER B N 1
ATOM 2587 C CA . SER B 1 130 ? -15.102 8.906 -14.516 1 35.62 130 SER B CA 1
ATOM 2588 C C . SER B 1 130 ? -14.352 8.25 -13.367 1 35.62 130 SER B C 1
ATOM 2590 O O . SER B 1 130 ? -14.953 7.91 -12.344 1 35.62 130 SER B O 1
ATOM 2592 N N . GLU B 1 131 ? -13.789 6.828 -13.773 1 38.31 131 GLU B N 1
ATOM 2593 C CA . GLU B 1 131 ? -13.82 5.531 -13.102 1 38.31 131 GLU B CA 1
ATOM 2594 C C . GLU B 1 131 ? -12.68 5.402 -12.094 1 38.31 131 GLU B C 1
ATOM 2596 O O . GLU B 1 131 ? -11.609 4.891 -12.422 1 38.31 131 GLU B O 1
ATOM 2601 N N . LEU B 1 132 ? -12.016 6.461 -11.859 1 42.41 132 LEU B N 1
ATOM 2602 C CA . LEU B 1 132 ? -11.195 5.867 -10.812 1 42.41 132 LEU B CA 1
ATOM 2603 C C . LEU B 1 132 ? -11.969 4.801 -10.047 1 42.41 132 LEU B C 1
ATOM 2605 O O . LEU B 1 132 ? -13.039 5.078 -9.5 1 42.41 132 LEU B O 1
ATOM 2609 N N . SER B 1 133 ? -12.008 3.789 -10.68 1 47.53 133 SER B N 1
ATOM 2610 C CA . SER B 1 133 ? -12.664 2.582 -10.195 1 47.53 133 SER B CA 1
ATOM 2611 C C . SER B 1 133 ? -12.609 2.496 -8.672 1 47.53 133 SER B C 1
ATOM 2613 O O . SER B 1 133 ? -11.586 2.82 -8.062 1 47.53 133 SER B O 1
ATOM 2615 N N . ARG B 1 134 ? -13.781 2.811 -8.031 1 58.19 134 ARG B N 1
ATOM 2616 C CA . ARG B 1 134 ? -14.297 3.01 -6.68 1 58.19 134 ARG B CA 1
ATOM 2617 C C . ARG B 1 134 ? -14.062 1.775 -5.816 1 58.19 134 ARG B C 1
ATOM 2619 O O . ARG B 1 134 ? -14.281 1.811 -4.602 1 58.19 134 ARG B O 1
ATOM 2626 N N . VAL B 1 135 ? -13.547 0.613 -6.598 1 71.81 135 VAL B N 1
ATOM 2627 C CA . VAL B 1 135 ? -13.531 -0.541 -5.703 1 71.81 135 VAL B CA 1
ATOM 2628 C C . VAL B 1 135 ? -12.102 -0.813 -5.238 1 71.81 135 VAL B C 1
ATOM 2630 O O . VAL B 1 135 ? -11.172 -0.83 -6.047 1 71.81 135 VAL B O 1
ATOM 2633 N N . SER B 1 136 ? -11.93 -0.732 -4.078 1 84.06 136 SER B N 1
ATOM 2634 C CA . SER B 1 136 ? -10.672 -1.183 -3.492 1 84.06 136 SER B CA 1
ATOM 2635 C C . SER B 1 136 ? -10.898 -2.336 -2.521 1 84.06 136 SER B C 1
ATOM 2637 O O . SER B 1 136 ? -11.992 -2.492 -1.978 1 84.06 136 SER B O 1
ATOM 2639 N N . ALA B 1 137 ? -10.016 -3.203 -2.516 1 91.25 137 ALA B N 1
ATOM 2640 C CA . ALA B 1 137 ? -10.062 -4.324 -1.578 1 91.25 137 ALA B CA 1
ATOM 2641 C C . ALA B 1 137 ? -8.727 -4.496 -0.863 1 91.25 137 ALA B C 1
ATOM 2643 O O . ALA B 1 137 ? -7.668 -4.484 -1.499 1 91.25 137 ALA B O 1
ATOM 2644 N N . THR B 1 138 ? -8.805 -4.555 0.413 1 94.12 138 THR B N 1
ATOM 2645 C CA . THR B 1 138 ? -7.645 -4.922 1.218 1 94.12 138 THR B CA 1
ATOM 2646 C C . THR B 1 138 ? -7.773 -6.355 1.727 1 94.12 138 THR B C 1
ATOM 2648 O O . THR B 1 138 ? -8.703 -6.672 2.475 1 94.12 138 THR B O 1
ATOM 2651 N N . LEU B 1 139 ? -6.875 -7.137 1.327 1 95.25 139 LEU B N 1
ATOM 2652 C CA . LEU B 1 139 ? -6.891 -8.547 1.707 1 95.25 139 LEU B CA 1
ATOM 2653 C C . LEU B 1 139 ? -5.77 -8.852 2.695 1 95.25 139 LEU B C 1
ATOM 2655 O O . LEU B 1 139 ? -4.652 -8.352 2.549 1 95.25 139 LEU B O 1
ATOM 2659 N N . SER B 1 140 ? -6.082 -9.617 3.684 1 96.5 140 SER B N 1
ATOM 2660 C CA . SER B 1 140 ? -5.062 -10.195 4.555 1 96.5 140 SER B CA 1
ATOM 2661 C C . SER B 1 140 ? -4.652 -11.586 4.082 1 96.5 140 SER B C 1
ATOM 2663 O O . SER B 1 140 ? -5.477 -12.336 3.557 1 96.5 140 SER B O 1
ATOM 2665 N N . GLY B 1 141 ? -3.324 -11.82 4.281 1 97.38 141 GLY B N 1
ATOM 2666 C CA . GLY B 1 141 ? -2.869 -13.117 3.824 1 97.38 141 GLY B CA 1
ATOM 2667 C C . GLY B 1 141 ? -1.654 -13.625 4.578 1 97.38 141 GLY B C 1
ATOM 2668 O O . GLY B 1 141 ? -1.061 -12.898 5.375 1 97.38 141 GLY B O 1
ATOM 2669 N N . LEU B 1 142 ? -1.416 -14.922 4.344 1 98.25 142 LEU B N 1
ATOM 2670 C CA . LEU B 1 142 ? -0.206 -15.586 4.812 1 98.25 142 LEU B CA 1
ATOM 2671 C C . LEU B 1 142 ? 0.693 -15.969 3.643 1 98.25 142 LEU B C 1
ATOM 2673 O O . LEU B 1 142 ? 0.286 -16.734 2.766 1 98.25 142 LEU B O 1
ATOM 2677 N N . ALA B 1 143 ? 1.884 -15.43 3.664 1 98.69 143 ALA B N 1
ATOM 2678 C CA . ALA B 1 143 ? 2.834 -15.648 2.576 1 98.69 143 ALA B CA 1
ATOM 2679 C C . ALA B 1 143 ? 3.787 -16.797 2.9 1 98.69 143 ALA B C 1
ATOM 2681 O O . ALA B 1 143 ? 4.191 -16.969 4.055 1 98.69 143 ALA B O 1
ATOM 2682 N N . ARG B 1 144 ? 4.141 -17.484 1.868 1 97.94 144 ARG B N 1
ATOM 2683 C CA . ARG B 1 144 ? 5.145 -18.547 1.949 1 97.94 144 ARG B CA 1
ATOM 2684 C C . ARG B 1 144 ? 6.094 -18.484 0.755 1 97.94 144 ARG B C 1
ATOM 2686 O O . ARG B 1 144 ? 5.652 -18.344 -0.386 1 97.94 144 ARG B O 1
ATOM 2693 N N . ILE B 1 145 ? 7.348 -18.594 1.079 1 98.06 145 ILE B N 1
ATOM 2694 C CA . ILE B 1 145 ? 8.336 -18.672 0.014 1 98.06 145 ILE B CA 1
ATOM 2695 C C . ILE B 1 145 ? 8.398 -20.094 -0.527 1 98.06 145 ILE B C 1
ATOM 2697 O O . ILE B 1 145 ? 8.625 -21.047 0.227 1 98.06 145 ILE B O 1
ATOM 2701 N N . VAL B 1 146 ? 8.18 -20.25 -1.816 1 97.25 146 VAL B N 1
ATOM 2702 C CA . VAL B 1 146 ? 8.164 -21.578 -2.436 1 97.25 146 VAL B CA 1
ATOM 2703 C C . VAL B 1 146 ? 9.586 -22.109 -2.561 1 97.25 146 VAL B C 1
ATOM 2705 O O . VAL B 1 146 ? 10.445 -21.469 -3.178 1 97.25 146 VAL B O 1
ATOM 2708 N N . SER B 1 147 ? 9.852 -23.203 -2.02 1 94.12 147 SER B N 1
ATOM 2709 C CA . SER B 1 147 ? 11.211 -23.734 -2.004 1 94.12 147 SER B CA 1
ATOM 2710 C C . SER B 1 147 ? 11.289 -25.094 -2.689 1 94.12 147 SER B C 1
ATOM 2712 O O . SER B 1 147 ? 12.359 -25.531 -3.096 1 94.12 147 SER B O 1
ATOM 2714 N N . ASN B 1 148 ? 10.164 -25.781 -2.873 1 92 148 ASN B N 1
ATOM 2715 C CA . ASN B 1 148 ? 10.117 -27.062 -3.57 1 92 148 ASN B CA 1
ATOM 2716 C C . ASN B 1 148 ? 10.352 -26.891 -5.07 1 92 148 ASN B C 1
ATOM 2718 O O . ASN B 1 148 ? 9.656 -26.109 -5.727 1 92 148 ASN B O 1
ATOM 2722 N N . GLY B 1 149 ? 11.242 -27.672 -5.578 1 92.44 149 GLY B N 1
ATOM 2723 C CA . GLY B 1 149 ? 11.633 -27.516 -6.973 1 92.44 149 GLY B CA 1
ATOM 2724 C C . GLY B 1 149 ? 10.477 -27.688 -7.938 1 92.44 149 GLY B C 1
ATOM 2725 O O . GLY B 1 149 ? 10.281 -26.875 -8.836 1 92.44 149 GLY B O 1
ATOM 2726 N N . ALA B 1 150 ? 9.711 -28.812 -7.75 1 93.5 150 ALA B N 1
ATOM 2727 C CA . ALA B 1 150 ? 8.594 -29.109 -8.648 1 93.5 150 ALA B CA 1
ATOM 2728 C C . ALA B 1 150 ? 7.523 -28.016 -8.562 1 93.5 150 ALA B C 1
ATOM 2730 O O . ALA B 1 150 ? 7.004 -27.578 -9.586 1 93.5 150 ALA B O 1
ATOM 2731 N N . GLU B 1 151 ? 7.156 -27.641 -7.387 1 94.19 151 GLU B N 1
ATOM 2732 C CA . GLU B 1 151 ? 6.18 -26.578 -7.164 1 94.19 151 GLU B CA 1
ATOM 2733 C C . GLU B 1 151 ? 6.66 -25.25 -7.754 1 94.19 151 GLU B C 1
ATOM 2735 O O . GLU B 1 151 ? 5.891 -24.547 -8.398 1 94.19 151 GLU B O 1
ATOM 2740 N N . LEU B 1 152 ? 7.93 -24.969 -7.516 1 94.56 152 LEU B N 1
ATOM 2741 C CA . LEU B 1 152 ? 8.539 -23.75 -8.031 1 94.56 152 LEU B CA 1
ATOM 2742 C C . LEU B 1 152 ? 8.445 -23.688 -9.555 1 94.56 152 LEU B C 1
ATOM 2744 O O . LEU B 1 152 ? 8.023 -22.672 -10.117 1 94.56 152 LEU B O 1
ATOM 2748 N N . ASN B 1 153 ? 8.797 -24.766 -10.18 1 92.31 153 ASN B N 1
ATOM 2749 C CA . ASN B 1 153 ? 8.75 -24.828 -11.633 1 92.31 153 ASN B CA 1
ATOM 2750 C C . ASN B 1 153 ? 7.32 -24.672 -12.148 1 92.31 153 ASN B C 1
ATOM 2752 O O . ASN B 1 153 ? 7.094 -24.031 -13.18 1 92.31 153 ASN B O 1
ATOM 2756 N N . TYR B 1 154 ? 6.434 -25.266 -11.477 1 92.81 154 TYR B N 1
ATOM 2757 C CA . TYR B 1 154 ? 5.023 -25.172 -11.844 1 92.81 154 TYR B CA 1
ATOM 2758 C C . TYR B 1 154 ? 4.566 -23.719 -11.867 1 92.81 154 TYR B C 1
ATOM 2760 O O . TYR B 1 154 ? 4.02 -23.25 -12.867 1 92.81 154 TYR B O 1
ATOM 2768 N N . TYR B 1 155 ? 4.805 -22.984 -10.789 1 93.38 155 TYR B N 1
ATOM 2769 C CA . TYR B 1 155 ? 4.344 -21.609 -10.688 1 93.38 155 TYR B CA 1
ATOM 2770 C C . TYR B 1 155 ? 5.121 -20.703 -11.633 1 93.38 155 TYR B C 1
ATOM 2772 O O . TYR B 1 155 ? 4.559 -19.766 -12.211 1 93.38 155 TYR B O 1
ATOM 2780 N N . LYS B 1 156 ? 6.402 -20.891 -11.781 1 91.12 156 LYS B N 1
ATOM 2781 C CA . LYS B 1 156 ? 7.188 -20.109 -12.727 1 91.12 156 LYS B CA 1
ATOM 2782 C C . LYS B 1 156 ? 6.613 -20.203 -14.133 1 91.12 156 LYS B C 1
ATOM 2784 O O . LYS B 1 156 ? 6.512 -19.203 -14.844 1 91.12 156 LYS B O 1
ATOM 2789 N N . THR B 1 157 ? 6.277 -21.438 -14.523 1 88.06 157 THR B N 1
ATOM 2790 C CA . THR B 1 157 ? 5.699 -21.656 -15.852 1 88.06 157 THR B CA 1
ATOM 2791 C C . THR B 1 157 ? 4.395 -20.891 -16.016 1 88.06 157 THR B C 1
ATOM 2793 O O . THR B 1 157 ? 4.16 -20.266 -17.047 1 88.06 157 THR B O 1
ATOM 2796 N N . LYS B 1 158 ? 3.6 -20.922 -15.016 1 85.88 158 LYS B N 1
ATOM 2797 C CA . LYS B 1 158 ? 2.328 -20.203 -15.047 1 85.88 158 LYS B CA 1
ATOM 2798 C C . LYS B 1 158 ? 2.549 -18.703 -15.148 1 85.88 158 LYS B C 1
ATOM 2800 O O . LYS B 1 158 ? 1.876 -18.016 -15.93 1 85.88 158 LYS B O 1
ATOM 2805 N N . LEU B 1 159 ? 3.479 -18.156 -14.367 1 85.25 159 LEU B N 1
ATOM 2806 C CA . LEU B 1 159 ? 3.777 -16.734 -14.336 1 85.25 159 LEU B CA 1
ATOM 2807 C C . LEU B 1 159 ? 4.316 -16.266 -15.68 1 85.25 159 LEU B C 1
ATOM 2809 O O . LEU B 1 159 ? 3.918 -15.203 -16.188 1 85.25 159 LEU B O 1
ATOM 2813 N N . LEU B 1 160 ? 5.141 -17.047 -16.266 1 84.75 160 LEU B N 1
ATOM 2814 C CA . LEU B 1 160 ? 5.777 -16.688 -17.531 1 84.75 160 LEU B CA 1
ATOM 2815 C C . LEU B 1 160 ? 4.777 -16.734 -18.688 1 84.75 160 LEU B C 1
ATOM 2817 O O . LEU B 1 160 ? 4.875 -15.969 -19.641 1 84.75 160 LEU B O 1
ATOM 2821 N N . LYS B 1 161 ? 3.859 -17.703 -18.609 1 81.31 161 LYS B N 1
ATOM 2822 C CA . LYS B 1 161 ? 2.807 -17.766 -19.609 1 81.31 161 LYS B CA 1
ATOM 2823 C C . LYS B 1 161 ? 1.956 -16.5 -19.609 1 81.31 161 LYS B C 1
ATOM 2825 O O . LYS B 1 161 ? 1.596 -16 -20.688 1 81.31 161 LYS B O 1
ATOM 2830 N N . GLU B 1 162 ? 1.688 -15.977 -18.453 1 74.31 162 GLU B N 1
ATOM 2831 C CA . GLU B 1 162 ? 0.842 -14.797 -18.312 1 74.31 162 GLU B CA 1
ATOM 2832 C C . GLU B 1 162 ? 1.626 -13.516 -18.594 1 74.31 162 GLU B C 1
ATOM 2834 O O . GLU B 1 162 ? 1.075 -12.555 -19.141 1 74.31 162 GLU B O 1
ATOM 2839 N N . ASN B 1 163 ? 2.846 -13.492 -18.141 1 75.81 163 ASN B N 1
ATOM 2840 C CA . ASN B 1 163 ? 3.688 -12.312 -18.344 1 75.81 163 ASN B CA 1
ATOM 2841 C C . ASN B 1 163 ? 5.09 -12.703 -18.812 1 75.81 163 ASN B C 1
ATOM 2843 O O . ASN B 1 163 ? 6.047 -12.633 -18.031 1 75.81 163 ASN B O 1
ATOM 2847 N N . PRO B 1 164 ? 5.207 -12.953 -20.062 1 78.06 164 PRO B N 1
ATOM 2848 C CA . PRO B 1 164 ? 6.512 -13.375 -20.578 1 78.06 164 PRO B CA 1
ATOM 2849 C C . PRO B 1 164 ? 7.59 -12.312 -20.391 1 78.06 164 PRO B C 1
ATOM 2851 O O . PRO B 1 164 ? 8.766 -12.641 -20.219 1 78.06 164 PRO B O 1
ATOM 2854 N N . GLU B 1 165 ? 7.188 -11.047 -20.344 1 72.38 165 GLU B N 1
ATOM 2855 C CA . GLU B 1 165 ? 8.141 -9.945 -20.219 1 72.38 165 GLU B CA 1
ATOM 2856 C C . GLU B 1 165 ? 8.758 -9.891 -18.828 1 72.38 165 GLU B C 1
ATOM 2858 O O . GLU B 1 165 ? 9.812 -9.281 -18.641 1 72.38 165 GLU B O 1
ATOM 2863 N N . ALA B 1 166 ? 8.133 -10.555 -17.953 1 72.88 166 ALA B N 1
ATOM 2864 C CA . ALA B 1 166 ? 8.602 -10.508 -16.578 1 72.88 166 ALA B CA 1
ATOM 2865 C C . ALA B 1 166 ? 9.578 -11.641 -16.297 1 72.88 166 ALA B C 1
ATOM 2867 O O . ALA B 1 166 ? 9.875 -11.938 -15.133 1 72.88 166 ALA B O 1
ATOM 2868 N N . LYS B 1 167 ? 10.062 -12.281 -17.344 1 81 167 LYS B N 1
ATOM 2869 C CA . LYS B 1 167 ? 10.938 -13.438 -17.188 1 81 167 LYS B CA 1
ATOM 2870 C C . LYS B 1 167 ? 12.148 -13.102 -16.328 1 81 167 LYS B C 1
ATOM 2872 O O . LYS B 1 167 ? 12.562 -13.906 -15.484 1 81 167 LYS B O 1
ATOM 2877 N N . VAL B 1 168 ? 12.68 -11.914 -16.469 1 78.38 168 VAL B N 1
ATOM 2878 C CA . VAL B 1 168 ? 13.891 -11.523 -15.758 1 78.38 168 VAL B CA 1
ATOM 2879 C C . VAL B 1 168 ? 13.617 -11.484 -14.258 1 78.38 168 VAL B C 1
ATOM 2881 O O . VAL B 1 168 ? 14.516 -11.727 -13.453 1 78.38 168 VAL B O 1
ATOM 2884 N N . TYR B 1 169 ? 12.391 -11.195 -13.828 1 79.38 169 TYR B N 1
ATOM 2885 C CA . TYR B 1 169 ? 12.039 -11.094 -12.414 1 79.38 169 TYR B CA 1
ATOM 2886 C C . TYR B 1 169 ? 11.578 -12.438 -11.867 1 79.38 169 TYR B C 1
ATOM 2888 O O . TYR B 1 169 ? 11.406 -12.594 -10.656 1 79.38 169 TYR B O 1
ATOM 2896 N N . ILE B 1 170 ? 11.359 -13.305 -12.703 1 84.75 170 ILE B N 1
ATOM 2897 C CA . ILE B 1 170 ? 10.781 -14.586 -12.297 1 84.75 1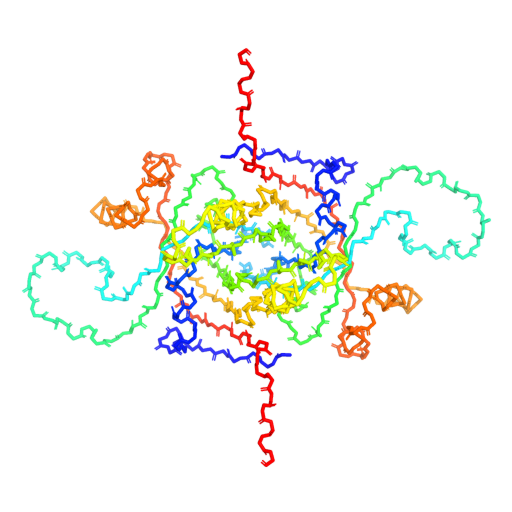70 ILE B CA 1
ATOM 2898 C C . ILE B 1 170 ? 11.867 -15.656 -12.312 1 84.75 170 ILE B C 1
ATOM 2900 O O . ILE B 1 170 ? 11.977 -16.453 -11.367 1 84.75 170 ILE B O 1
ATOM 2904 N N . ASP B 1 171 ? 12.625 -15.398 -13.375 1 83.06 171 ASP B N 1
ATOM 2905 C CA . ASP B 1 171 ? 13.664 -16.406 -13.531 1 83.06 171 ASP B CA 1
ATOM 2906 C C . ASP B 1 171 ? 14.93 -16.031 -12.766 1 83.06 171 ASP B C 1
ATOM 2908 O O . ASP B 1 171 ? 15.094 -14.875 -12.375 1 83.06 171 ASP B O 1
ATOM 2912 N N . GLY B 1 172 ? 15.789 -16.969 -12.336 1 86.19 172 GLY B N 1
ATOM 2913 C CA . GLY B 1 172 ? 17.062 -16.719 -11.68 1 86.19 172 GLY B CA 1
ATOM 2914 C C . GLY B 1 172 ? 17.047 -17.094 -10.211 1 86.19 172 GLY B C 1
ATOM 2915 O O . GLY B 1 172 ? 16.047 -16.938 -9.523 1 86.19 172 GLY B O 1
ATOM 2916 N N . ASP B 1 173 ? 18.172 -17.344 -9.758 1 89.62 173 ASP B N 1
ATOM 2917 C CA . ASP B 1 173 ? 18.312 -17.797 -8.383 1 89.62 173 ASP B CA 1
ATOM 2918 C C . ASP B 1 173 ? 18.203 -16.625 -7.402 1 89.62 173 ASP B C 1
ATOM 2920 O O . ASP B 1 173 ? 18 -16.844 -6.207 1 89.62 173 ASP B O 1
ATOM 2924 N N . GLU B 1 174 ? 18.359 -15.461 -7.871 1 93.25 174 GLU B N 1
ATOM 2925 C CA . GLU B 1 174 ? 18.281 -14.266 -7.031 1 93.25 174 GLU B CA 1
ATOM 2926 C C . GLU B 1 174 ? 16.828 -13.883 -6.754 1 93.25 174 GLU B C 1
ATOM 2928 O O . GLU B 1 174 ? 16.562 -13.039 -5.895 1 93.25 174 GLU B O 1
ATOM 2933 N N . ASN B 1 175 ? 15.953 -14.547 -7.465 1 93.69 175 ASN B N 1
ATOM 2934 C CA . ASN B 1 175 ? 14.531 -14.25 -7.297 1 93.69 175 ASN B CA 1
ATOM 2935 C C . ASN B 1 175 ? 13.805 -15.375 -6.57 1 93.69 175 ASN B C 1
ATOM 2937 O O . ASN B 1 175 ? 14.266 -16.516 -6.566 1 93.69 175 ASN B O 1
ATOM 2941 N N . ALA B 1 176 ? 12.758 -15.031 -5.914 1 96 176 ALA B N 1
ATOM 2942 C CA . ALA B 1 176 ? 11.922 -15.984 -5.199 1 96 176 ALA B CA 1
ATOM 2943 C C . ALA B 1 176 ? 10.461 -15.883 -5.641 1 96 176 ALA B C 1
ATOM 2945 O O . ALA B 1 176 ? 10 -14.812 -6.023 1 96 176 ALA B O 1
ATOM 2946 N N . ILE B 1 177 ? 9.805 -17.016 -5.621 1 96.06 177 ILE B N 1
ATOM 2947 C CA . ILE B 1 177 ? 8.359 -17.078 -5.809 1 96.06 177 ILE B CA 1
ATOM 2948 C C . ILE B 1 177 ? 7.668 -17.188 -4.449 1 96.06 177 ILE B C 1
ATOM 2950 O O . ILE B 1 177 ? 8.047 -18 -3.609 1 96.06 177 ILE B O 1
ATOM 2954 N N . ILE B 1 178 ? 6.754 -16.312 -4.262 1 97.56 178 ILE B N 1
ATOM 2955 C CA . ILE B 1 178 ? 6.02 -16.25 -3.002 1 97.56 178 ILE B CA 1
ATOM 2956 C C . ILE B 1 178 ? 4.547 -16.562 -3.244 1 97.56 178 ILE B C 1
ATOM 2958 O O . ILE B 1 178 ? 3.914 -15.977 -4.125 1 97.56 178 ILE B O 1
ATOM 2962 N N . LEU B 1 179 ? 4.031 -17.516 -2.547 1 97.12 179 LEU B N 1
ATOM 2963 C CA . LEU B 1 179 ? 2.613 -17.859 -2.576 1 97.12 179 LEU B CA 1
ATOM 2964 C C . LEU B 1 179 ? 1.884 -17.266 -1.374 1 97.12 179 LEU B C 1
ATOM 2966 O O . LEU B 1 179 ? 2.275 -17.5 -0.228 1 97.12 179 LEU B O 1
ATOM 2970 N N . VAL B 1 180 ? 0.859 -16.531 -1.646 1 97.44 180 VAL B N 1
ATOM 2971 C CA . VAL B 1 180 ? 0.096 -15.914 -0.568 1 97.44 180 VAL B CA 1
ATOM 2972 C C . VAL B 1 180 ? -1.291 -16.547 -0.486 1 97.44 180 VAL B C 1
ATOM 2974 O O . VAL B 1 180 ? -2.057 -16.5 -1.451 1 97.44 180 VAL B O 1
ATOM 2977 N N . LYS B 1 181 ? -1.578 -17.078 0.615 1 95 181 LYS B N 1
ATOM 2978 C CA . LYS B 1 181 ? -2.924 -17.562 0.917 1 95 181 LYS B CA 1
ATOM 2979 C C . LYS B 1 181 ? -3.771 -16.469 1.549 1 95 181 LYS B C 1
ATOM 2981 O O . LYS B 1 181 ? -3.447 -15.969 2.629 1 95 181 LYS B O 1
ATOM 2986 N N . ILE B 1 182 ? -4.867 -16.094 0.918 1 93.94 182 ILE B N 1
ATOM 2987 C CA . ILE B 1 182 ? -5.719 -15.023 1.426 1 93.94 182 ILE B CA 1
ATOM 2988 C C . ILE B 1 182 ? -6.566 -15.547 2.586 1 93.94 182 ILE B C 1
ATOM 2990 O O . ILE B 1 182 ? -7.172 -16.609 2.49 1 93.94 182 ILE B O 1
ATOM 2994 N N . THR B 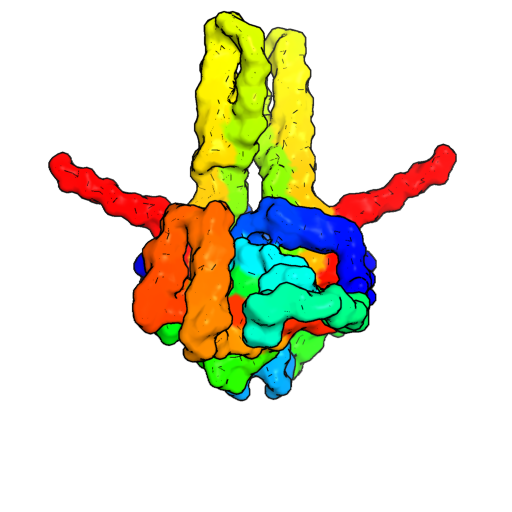1 183 ? -6.652 -14.789 3.635 1 93.06 183 THR B N 1
ATOM 2995 C CA . THR B 1 183 ? -7.367 -15.234 4.828 1 93.06 183 THR B CA 1
ATOM 2996 C C . THR B 1 183 ? -8.609 -14.383 5.059 1 93.06 183 THR B C 1
ATOM 2998 O O . THR B 1 183 ? -9.578 -14.844 5.664 1 93.06 183 THR B O 1
ATOM 3001 N N . SER B 1 184 ? -8.602 -13.125 4.613 1 90.88 184 SER B N 1
ATOM 3002 C CA . SER B 1 184 ? -9.758 -12.234 4.742 1 90.88 184 SER B CA 1
ATOM 3003 C C . SER B 1 184 ? -9.68 -11.078 3.748 1 90.88 184 SER B C 1
ATOM 3005 O O . SER B 1 184 ? -8.633 -10.852 3.133 1 90.88 184 SER B O 1
ATOM 3007 N N . ALA B 1 185 ? -10.828 -10.438 3.621 1 90.12 185 ALA B N 1
ATOM 3008 C CA . ALA B 1 185 ? -10.906 -9.312 2.691 1 90.12 185 ALA B CA 1
ATOM 3009 C C . ALA B 1 185 ? -11.805 -8.211 3.242 1 90.12 185 ALA B C 1
ATOM 3011 O O . ALA B 1 185 ? -12.852 -8.492 3.828 1 90.12 185 ALA B O 1
ATOM 3012 N N . LYS B 1 186 ? -11.297 -7.016 3.143 1 89.06 186 LYS B N 1
ATOM 3013 C CA . LYS B 1 186 ? -12.078 -5.805 3.357 1 89.06 186 LYS B CA 1
ATOM 3014 C C . LYS B 1 186 ? -12.305 -5.059 2.047 1 89.06 186 LYS B C 1
ATOM 3016 O O . LYS B 1 186 ? -11.344 -4.676 1.372 1 89.06 186 LYS B O 1
ATOM 3021 N N . VAL B 1 187 ? -13.547 -4.805 1.719 1 85.56 187 VAL B N 1
ATOM 3022 C CA . VAL B 1 187 ? -13.859 -4.219 0.421 1 85.56 187 VAL B CA 1
ATOM 3023 C C . VAL B 1 187 ? -14.508 -2.85 0.619 1 85.56 187 VAL B C 1
ATOM 3025 O O . VAL B 1 187 ? -15.422 -2.701 1.432 1 85.56 187 VAL B O 1
ATOM 3028 N N . CYS B 1 188 ? -13.852 -1.838 -0.041 1 77.25 188 CYS B N 1
ATOM 3029 C CA . CYS B 1 188 ? -14.414 -0.492 -0.069 1 77.25 188 CYS B CA 1
ATOM 3030 C C . CYS B 1 188 ? -14.914 -0.139 -1.465 1 77.25 188 CYS B C 1
ATOM 3032 O O . CYS B 1 188 ? -14.172 -0.257 -2.441 1 77.25 188 CYS B O 1
ATOM 3034 N N . ASP B 1 189 ? -16.203 0.065 -1.589 1 62.25 189 ASP B N 1
ATOM 3035 C CA . ASP B 1 189 ? -16.797 0.454 -2.861 1 62.25 189 ASP B CA 1
ATOM 3036 C C . ASP B 1 189 ? -17.266 1.908 -2.826 1 62.25 189 ASP B C 1
ATOM 3038 O O . ASP B 1 189 ? -18.156 2.262 -2.051 1 62.25 189 ASP B O 1
ATOM 3042 N N . GLU B 1 190 ? -16.531 2.809 -3.369 1 53.97 190 GLU B N 1
ATOM 3043 C CA . GLU B 1 190 ? -17 4.195 -3.4 1 53.97 190 GLU B CA 1
ATOM 3044 C C . GLU B 1 190 ? -18.281 4.328 -4.207 1 53.97 190 GLU B C 1
ATOM 3046 O O . GLU B 1 190 ? -19.078 5.234 -3.965 1 53.97 190 GLU B O 1
ATOM 3051 N N . GLN B 1 191 ? -18.406 3.541 -5.34 1 45.97 191 GLN B N 1
ATOM 3052 C CA . GLN B 1 191 ? -19.672 3.668 -6.07 1 45.97 191 GLN B CA 1
ATOM 3053 C C . GLN B 1 191 ? -20.859 3.316 -5.18 1 45.97 191 GLN B C 1
ATOM 3055 O O . GLN B 1 191 ? -22.016 3.459 -5.594 1 45.97 191 GLN B O 1
ATOM 3060 N N . ASN B 1 192 ? -20.75 2.707 -4.133 1 37.62 192 ASN B N 1
ATOM 3061 C CA . ASN B 1 192 ? -22.031 2.602 -3.445 1 37.62 192 ASN B CA 1
ATOM 3062 C C . ASN B 1 192 ? -22.688 3.969 -3.264 1 37.62 192 ASN B C 1
ATOM 3064 O O . ASN B 1 192 ? -22.594 4.57 -2.193 1 37.62 192 ASN B O 1
ATOM 3068 N N . ASN B 1 193 ? -22.531 4.848 -4.066 1 34.69 193 ASN B N 1
ATOM 3069 C CA . ASN B 1 193 ? -23.641 5.777 -4.195 1 34.69 193 ASN B CA 1
ATOM 3070 C C . ASN B 1 193 ? -24.984 5.07 -4.016 1 34.69 193 ASN B C 1
ATOM 3072 O O . ASN B 1 193 ? -25.219 4.004 -4.59 1 34.69 193 ASN B O 1
ATOM 3076 N N . PHE B 1 194 ? -25.609 5.199 -2.943 1 29.44 194 PHE B N 1
ATOM 3077 C CA . PHE B 1 194 ? -27.016 4.973 -2.639 1 29.44 194 PHE B CA 1
ATOM 3078 C C . PHE B 1 194 ? -27.891 5.348 -3.826 1 29.44 194 PHE B C 1
ATOM 3080 O O . PHE B 1 194 ? -27.875 6.496 -4.281 1 29.44 194 PHE B O 1
ATOM 3087 N N . THR B 1 195 ? -27.969 4.688 -4.828 1 28.12 195 THR B N 1
ATOM 3088 C CA . THR B 1 195 ? -29.156 4.812 -5.66 1 28.12 195 THR B CA 1
ATOM 3089 C C . THR B 1 195 ? -30.422 4.785 -4.805 1 28.12 195 THR B C 1
ATOM 3091 O O . THR B 1 195 ? -30.75 3.76 -4.203 1 28.12 195 THR B O 1
ATOM 3094 N N . VAL B 1 196 ? -30.656 5.762 -4.086 1 23.42 196 VAL B N 1
ATOM 3095 C CA . VAL B 1 196 ? -32.031 5.941 -3.592 1 23.42 196 VAL B CA 1
ATOM 3096 C C . VAL B 1 196 ? -33 5.91 -4.758 1 23.42 196 VAL B C 1
ATOM 3098 O O . VAL B 1 196 ? -32.906 6.742 -5.668 1 23.42 196 VAL B O 1
ATOM 3101 N N . TYR B 1 197 ? -33.281 4.707 -5.047 1 20.39 197 TYR B N 1
ATOM 3102 C CA . TYR B 1 197 ? -34.531 4.586 -5.82 1 20.39 197 TYR B CA 1
ATOM 3103 C C . TYR B 1 197 ? -35.688 5.211 -5.078 1 20.39 197 TYR B C 1
ATOM 3105 O O . TYR B 1 197 ? -35.938 4.922 -3.902 1 20.39 197 TYR B O 1
ATOM 3113 N N . HIS B 1 198 ? -36 6.461 -5.438 1 22.47 198 HIS B N 1
ATOM 3114 C CA . HIS B 1 198 ? -37.375 6.852 -5.234 1 22.47 198 HIS B CA 1
ATOM 3115 C C . HIS B 1 198 ? -38.312 6.105 -6.188 1 22.47 198 HIS B C 1
ATOM 3117 O O . HIS B 1 198 ? -37.938 5.848 -7.34 1 22.47 198 HIS B O 1
#

Radius of gyration: 23.33 Å; Cα contacts (8 Å, |Δi|>4): 805; chains: 2; bounding box: 62×77×64 Å

Sequence (396 aa):
MSSVTYKHDQLPQSVISLLETGKYVHLGTANEDAIPEVSLMNYYYLPSKELYSPEAEEEGPEVDVISKQHTYVILASSKLSLKYKNISVNPHVSLLFHDWTTAKSNFKAPSDNSEDQSNILTLLKNLNQSELSRVSATLSGLARIVSNGAELNYYKTKLLKENPEAKVYIDGDENAIILVKITSAKVCDEQNNFTVYHMSSVTYKHDQLPQSVISLLETGKYVHLGTANEDAIPEVSLMNYYYLPSKELYSPEAEEEGPEVDVISKQHTYVILASSKLSLKYKNISVNPHVSLLFHDWTTAKSNFKAPSDNSEDQSNILTLLKNLNQSELSRVSATLSGLARIVSNGAELNYYKTKLLKENPEAKVYIDGDENAIILVKITSAKVCDEQNNFTVYH

Solvent-accessible surface area (backbone atoms only — not comparable to full-atom values): 21082 Å² total; per-residue (Å²): 128,77,63,52,76,32,53,36,69,53,64,52,66,68,55,52,51,46,50,69,71,48,60,57,34,39,38,11,26,9,30,85,84,21,48,23,40,44,45,79,42,63,58,40,69,38,59,50,90,72,53,86,50,85,65,64,74,52,84,60,75,79,67,75,72,67,63,86,52,38,39,33,37,38,37,60,38,46,62,83,38,64,65,44,54,16,42,75,72,26,36,37,28,10,38,31,38,62,42,65,80,21,34,68,29,79,56,73,64,71,84,64,83,52,73,71,46,53,57,51,32,52,48,24,41,49,30,23,72,41,48,46,42,40,48,31,36,33,30,35,29,44,44,42,75,60,76,52,66,69,56,41,52,52,52,50,53,53,49,35,72,76,36,58,86,46,39,76,53,60,45,60,88,61,27,40,46,31,43,27,42,39,59,31,34,36,37,38,53,63,64,67,60,77,74,73,78,124,126,77,63,52,76,30,52,36,70,54,63,52,67,70,54,51,50,47,52,69,70,47,60,55,34,39,37,10,26,9,30,86,85,22,47,22,40,43,43,80,42,61,58,42,70,38,57,50,89,71,55,86,48,85,65,64,74,53,83,61,74,79,65,73,70,72,58,88,52,37,40,34,37,38,36,60,38,46,62,83,38,64,65,43,54,15,42,75,71,26,36,37,29,9,38,31,38,63,44,64,82,18,32,66,26,78,50,75,57,69,84,65,82,53,72,73,43,53,57,52,26,50,51,25,36,51,30,21,70,51,39,50,43,40,48,32,35,35,29,36,29,44,45,41,75,59,76,52,66,70,57,40,52,54,51,51,52,53,51,35,71,77,37,59,86,46,38,77,53,59,45,60,86,60,27,40,47,32,42,28,43,40,60,31,33,37,36,36,50,62,65,70,59,77,75,71,78,124